Protein AF-0000000068169733 (afdb_homodimer)

pLDDT: mean 93.53, std 7.82, range [53.56, 98.5]

Structure (mmCIF, N/CA/C/O backbone):
data_AF-0000000068169733-model_v1
#
loop_
_entity.id
_entity.type
_entity.pdbx_description
1 polymer 'Uncharacterized protein'
#
loop_
_atom_site.group_PDB
_atom_site.id
_atom_site.type_symbol
_atom_site.label_atom_id
_atom_site.label_alt_id
_atom_site.label_comp_id
_atom_site.label_asym_id
_atom_site.label_entity_id
_atom_site.label_seq_id
_atom_site.pdbx_PDB_ins_code
_atom_site.Cartn_x
_atom_site.Cartn_y
_atom_site.Cartn_z
_atom_site.occupancy
_atom_site.B_iso_or_equiv
_atom_site.auth_seq_id
_atom_site.auth_comp_id
_atom_site.auth_asym_id
_atom_site.auth_atom_id
_atom_site.pdbx_PDB_model_num
ATOM 1 N N . MET A 1 1 ? 10.508 -21.5 -18.125 1 57.31 1 MET A N 1
ATOM 2 C CA . MET A 1 1 ? 9.531 -20.719 -17.375 1 57.31 1 MET A CA 1
ATOM 3 C C . MET A 1 1 ? 9.398 -19.312 -17.969 1 57.31 1 MET A C 1
ATOM 5 O O . MET A 1 1 ? 8.289 -18.859 -18.234 1 57.31 1 MET A O 1
ATOM 9 N N . LEU A 1 2 ? 10.523 -18.812 -18.297 1 69.56 2 LEU A N 1
ATOM 10 C CA . LEU A 1 2 ? 10.555 -17.422 -18.766 1 69.56 2 LEU A CA 1
ATOM 11 C C . LEU A 1 2 ? 10.602 -17.375 -20.297 1 69.56 2 LEU A C 1
ATOM 13 O O . LEU A 1 2 ? 10.539 -16.297 -20.891 1 69.56 2 LEU A O 1
ATOM 17 N N . GLU A 1 3 ? 10.484 -18.594 -20.812 1 68.69 3 GLU A N 1
ATOM 18 C CA . GLU A 1 3 ? 10.516 -18.688 -22.266 1 68.69 3 GLU A CA 1
ATOM 19 C C . GLU A 1 3 ? 9.25 -18.094 -22.891 1 68.69 3 GLU A C 1
ATOM 21 O O . GLU A 1 3 ? 9.281 -17.594 -24 1 68.69 3 GLU A O 1
ATOM 26 N N . GLU A 1 4 ? 8.258 -18.172 -22.125 1 74.81 4 GLU A N 1
ATOM 27 C CA . GLU A 1 4 ? 6.969 -17.703 -22.641 1 74.81 4 GLU A CA 1
ATOM 28 C C . GLU A 1 4 ? 6.965 -16.188 -22.812 1 74.81 4 GLU A C 1
ATOM 30 O O . GLU A 1 4 ? 6.113 -15.648 -23.516 1 74.81 4 GLU A O 1
ATOM 35 N N . LEU A 1 5 ? 7.922 -15.648 -22.234 1 83.5 5 LEU A N 1
ATOM 36 C CA . LEU A 1 5 ? 7.992 -14.195 -22.359 1 83.5 5 LEU A CA 1
ATOM 37 C C . LEU A 1 5 ? 8.672 -13.797 -23.656 1 83.5 5 LEU A C 1
ATOM 39 O O . LEU A 1 5 ? 8.672 -12.617 -24.031 1 83.5 5 LEU A O 1
ATOM 43 N N . GLY A 1 6 ? 9.281 -14.844 -24.328 1 82.81 6 GLY A N 1
ATOM 44 C CA . GLY A 1 6 ? 9.914 -14.602 -25.609 1 82.81 6 GLY A CA 1
ATOM 45 C C . GLY A 1 6 ? 11.359 -14.164 -25.5 1 82.81 6 GLY A C 1
ATOM 46 O O . GLY A 1 6 ? 11.938 -13.641 -26.453 1 82.81 6 GLY A O 1
ATOM 47 N N . PHE A 1 7 ? 11.891 -14.297 -24.312 1 89.06 7 PHE A N 1
ATOM 48 C CA . PHE A 1 7 ? 13.281 -13.898 -24.109 1 89.06 7 PHE A CA 1
ATOM 49 C C . PHE A 1 7 ? 14.211 -15.109 -24.172 1 89.06 7 PHE A C 1
ATOM 51 O O . PHE A 1 7 ? 13.867 -16.188 -23.672 1 89.06 7 PHE A O 1
ATOM 58 N N . ARG A 1 8 ? 15.297 -14.891 -24.828 1 89.62 8 ARG A N 1
ATOM 59 C CA . ARG A 1 8 ? 16.328 -15.93 -24.891 1 89.62 8 ARG A CA 1
ATOM 60 C C . ARG A 1 8 ? 17.484 -15.602 -23.969 1 89.62 8 ARG A C 1
ATOM 62 O O . ARG A 1 8 ? 17.828 -14.43 -23.781 1 89.62 8 ARG A O 1
ATOM 69 N N . GLN A 1 9 ? 18.031 -16.594 -23.469 1 91.12 9 GLN A N 1
ATOM 70 C CA . GLN A 1 9 ? 19.172 -16.422 -22.578 1 91.12 9 GLN A CA 1
ATOM 71 C C . GLN A 1 9 ? 20.312 -15.68 -23.281 1 91.12 9 GLN A C 1
ATOM 73 O O . GLN A 1 9 ? 20.641 -15.984 -24.422 1 91.12 9 GLN A O 1
ATOM 78 N N . GLY A 1 10 ? 20.875 -14.727 -22.641 1 91.69 10 GLY A N 1
ATOM 79 C CA . GLY A 1 10 ? 22.031 -14 -23.125 1 91.69 10 GLY A CA 1
ATOM 80 C C . GLY A 1 10 ? 21.703 -12.992 -24.219 1 91.69 10 GLY A C 1
ATOM 81 O O . GLY A 1 10 ? 22.594 -12.375 -24.797 1 91.69 10 GLY A O 1
ATOM 82 N N . GLN A 1 11 ? 20.469 -12.789 -24.406 1 92.38 11 GLN A N 1
ATOM 83 C CA . GLN A 1 11 ? 20.062 -11.922 -25.5 1 92.38 11 GLN A CA 1
ATOM 84 C C . GLN A 1 11 ? 20.172 -10.445 -25.109 1 92.38 11 GLN A C 1
ATOM 86 O O . GLN A 1 11 ? 20.109 -10.109 -23.922 1 92.38 11 GLN A O 1
ATOM 91 N N . SER A 1 12 ? 20.406 -9.617 -26.172 1 94.75 12 SER A N 1
ATOM 92 C CA . SER A 1 12 ? 20.266 -8.172 -26.016 1 94.75 12 SER A CA 1
ATOM 93 C C . SER A 1 12 ? 18.859 -7.715 -26.344 1 94.75 12 SER A C 1
ATOM 95 O O . SER A 1 12 ? 18.312 -8.039 -27.406 1 94.75 12 SER A O 1
ATOM 97 N N . LEU A 1 13 ? 18.328 -7.008 -25.422 1 95.06 13 LEU A N 1
ATOM 98 C CA . LEU A 1 13 ? 16.922 -6.625 -25.547 1 95.06 13 LEU A CA 1
ATOM 99 C C . LEU A 1 13 ? 16.781 -5.105 -25.578 1 95.06 13 LEU A C 1
ATOM 101 O O . LEU A 1 13 ? 17.188 -4.43 -24.625 1 95.06 13 LEU A O 1
ATOM 105 N N . PHE A 1 14 ? 16.281 -4.656 -26.703 1 97.19 14 PHE A N 1
ATOM 106 C CA . PHE A 1 14 ? 15.805 -3.275 -26.688 1 97.19 14 PHE A CA 1
ATOM 107 C C . PHE A 1 14 ? 14.406 -3.186 -26.078 1 97.19 14 PHE A C 1
ATOM 109 O O . PHE A 1 14 ? 13.477 -3.855 -26.547 1 97.19 14 PHE A O 1
ATOM 116 N N . LEU A 1 15 ? 14.273 -2.406 -25.078 1 96.44 15 LEU A N 1
ATOM 117 C CA . LEU A 1 15 ? 13.016 -2.367 -24.328 1 96.44 15 LEU A CA 1
ATOM 118 C C . LEU A 1 15 ? 11.875 -1.891 -25.234 1 96.44 15 LEU A C 1
ATOM 120 O O . LEU A 1 15 ? 11.922 -0.782 -25.766 1 96.44 15 LEU A O 1
ATOM 124 N N . ASP A 1 16 ? 10.969 -2.736 -25.328 1 94.12 16 ASP A N 1
ATOM 125 C CA . ASP A 1 16 ? 9.766 -2.404 -26.094 1 94.12 16 ASP A CA 1
ATOM 126 C C . ASP A 1 16 ? 8.562 -2.221 -25.172 1 94.12 16 ASP A C 1
ATOM 128 O O . ASP A 1 16 ? 8.711 -2.191 -23.938 1 94.12 16 ASP A O 1
ATOM 132 N N . THR A 1 17 ? 7.434 -2.1 -25.734 1 93 17 THR A N 1
ATOM 133 C CA . THR A 1 17 ? 6.227 -1.821 -24.969 1 93 17 THR A CA 1
ATOM 134 C C . THR A 1 17 ? 5.945 -2.943 -23.969 1 93 17 THR A C 1
ATOM 136 O O . THR A 1 17 ? 5.547 -2.688 -22.828 1 93 17 THR A O 1
ATOM 139 N N . LYS A 1 18 ? 6.145 -4.082 -24.344 1 91.88 18 LYS A N 1
ATOM 140 C CA . LYS A 1 18 ? 5.898 -5.238 -23.484 1 91.88 18 LYS A CA 1
ATOM 141 C C . LYS A 1 18 ? 6.879 -5.277 -22.328 1 91.88 18 LYS A C 1
ATOM 143 O O . LYS A 1 18 ? 6.473 -5.406 -21.172 1 91.88 18 LYS A O 1
ATOM 148 N N . SER A 1 19 ? 8.156 -5.152 -22.656 1 94.62 19 SER A N 1
ATOM 149 C CA . SER A 1 19 ? 9.18 -5.227 -21.609 1 94.62 19 SER A CA 1
ATOM 150 C C . SER A 1 19 ? 9.055 -4.066 -20.625 1 94.62 19 SER A C 1
ATOM 152 O O . SER A 1 19 ? 9.336 -4.223 -19.438 1 94.62 19 SER A O 1
ATOM 154 N N . LEU A 1 20 ? 8.578 -2.941 -21.062 1 96.38 20 LEU A N 1
ATOM 155 C CA . LEU A 1 20 ? 8.422 -1.765 -20.219 1 96.38 20 LEU A CA 1
ATOM 156 C C . LEU A 1 20 ? 7.328 -1.986 -19.188 1 96.38 20 LEU A C 1
ATOM 158 O O . LEU A 1 20 ? 7.258 -1.264 -18.188 1 96.38 20 LEU A O 1
ATOM 162 N N . ALA A 1 21 ? 6.496 -3 -19.422 1 95.44 21 ALA A N 1
ATOM 163 C CA . ALA A 1 21 ? 5.355 -3.252 -18.547 1 95.44 21 ALA A CA 1
ATOM 164 C C . ALA A 1 21 ? 5.664 -4.352 -17.531 1 95.44 21 ALA A C 1
ATOM 166 O O . ALA A 1 21 ? 4.812 -4.719 -16.719 1 95.44 21 ALA A O 1
ATOM 167 N N . LEU A 1 22 ? 6.875 -4.859 -17.531 1 96.5 22 LEU A N 1
ATOM 168 C CA . LEU A 1 22 ? 7.258 -5.945 -16.625 1 96.5 22 LEU A CA 1
ATOM 169 C C . LEU A 1 22 ? 7.809 -5.395 -15.32 1 96.5 22 LEU A C 1
ATOM 171 O O . LEU A 1 22 ? 8.914 -4.844 -15.289 1 96.5 22 LEU A O 1
ATOM 175 N N . GLU A 1 23 ? 7.102 -5.625 -14.242 1 97.06 23 GLU A N 1
ATOM 176 C CA . GLU A 1 23 ? 7.578 -5.199 -12.93 1 97.06 23 GLU A CA 1
ATOM 177 C C . GLU A 1 23 ? 8.883 -5.902 -12.562 1 97.06 23 GLU A C 1
ATOM 179 O O . GLU A 1 23 ? 9.781 -5.289 -11.984 1 97.06 23 GLU A O 1
ATOM 184 N N . GLN A 1 24 ? 9.008 -7.172 -12.961 1 97.31 24 GLN A N 1
ATOM 185 C CA . GLN A 1 24 ? 10.148 -7.984 -12.555 1 97.31 24 GLN A CA 1
ATOM 186 C C . GLN A 1 24 ? 11.188 -8.07 -13.672 1 97.31 24 GLN A C 1
ATOM 188 O O . GLN A 1 24 ? 11.969 -9.031 -13.719 1 97.31 24 GLN A O 1
ATOM 193 N N . LEU A 1 25 ? 11.219 -7.145 -14.555 1 97.19 25 LEU A N 1
ATOM 194 C CA . LEU A 1 25 ? 12.172 -7.152 -15.664 1 97.19 25 LEU A CA 1
ATOM 195 C C . LEU A 1 25 ? 13.602 -7.25 -15.148 1 97.19 25 LEU A C 1
ATOM 197 O O . LEU A 1 25 ? 14.406 -8.023 -15.672 1 97.19 25 LEU A O 1
ATOM 201 N N . PRO A 1 26 ? 14.008 -6.48 -14.094 1 97.56 26 PRO A N 1
ATOM 202 C CA . PRO A 1 26 ? 15.375 -6.613 -13.602 1 97.56 26 PRO A CA 1
ATOM 203 C C . PRO A 1 26 ? 15.711 -8.039 -13.156 1 97.56 26 PRO A C 1
ATOM 205 O O . PRO A 1 26 ? 16.781 -8.562 -13.492 1 97.56 26 PRO A O 1
ATOM 208 N N . LEU A 1 27 ? 14.82 -8.625 -12.445 1 96.75 27 LEU A N 1
ATOM 209 C CA . LEU A 1 27 ? 15.023 -10 -12.008 1 96.75 27 LEU A CA 1
ATOM 210 C C . LEU A 1 27 ? 15.156 -10.938 -13.203 1 96.75 27 LEU A C 1
ATOM 212 O O . LEU A 1 27 ? 16.094 -11.734 -13.273 1 96.75 27 LEU A O 1
ATOM 216 N N . ILE A 1 28 ? 14.25 -10.836 -14.133 1 96.44 28 ILE A N 1
ATOM 217 C CA . ILE A 1 28 ? 14.234 -11.672 -15.328 1 96.44 28 ILE A CA 1
ATOM 218 C C . ILE A 1 28 ? 15.531 -11.484 -16.109 1 96.44 28 ILE A C 1
ATOM 220 O O . ILE A 1 28 ? 16.125 -12.453 -16.594 1 96.44 28 ILE A O 1
ATOM 224 N N . SER A 1 29 ? 15.961 -10.258 -16.188 1 96.38 29 SER A N 1
ATOM 225 C CA . SER A 1 29 ? 17.188 -9.938 -16.906 1 96.38 29 SER A CA 1
ATOM 226 C C . SER A 1 29 ? 18.391 -10.625 -16.281 1 96.38 29 SER A C 1
ATOM 228 O O . SER A 1 29 ? 19.266 -11.141 -17 1 96.38 29 SER A O 1
ATOM 230 N N . ARG A 1 30 ? 18.469 -10.586 -15.008 1 95.31 30 ARG A N 1
ATOM 231 C CA . ARG A 1 30 ? 19.578 -11.227 -14.32 1 95.31 30 ARG A CA 1
ATOM 232 C C . ARG A 1 30 ? 19.547 -12.742 -14.516 1 95.31 30 ARG A C 1
ATOM 234 O O . ARG A 1 30 ? 20.578 -13.359 -14.781 1 95.31 30 ARG A O 1
ATOM 241 N N . VAL A 1 31 ? 18.406 -13.32 -14.383 1 93.75 31 VAL A N 1
ATOM 242 C CA . VAL A 1 31 ? 18.25 -14.766 -14.461 1 93.75 31 VAL A CA 1
ATOM 243 C C . VAL A 1 31 ? 18.609 -15.25 -15.867 1 93.75 31 VAL A C 1
ATOM 245 O O . VAL A 1 31 ? 19.281 -16.266 -16.031 1 93.75 31 VAL A O 1
ATOM 248 N N . LEU A 1 32 ? 18.188 -14.508 -16.828 1 93.75 32 LEU A N 1
ATOM 249 C CA . LEU A 1 32 ? 18.391 -14.906 -18.203 1 93.75 32 LEU A CA 1
ATOM 250 C C . LEU A 1 32 ? 19.656 -14.273 -18.766 1 93.75 32 LEU A C 1
ATOM 252 O O . LEU A 1 32 ? 19.984 -14.453 -19.953 1 93.75 32 LEU A O 1
ATOM 256 N N . ASN A 1 33 ? 20.328 -13.484 -17.953 1 93.62 33 ASN A N 1
ATOM 257 C CA . ASN A 1 33 ? 21.531 -12.781 -18.375 1 93.62 33 ASN A CA 1
ATOM 258 C C . ASN A 1 33 ? 21.281 -11.922 -19.609 1 93.62 33 ASN A C 1
ATOM 260 O O . ASN A 1 33 ? 22 -12.031 -20.609 1 93.62 33 ASN A O 1
ATOM 264 N N . LEU A 1 34 ? 20.297 -11.117 -19.516 1 95.19 34 LEU A N 1
ATOM 265 C CA . LEU A 1 34 ? 19.953 -10.234 -20.609 1 95.19 34 LEU A CA 1
ATOM 266 C C . LEU A 1 34 ? 20.734 -8.922 -20.531 1 95.19 34 LEU A C 1
ATOM 268 O O . LEU A 1 34 ? 21 -8.43 -19.438 1 95.19 34 LEU A O 1
ATOM 272 N N . SER A 1 35 ? 21.078 -8.438 -21.672 1 97.06 35 SER A N 1
ATOM 273 C CA . SER A 1 35 ? 21.547 -7.062 -21.797 1 97.06 35 SER A CA 1
ATOM 274 C C . SER A 1 35 ? 20.438 -6.133 -22.25 1 97.06 35 SER A C 1
ATOM 276 O O . SER A 1 35 ? 19.812 -6.375 -23.281 1 97.06 35 SER A O 1
ATOM 278 N N . LEU A 1 36 ? 20.219 -5.07 -21.516 1 98.06 36 LEU A N 1
ATOM 279 C CA . LEU A 1 36 ? 19.094 -4.203 -21.797 1 98.06 36 LEU A CA 1
ATOM 280 C C . LEU A 1 36 ? 19.547 -2.887 -22.406 1 98.06 36 LEU A C 1
ATOM 282 O O . LEU A 1 36 ? 20.516 -2.289 -21.953 1 98.06 36 LEU A O 1
ATOM 286 N N . GLU A 1 37 ? 18.812 -2.477 -23.438 1 98.44 37 GLU A N 1
ATOM 287 C CA . GLU A 1 37 ? 19.062 -1.202 -24.109 1 98.44 37 GLU A CA 1
ATOM 288 C C . GLU A 1 37 ? 17.766 -0.416 -24.281 1 98.44 37 GLU A C 1
ATOM 290 O O . GLU A 1 37 ? 16.688 -1.003 -24.438 1 98.44 37 GLU A O 1
ATOM 295 N N . TRP A 1 38 ? 17.828 0.946 -24.219 1 97.75 38 TRP A N 1
ATOM 296 C CA . TRP A 1 38 ? 16.672 1.815 -24.422 1 97.75 38 TRP A CA 1
ATOM 297 C C . TRP A 1 38 ? 17.109 3.215 -24.844 1 97.75 38 TRP A C 1
ATOM 299 O O . TRP A 1 38 ? 18.312 3.471 -25.016 1 97.75 38 TRP A O 1
ATOM 309 N N . ASP A 1 39 ? 16.141 4.113 -25 1 95.62 39 ASP A N 1
ATOM 310 C CA . ASP A 1 39 ? 16.406 5.48 -25.438 1 95.62 39 ASP A CA 1
ATOM 311 C C . ASP A 1 39 ? 17.234 6.238 -24.391 1 95.62 39 ASP A C 1
ATOM 313 O O . ASP A 1 39 ? 18.031 7.117 -24.75 1 95.62 39 ASP A O 1
ATOM 317 N N . LYS A 1 40 ? 17.094 5.883 -23.172 1 96 40 LYS A N 1
ATOM 318 C CA . LYS A 1 40 ? 17.781 6.551 -22.062 1 96 40 LYS A CA 1
ATOM 319 C C . LYS A 1 40 ? 18.578 5.551 -21.234 1 96 40 LYS A C 1
ATOM 321 O O . LYS A 1 40 ? 18.203 4.383 -21.125 1 96 40 LYS A O 1
ATOM 326 N N . ALA A 1 41 ? 19.641 6.051 -20.625 1 97.81 41 ALA A N 1
ATOM 327 C CA . ALA A 1 41 ? 20.391 5.23 -19.688 1 97.81 41 ALA A CA 1
ATOM 328 C C . ALA A 1 41 ? 19.703 5.18 -18.328 1 97.81 41 ALA A C 1
ATOM 330 O O . ALA A 1 41 ? 19.359 6.219 -17.766 1 97.81 41 ALA A O 1
ATOM 331 N N . LEU A 1 42 ? 19.516 3.973 -17.828 1 98.06 42 LEU A N 1
ATOM 332 C CA . LEU A 1 42 ? 18.781 3.82 -16.578 1 98.06 42 LEU A CA 1
ATOM 333 C C . LEU A 1 42 ? 19.484 2.844 -15.648 1 98.06 42 LEU A C 1
ATOM 335 O O . LEU A 1 42 ? 20.109 1.884 -16.109 1 98.06 42 LEU A O 1
ATOM 339 N N . SER A 1 43 ? 19.422 3.131 -14.398 1 98.31 43 SER A N 1
ATOM 340 C CA . SER A 1 43 ? 19.516 2.123 -13.344 1 98.31 43 SER A CA 1
ATOM 341 C C . SER A 1 43 ? 18.141 1.606 -12.945 1 98.31 43 SER A C 1
ATOM 343 O O . SER A 1 43 ? 17.391 2.293 -12.25 1 98.31 43 SER A O 1
ATOM 345 N N . LEU A 1 44 ? 17.812 0.46 -13.398 1 98.19 44 LEU A N 1
ATOM 346 C CA . LEU A 1 44 ? 16.453 -0.074 -13.297 1 98.19 44 LEU A CA 1
ATOM 347 C C . LEU A 1 44 ? 16.297 -0.922 -12.039 1 98.19 44 LEU A C 1
ATOM 349 O O . LEU A 1 44 ? 17.047 -1.886 -11.844 1 98.19 44 LEU A O 1
ATOM 353 N N . HIS A 1 45 ? 15.367 -0.551 -11.25 1 98 45 HIS A N 1
ATOM 354 C CA . HIS A 1 45 ? 15.125 -1.196 -9.961 1 98 45 HIS A CA 1
ATOM 355 C C . HIS A 1 45 ? 13.82 -1.983 -9.977 1 98 45 HIS A C 1
ATOM 357 O O . HIS A 1 45 ? 12.766 -1.444 -10.336 1 98 45 HIS A O 1
ATOM 363 N N . GLY A 1 46 ? 13.906 -3.219 -9.547 1 97.19 46 GLY A N 1
ATOM 364 C CA . GLY A 1 46 ? 12.727 -4.055 -9.453 1 97.19 46 GLY A CA 1
ATOM 365 C C . GLY A 1 46 ? 12.148 -4.129 -8.055 1 97.19 46 GLY A C 1
ATOM 366 O O . GLY A 1 46 ? 12.805 -3.721 -7.09 1 97.19 46 GLY A O 1
ATOM 367 N N . PRO A 1 47 ? 10.961 -4.605 -7.961 1 95.69 47 PRO A N 1
ATOM 368 C CA . PRO A 1 47 ? 10.305 -4.68 -6.652 1 95.69 47 PRO A CA 1
ATOM 369 C C . PRO A 1 47 ? 11.008 -5.641 -5.695 1 95.69 47 PRO A C 1
ATOM 371 O O . PRO A 1 47 ? 10.859 -5.531 -4.477 1 95.69 47 PRO A O 1
ATOM 374 N N . ASP A 1 48 ? 11.75 -6.594 -6.195 1 95.69 48 ASP A N 1
ATOM 375 C CA . ASP A 1 48 ? 12.438 -7.547 -5.328 1 95.69 48 ASP A CA 1
ATOM 376 C C . ASP A 1 48 ? 13.781 -7 -4.863 1 95.69 48 ASP A C 1
ATOM 378 O O . ASP A 1 48 ? 14.508 -7.668 -4.125 1 95.69 48 ASP A O 1
ATOM 382 N N . GLY A 1 49 ? 14.141 -5.863 -5.367 1 94.12 49 GLY A N 1
ATOM 383 C CA . GLY A 1 49 ? 15.398 -5.238 -4.988 1 94.12 49 GLY A CA 1
ATOM 384 C C . GLY A 1 49 ? 16.5 -5.422 -6.023 1 94.12 49 GLY A C 1
ATOM 385 O O . GLY A 1 49 ? 17.578 -4.855 -5.895 1 94.12 49 GLY A O 1
ATOM 386 N N . THR A 1 50 ? 16.203 -6.141 -7.059 1 96.94 50 THR A N 1
ATOM 387 C CA . THR A 1 50 ? 17.188 -6.336 -8.117 1 96.94 50 THR A CA 1
ATOM 388 C C . THR A 1 50 ? 17.406 -5.043 -8.891 1 96.94 50 THR A C 1
ATOM 390 O O . THR A 1 50 ? 16.453 -4.328 -9.211 1 96.94 50 THR A O 1
ATOM 393 N N . VAL A 1 51 ? 18.672 -4.82 -9.164 1 97.5 51 VAL A N 1
ATOM 394 C CA . VAL A 1 51 ? 19.031 -3.625 -9.922 1 97.5 51 VAL A CA 1
ATOM 395 C C . VAL A 1 51 ? 19.844 -4.02 -11.156 1 97.5 51 VAL A C 1
ATOM 397 O O . VAL A 1 51 ? 20.766 -4.84 -11.062 1 97.5 51 VAL A O 1
ATOM 400 N N . VAL A 1 52 ? 19.453 -3.465 -12.281 1 98 52 VAL A N 1
ATOM 401 C CA . VAL A 1 52 ? 20.203 -3.709 -13.5 1 98 52 VAL A CA 1
ATOM 402 C C . VAL A 1 52 ? 20.406 -2.398 -14.258 1 98 52 VAL A C 1
ATOM 404 O O . VAL A 1 52 ? 19.656 -1.441 -14.062 1 98 52 VAL A O 1
ATOM 407 N N . ASN A 1 53 ? 21.391 -2.414 -15.117 1 98.12 53 ASN A N 1
ATOM 408 C CA . ASN A 1 53 ? 21.656 -1.232 -15.922 1 98.12 53 ASN A CA 1
ATOM 409 C C . ASN A 1 53 ? 21.062 -1.36 -17.328 1 98.12 53 ASN A C 1
ATOM 411 O O . ASN A 1 53 ? 21.094 -2.436 -17.922 1 98.12 53 ASN A O 1
ATOM 415 N N . VAL A 1 54 ? 20.469 -0.341 -17.766 1 98.5 54 VAL A N 1
ATOM 416 C CA . VAL A 1 54 ? 19.984 -0.219 -19.125 1 98.5 54 VAL A CA 1
ATOM 417 C C . VAL A 1 54 ? 20.859 0.769 -19.906 1 98.5 54 VAL A C 1
ATOM 419 O O . VAL A 1 54 ? 21.016 1.923 -19.484 1 98.5 54 VAL A O 1
ATOM 422 N N . VAL A 1 55 ? 21.438 0.33 -20.953 1 98.25 55 VAL A N 1
ATOM 423 C CA . VAL A 1 55 ? 22.312 1.181 -21.766 1 98.25 55 VAL A CA 1
ATOM 424 C C . VAL A 1 55 ? 21.453 2.109 -22.625 1 98.25 55 VAL A C 1
ATOM 426 O O . VAL A 1 55 ? 20.5 1.67 -23.266 1 98.25 55 VAL A O 1
ATOM 429 N N . GLY A 1 56 ? 21.781 3.322 -22.609 1 97.5 56 GLY A N 1
ATOM 430 C CA . GLY A 1 56 ? 21.094 4.32 -23.406 1 97.5 56 GLY A CA 1
ATOM 431 C C . GLY A 1 56 ? 21.812 5.656 -23.453 1 97.5 56 GLY A C 1
ATOM 432 O O . GLY A 1 56 ? 23.016 5.73 -23.172 1 97.5 56 GLY A O 1
ATOM 433 N N . LYS A 1 57 ? 21.141 6.66 -23.938 1 96.38 57 LYS A N 1
ATOM 434 C CA . LYS A 1 57 ? 21.734 7.984 -24.094 1 96.38 57 LYS A CA 1
ATOM 435 C C . LYS A 1 57 ? 21.625 8.789 -22.797 1 96.38 57 LYS A C 1
ATOM 437 O O . LYS A 1 57 ? 20.688 8.602 -22.031 1 96.38 57 LYS A O 1
ATOM 442 N N . GLY A 1 58 ? 22.594 9.711 -22.594 1 93.69 58 GLY A N 1
ATOM 443 C CA . GLY A 1 58 ? 22.531 10.68 -21.5 1 93.69 58 GLY A CA 1
ATOM 444 C C . GLY A 1 58 ? 23.047 10.125 -20.188 1 93.69 58 GLY A C 1
ATOM 445 O O . GLY A 1 58 ? 23.734 9.094 -20.172 1 93.69 58 GLY A O 1
ATOM 446 N N . GLU A 1 59 ? 22.734 10.867 -19.109 1 94.44 59 GLU A N 1
ATOM 447 C CA . GLU A 1 59 ? 23.125 10.461 -17.766 1 94.44 59 GLU A CA 1
ATOM 448 C C . GLU A 1 59 ? 22.203 9.375 -17.219 1 94.44 59 GLU A C 1
ATOM 450 O O . GLU A 1 59 ? 21 9.383 -17.484 1 94.44 59 GLU A O 1
ATOM 455 N N . THR A 1 60 ? 22.812 8.516 -16.516 1 96.81 60 THR A N 1
ATOM 456 C CA . THR A 1 60 ? 22.031 7.414 -15.961 1 96.81 60 THR A CA 1
ATOM 457 C C . THR A 1 60 ? 21.047 7.934 -14.922 1 96.81 60 THR A C 1
ATOM 459 O O . THR A 1 60 ? 21.422 8.641 -13.992 1 96.81 60 THR A O 1
ATOM 462 N N . GLN A 1 61 ? 19.812 7.566 -15.141 1 97.38 61 GLN A N 1
ATOM 463 C CA . GLN A 1 61 ? 18.766 7.91 -14.18 1 97.38 61 GLN A CA 1
ATOM 464 C C . GLN A 1 61 ? 18.266 6.672 -13.453 1 97.38 61 GLN A C 1
ATOM 466 O O . GLN A 1 61 ? 18.25 5.574 -14.016 1 97.38 61 GLN A O 1
ATOM 471 N N . GLU A 1 62 ? 17.844 6.875 -12.227 1 97.94 62 GLU A N 1
ATOM 472 C CA . GLU A 1 62 ? 17.188 5.812 -11.469 1 97.94 62 GLU A CA 1
ATOM 473 C C . GLU A 1 62 ? 15.742 5.625 -11.922 1 97.94 62 GLU A C 1
ATOM 475 O O . GLU A 1 62 ? 15 6.598 -12.07 1 97.94 62 GLU A O 1
ATOM 480 N N . ALA A 1 63 ? 15.375 4.379 -12.211 1 98.12 63 ALA A N 1
ATOM 481 C CA . ALA A 1 63 ? 14.008 4.07 -12.617 1 98.12 63 ALA A CA 1
ATOM 482 C C . ALA A 1 63 ? 13.469 2.861 -11.859 1 98.12 63 ALA A C 1
ATOM 484 O O . ALA A 1 63 ? 14.211 1.923 -11.57 1 98.12 63 ALA A O 1
ATOM 485 N N . ILE A 1 64 ? 12.234 2.934 -11.562 1 97.88 64 ILE A N 1
ATOM 486 C CA . ILE A 1 64 ? 11.547 1.83 -10.898 1 97.88 64 ILE A CA 1
ATOM 487 C C . ILE A 1 64 ? 10.594 1.152 -11.883 1 97.88 64 ILE A C 1
ATOM 489 O O . ILE A 1 64 ? 9.844 1.825 -12.594 1 97.88 64 ILE A O 1
ATOM 493 N N . THR A 1 65 ? 10.703 -0.096 -11.969 1 97.38 65 THR A N 1
ATOM 494 C CA . THR A 1 65 ? 9.773 -0.817 -12.836 1 97.38 65 THR A CA 1
ATOM 495 C C . THR A 1 65 ? 8.398 -0.909 -12.188 1 97.38 65 THR A C 1
ATOM 497 O O . THR A 1 65 ? 8.281 -0.934 -10.961 1 97.38 65 THR A O 1
ATOM 500 N N . PRO A 1 66 ? 7.355 -0.969 -12.961 1 96.62 66 PRO A N 1
ATOM 501 C CA . PRO A 1 66 ? 7.375 -0.926 -14.43 1 96.62 66 PRO A CA 1
ATOM 502 C C . PRO A 1 66 ? 7.465 0.497 -14.977 1 96.62 66 PRO A C 1
ATOM 504 O O . PRO A 1 66 ? 7.156 1.456 -14.266 1 96.62 66 PRO A O 1
ATOM 507 N N . LEU A 1 67 ? 7.891 0.603 -16.172 1 96.38 67 LEU A N 1
ATOM 508 C CA . LEU A 1 67 ? 7.996 1.924 -16.781 1 96.38 67 LEU A CA 1
ATOM 509 C C . LEU A 1 67 ? 6.699 2.305 -17.484 1 96.38 67 LEU A C 1
ATOM 511 O O . LEU A 1 67 ? 6.484 3.475 -17.812 1 96.38 67 LEU A O 1
ATOM 515 N N . ARG A 1 68 ? 5.918 1.292 -17.719 1 93.81 68 ARG A N 1
ATOM 516 C CA . ARG A 1 68 ? 4.578 1.453 -18.281 1 93.81 68 ARG A CA 1
ATOM 517 C C . ARG A 1 68 ? 3.582 0.528 -17.594 1 93.81 68 ARG A C 1
ATOM 519 O O . ARG A 1 68 ? 3.904 -0.623 -17.281 1 93.81 68 ARG A O 1
ATOM 526 N N . GLU A 1 69 ? 2.443 1.088 -17.344 1 90.62 69 GLU A N 1
ATOM 527 C CA . GLU A 1 69 ? 1.4 0.252 -16.766 1 90.62 69 GLU A CA 1
ATOM 528 C C . GLU A 1 69 ? 0.67 -0.554 -17.828 1 90.62 69 GLU A C 1
ATOM 530 O O . GLU A 1 69 ? 0.099 0.017 -18.766 1 90.62 69 GLU A O 1
ATOM 535 N N . ASP A 1 70 ? 0.767 -1.794 -17.688 1 91.94 70 ASP A N 1
ATOM 536 C CA . ASP A 1 70 ? 0.057 -2.684 -18.594 1 91.94 70 ASP A CA 1
ATOM 537 C C . ASP A 1 70 ? 0.027 -4.113 -18.062 1 91.94 70 ASP A C 1
ATOM 539 O O . ASP A 1 70 ? 0.783 -4.453 -17.156 1 91.94 70 ASP A O 1
ATOM 543 N N . SER A 1 71 ? -0.906 -4.805 -18.562 1 92.94 71 SER A N 1
ATOM 544 C CA . SER A 1 71 ? -0.996 -6.215 -18.203 1 92.94 71 SER A CA 1
ATOM 545 C C . SER A 1 71 ? -0.335 -7.094 -19.266 1 92.94 71 SER A C 1
ATOM 547 O O . SER A 1 71 ? -0.607 -6.953 -20.453 1 92.94 71 SER A O 1
ATOM 549 N N . ILE A 1 72 ? 0.51 -7.926 -18.812 1 93.62 72 ILE A N 1
ATOM 550 C CA . ILE A 1 72 ? 1.103 -8.953 -19.672 1 93.62 72 ILE A CA 1
ATOM 551 C C . ILE A 1 72 ? 0.55 -10.32 -19.281 1 93.62 72 ILE A C 1
ATOM 553 O O . ILE A 1 72 ? 0.934 -10.891 -18.266 1 93.62 72 ILE A O 1
ATOM 557 N N . PRO A 1 73 ? -0.316 -10.82 -20.094 1 92.94 73 PRO A N 1
ATOM 558 C CA . PRO A 1 73 ? -0.88 -12.125 -19.734 1 92.94 73 PRO A CA 1
ATOM 559 C C . PRO A 1 73 ? 0.193 -13.18 -19.484 1 92.94 73 PRO A C 1
ATOM 561 O O . PRO A 1 73 ? 1.024 -13.438 -20.359 1 92.94 73 PRO A O 1
ATOM 564 N N . TRP A 1 74 ? 0.191 -13.688 -18.344 1 93.25 74 TRP A N 1
ATOM 565 C CA . TRP A 1 74 ? 1.155 -14.688 -17.906 1 93.25 74 TRP A CA 1
ATOM 566 C C . TRP A 1 74 ? 0.535 -15.625 -16.875 1 93.25 74 TRP A C 1
ATOM 568 O O . TRP A 1 74 ? -0.289 -15.203 -16.047 1 93.25 74 TRP A O 1
ATOM 578 N N . ASN A 1 75 ? 0.912 -16.875 -17 1 94.5 75 ASN A N 1
ATOM 579 C CA . ASN A 1 75 ? 0.413 -17.875 -16.047 1 94.5 75 ASN A CA 1
ATOM 580 C C . ASN A 1 75 ? 1.526 -18.797 -15.57 1 94.5 75 ASN A C 1
ATOM 582 O O . ASN A 1 75 ? 2.607 -18.828 -16.156 1 94.5 75 ASN A O 1
ATOM 586 N N . PHE A 1 76 ? 1.229 -19.438 -14.469 1 95.19 76 PHE A N 1
ATOM 587 C CA . PHE A 1 76 ? 2.123 -20.5 -14 1 95.19 76 PHE A CA 1
ATOM 588 C C . PHE A 1 76 ? 2.174 -21.641 -15.008 1 95.19 76 PHE A C 1
ATOM 590 O O . PHE A 1 76 ? 1.218 -21.875 -15.75 1 95.19 76 PHE A O 1
ATOM 597 N N . LYS A 1 77 ? 3.266 -22.328 -14.984 1 92.75 77 LYS A N 1
ATOM 598 C CA . LYS A 1 77 ? 3.373 -23.547 -15.797 1 92.75 77 LYS A CA 1
ATOM 599 C C . LYS A 1 77 ? 2.943 -24.766 -15.008 1 92.75 77 LYS A C 1
ATOM 601 O O . LYS A 1 77 ? 3.037 -24.797 -13.773 1 92.75 77 LYS A O 1
ATOM 606 N N . ARG A 1 78 ? 2.486 -25.672 -15.797 1 94.88 78 ARG A N 1
ATOM 607 C CA . ARG A 1 78 ? 2.166 -26.953 -15.172 1 94.88 78 ARG A CA 1
ATOM 608 C C . ARG A 1 78 ? 3.422 -27.641 -14.633 1 94.88 78 ARG A C 1
ATOM 610 O O . ARG A 1 78 ? 4.434 -27.734 -15.328 1 94.88 78 ARG A O 1
ATOM 617 N N . ILE A 1 79 ? 3.311 -28.047 -13.445 1 96.38 79 ILE A N 1
ATOM 618 C CA . ILE A 1 79 ? 4.418 -28.781 -12.836 1 96.38 79 ILE A CA 1
ATOM 619 C C . ILE A 1 79 ? 4.59 -30.125 -13.523 1 96.38 79 ILE A C 1
ATOM 621 O O . ILE A 1 79 ? 3.605 -30.75 -13.945 1 96.38 79 ILE A O 1
ATOM 625 N N . ASP A 1 80 ? 5.824 -30.609 -13.633 1 96.62 80 ASP A N 1
ATOM 626 C CA . ASP A 1 80 ? 6.121 -31.891 -14.273 1 96.62 80 ASP A CA 1
ATOM 627 C C . ASP A 1 80 ? 5.43 -33.031 -13.555 1 96.62 80 ASP A C 1
ATOM 629 O O . ASP A 1 80 ? 5.875 -33.469 -12.484 1 96.62 80 ASP A O 1
ATOM 633 N N . GLN A 1 81 ? 4.504 -33.656 -14.18 1 96.81 81 GLN A N 1
ATOM 634 C CA . GLN A 1 81 ? 3.691 -34.688 -13.547 1 96.81 81 GLN A CA 1
ATOM 635 C C . GLN A 1 81 ? 4.488 -35.969 -13.383 1 96.81 81 GLN A C 1
ATOM 637 O O . GLN A 1 81 ? 4.262 -36.719 -12.43 1 96.81 81 GLN A O 1
ATOM 642 N N . ASP A 1 82 ? 5.316 -36.188 -14.336 1 96.75 82 ASP A N 1
ATOM 643 C CA . ASP A 1 82 ? 6.133 -37.375 -14.242 1 96.75 82 ASP A CA 1
ATOM 644 C C . ASP A 1 82 ? 7.039 -37.344 -13.016 1 96.75 82 ASP A C 1
ATOM 646 O O . ASP A 1 82 ? 7.227 -38.375 -12.344 1 96.75 82 ASP A O 1
ATOM 650 N N . SER A 1 83 ? 7.555 -36.219 -12.781 1 97.88 83 SER A N 1
ATOM 651 C CA . SER A 1 83 ? 8.352 -36.031 -11.57 1 97.88 83 SER A CA 1
ATOM 652 C C . SER A 1 83 ? 7.523 -36.312 -10.32 1 97.88 83 SER A C 1
ATOM 654 O O . SER A 1 83 ? 7.973 -37 -9.398 1 97.88 83 SER A O 1
ATOM 656 N N . LEU A 1 84 ? 6.395 -35.812 -10.297 1 97.88 84 LEU A N 1
ATOM 657 C CA . LEU A 1 84 ? 5.52 -36 -9.141 1 97.88 84 LEU A CA 1
ATOM 658 C C . LEU A 1 84 ? 5.148 -37.469 -8.961 1 97.88 84 LEU A C 1
ATOM 660 O O . LEU A 1 84 ? 5.188 -38 -7.844 1 97.88 84 LEU A O 1
ATOM 664 N N . ARG A 1 85 ? 4.816 -38.125 -10.023 1 96.88 85 ARG A N 1
ATOM 665 C CA . ARG A 1 85 ? 4.492 -39.562 -9.969 1 96.88 85 ARG A CA 1
ATOM 666 C C . ARG A 1 85 ? 5.688 -40.375 -9.484 1 96.88 85 ARG A C 1
ATOM 668 O O . ARG A 1 85 ? 5.535 -41.281 -8.68 1 96.88 85 ARG A O 1
ATOM 675 N N . SER A 1 86 ? 6.824 -39.969 -10.008 1 96.44 86 SER A N 1
ATOM 676 C CA . SER A 1 86 ? 8.047 -40.656 -9.594 1 96.44 86 SER A CA 1
ATOM 677 C C . SER A 1 86 ? 8.305 -40.469 -8.102 1 96.44 86 SER A C 1
ATOM 679 O O . SER A 1 86 ? 8.727 -41.406 -7.414 1 96.44 86 SER A O 1
ATOM 681 N N . MET A 1 87 ? 8.094 -39.375 -7.609 1 97.06 87 MET A N 1
ATOM 682 C CA . MET A 1 87 ? 8.25 -39.094 -6.188 1 97.06 87 MET A CA 1
ATOM 683 C C . MET A 1 87 ? 7.32 -39.969 -5.355 1 97.06 87 MET A C 1
ATOM 685 O O . MET A 1 87 ? 7.738 -40.531 -4.344 1 97.06 87 MET A O 1
ATOM 689 N N . VAL A 1 88 ? 6.117 -40.031 -5.766 1 96.25 88 VAL A N 1
ATOM 690 C CA . VAL A 1 88 ? 5.145 -40.844 -5.055 1 96.25 88 VAL A CA 1
ATOM 691 C C . VAL A 1 88 ? 5.617 -42.281 -5.023 1 96.25 88 VAL A C 1
ATOM 693 O O . VAL A 1 88 ? 5.641 -42.938 -3.963 1 96.25 88 VAL A O 1
ATOM 696 N N . ARG A 1 89 ? 6.027 -42.812 -6.133 1 93.88 89 ARG A N 1
ATOM 697 C CA . ARG A 1 89 ? 6.445 -44.188 -6.258 1 93.88 89 ARG A CA 1
ATOM 698 C C . ARG A 1 89 ? 7.668 -44.469 -5.387 1 93.88 89 ARG A C 1
ATOM 700 O O . ARG A 1 89 ? 7.762 -45.531 -4.773 1 93.88 89 ARG A O 1
ATOM 707 N N . ASP A 1 90 ? 8.508 -43.562 -5.344 1 94.75 90 ASP A N 1
ATOM 708 C CA . ASP A 1 90 ? 9.781 -43.781 -4.668 1 94.75 90 ASP A CA 1
ATOM 709 C C . ASP A 1 90 ? 9.656 -43.562 -3.166 1 94.75 90 ASP A C 1
ATOM 711 O O . ASP A 1 90 ? 10.32 -44.219 -2.369 1 94.75 90 ASP A O 1
ATOM 715 N N . LEU A 1 91 ? 8.867 -42.625 -2.732 1 94.69 91 LEU A N 1
ATOM 716 C CA . LEU A 1 91 ? 8.922 -42.156 -1.353 1 94.69 91 LEU A CA 1
ATOM 717 C C . LEU A 1 91 ? 7.77 -42.719 -0.539 1 94.69 91 LEU A C 1
ATOM 719 O O . LEU A 1 91 ? 7.82 -42.75 0.693 1 94.69 91 LEU A O 1
ATOM 723 N N . LEU A 1 92 ? 6.754 -43.125 -1.221 1 93.69 92 LEU A N 1
ATOM 724 C CA . LEU A 1 92 ? 5.57 -43.562 -0.492 1 93.69 92 LEU A CA 1
ATOM 725 C C . LEU A 1 92 ? 5.277 -45.031 -0.771 1 93.69 92 LEU A C 1
ATOM 727 O O . LEU A 1 92 ? 5.516 -45.531 -1.88 1 93.69 92 LEU A O 1
ATOM 731 N N . PRO A 1 93 ? 4.785 -45.656 0.258 1 92 93 PRO A N 1
ATOM 732 C CA . PRO A 1 93 ? 4.312 -47.031 -0.005 1 92 93 PRO A CA 1
ATOM 733 C C . PRO A 1 93 ? 3.018 -47.062 -0.812 1 92 93 PRO A C 1
ATOM 735 O O . PRO A 1 93 ? 2.021 -46.469 -0.408 1 92 93 PRO A O 1
ATOM 738 N N . CYS A 1 94 ? 3.062 -47.719 -1.928 1 91.75 94 CYS A N 1
ATOM 739 C CA . CYS A 1 94 ? 1.901 -47.781 -2.807 1 91.75 94 CYS A CA 1
ATOM 740 C C . CYS A 1 94 ? 1.615 -49.219 -3.201 1 91.75 94 CYS A C 1
ATOM 742 O O . CYS A 1 94 ? 2.541 -50 -3.426 1 91.75 94 CYS A O 1
ATOM 744 N N . GLU A 1 95 ? 0.327 -49.562 -3.209 1 92.81 95 GLU A N 1
ATOM 745 C CA . GLU A 1 95 ? -0.132 -50.875 -3.639 1 92.81 95 GLU A CA 1
ATOM 746 C C . GLU A 1 95 ? -0.838 -50.812 -4.988 1 92.81 95 GLU A C 1
ATOM 748 O O . GLU A 1 95 ? -1.007 -49.719 -5.547 1 92.81 95 GLU A O 1
ATOM 753 N N . GLU A 1 96 ? -1.206 -52.031 -5.5 1 94.19 96 GLU A N 1
ATOM 754 C CA . GLU A 1 96 ? -1.937 -52.062 -6.766 1 94.19 96 GLU A CA 1
ATOM 755 C C . GLU A 1 96 ? -3.303 -51.375 -6.633 1 94.19 96 GLU A C 1
ATOM 757 O O . GLU A 1 96 ? -4 -51.594 -5.633 1 94.19 96 GLU A O 1
ATOM 762 N N . GLY A 1 97 ? -3.584 -50.531 -7.633 1 94.25 97 GLY A N 1
ATOM 763 C CA . GLY A 1 97 ? -4.844 -49.781 -7.617 1 94.25 97 GLY A CA 1
ATOM 764 C C . GLY A 1 97 ? -4.723 -48.375 -8.172 1 94.25 97 GLY A C 1
ATOM 765 O O . GLY A 1 97 ? -3.844 -48.094 -8.992 1 94.25 97 GLY A O 1
ATOM 766 N N . GLU A 1 98 ? -5.863 -47.625 -7.773 1 94.88 98 GLU A N 1
ATOM 767 C CA . GLU A 1 98 ? -5.906 -46.25 -8.258 1 94.88 98 GLU A CA 1
ATOM 768 C C . GLU A 1 98 ? -5.863 -45.25 -7.098 1 94.88 98 GLU A C 1
ATOM 770 O O . GLU A 1 98 ? -6.363 -45.531 -6.008 1 94.88 98 GLU A O 1
ATOM 775 N N . GLY A 1 99 ? -5.168 -44.188 -7.375 1 96.06 99 GLY A N 1
ATOM 776 C CA . GLY A 1 99 ? -5.105 -43.094 -6.402 1 96.06 99 GLY A CA 1
ATOM 777 C C . GLY A 1 99 ? -5.062 -41.719 -7.039 1 96.06 99 GLY A C 1
ATOM 778 O O . GLY A 1 99 ? -5.246 -41.594 -8.25 1 96.06 99 GLY A O 1
ATOM 779 N N . TYR A 1 100 ? -5.02 -40.75 -6.188 1 95.88 100 TYR A N 1
ATOM 780 C CA . TYR A 1 100 ? -4.902 -39.375 -6.676 1 95.88 100 TYR A CA 1
ATOM 781 C C . TYR A 1 100 ? -3.826 -38.625 -5.914 1 95.88 100 TYR A C 1
ATOM 783 O O . TYR A 1 100 ? -3.424 -39.031 -4.824 1 95.88 100 TYR A O 1
ATOM 791 N N . LEU A 1 101 ? -3.328 -37.594 -6.516 1 96.69 101 LEU A N 1
ATOM 792 C CA . LEU A 1 101 ? -2.406 -36.656 -5.906 1 96.69 101 LEU A CA 1
ATOM 793 C C . LEU A 1 101 ? -2.906 -35.219 -6.074 1 96.69 101 LEU A C 1
ATOM 795 O O . LEU A 1 101 ? -3.176 -34.781 -7.195 1 96.69 101 LEU A O 1
ATOM 799 N N . ASN A 1 102 ? -3.117 -34.531 -4.984 1 96.5 102 ASN A N 1
ATOM 800 C CA . ASN A 1 102 ? -3.209 -33.062 -5.02 1 96.5 102 ASN A CA 1
ATOM 801 C C . ASN A 1 102 ? -1.834 -32.406 -5.152 1 96.5 102 ASN A C 1
ATOM 803 O O . ASN A 1 102 ? -1.076 -32.344 -4.184 1 96.5 102 ASN A O 1
ATOM 807 N N . PRO A 1 103 ? -1.516 -31.953 -6.301 1 96.88 103 PRO A N 1
ATOM 808 C CA . PRO A 1 103 ? -0.172 -31.391 -6.465 1 96.88 103 PRO A CA 1
ATOM 809 C C . PRO A 1 103 ? 0.015 -30.078 -5.715 1 96.88 103 PRO A C 1
ATOM 811 O O . PRO A 1 103 ? 1.145 -29.609 -5.559 1 96.88 103 PRO A O 1
ATOM 814 N N . SER A 1 104 ? -1.056 -29.453 -5.289 1 96.5 104 SER A N 1
ATOM 815 C CA . SER A 1 104 ? -0.979 -28.172 -4.594 1 96.5 104 SER A CA 1
ATOM 816 C C . SER A 1 104 ? -0.299 -28.312 -3.238 1 96.5 104 SER A C 1
ATOM 818 O O . SER A 1 104 ? -0.687 -29.156 -2.43 1 96.5 104 SER A O 1
ATOM 820 N N . PRO A 1 105 ? 0.699 -27.516 -3.062 1 97.25 105 PRO A N 1
ATOM 821 C CA . PRO A 1 105 ? 1.317 -27.562 -1.735 1 97.25 105 PRO A CA 1
ATOM 822 C C . PRO A 1 105 ? 0.453 -26.922 -0.656 1 97.25 105 PRO A C 1
ATOM 824 O O . PRO A 1 105 ? 0.898 -26.75 0.484 1 97.25 105 PRO A O 1
ATOM 827 N N . TRP A 1 106 ? -0.744 -26.516 -0.962 1 95.69 106 TRP A N 1
ATOM 828 C CA . TRP A 1 106 ? -1.713 -25.906 -0.053 1 95.69 106 TRP A CA 1
ATOM 829 C C . TRP A 1 106 ? -3.014 -26.703 -0.038 1 95.69 106 TRP A C 1
ATOM 831 O O . TRP A 1 106 ? -3.172 -27.656 -0.799 1 95.69 106 TRP A O 1
ATOM 841 N N . GLU A 1 107 ? -3.883 -26.234 0.881 1 92.75 107 GLU A N 1
ATOM 842 C CA . GLU A 1 107 ? -5.211 -26.844 0.879 1 92.75 107 GLU A CA 1
ATOM 843 C C . GLU A 1 107 ? -5.992 -26.453 -0.371 1 92.75 107 GLU A C 1
ATOM 845 O O . GLU A 1 107 ? -5.844 -25.328 -0.88 1 92.75 107 GLU A O 1
ATOM 850 N N . ARG A 1 108 ? -6.707 -27.359 -0.858 1 89.69 108 ARG A N 1
ATOM 851 C CA . ARG A 1 108 ? -7.473 -27.141 -2.084 1 89.69 108 ARG A CA 1
ATOM 852 C C . ARG A 1 108 ? -8.945 -27.484 -1.878 1 89.69 108 ARG A C 1
ATOM 854 O O . ARG A 1 108 ? -9.273 -28.547 -1.342 1 89.69 108 ARG A O 1
ATOM 861 N N . THR A 1 109 ? -9.75 -26.516 -2.238 1 82.19 109 THR A N 1
ATOM 862 C CA . THR A 1 109 ? -11.18 -26.781 -2.18 1 82.19 109 THR A CA 1
ATOM 863 C C . THR A 1 109 ? -11.727 -27.125 -3.562 1 82.19 109 THR A C 1
ATOM 865 O O . THR A 1 109 ? -11.531 -26.375 -4.52 1 82.19 109 THR A O 1
ATOM 868 N N . LEU A 1 110 ? -12.281 -28.266 -3.758 1 75.81 110 LEU A N 1
ATOM 869 C CA . LEU A 1 110 ? -12.844 -28.703 -5.031 1 75.81 110 LEU A CA 1
ATOM 870 C C . LEU A 1 110 ? -14.297 -28.266 -5.168 1 75.81 110 LEU A C 1
ATOM 872 O O . LEU A 1 110 ? -15.031 -28.234 -4.184 1 75.81 110 LEU A O 1
ATOM 876 N N . SER A 1 111 ? -14.57 -27.547 -6.312 1 60.12 111 SER A N 1
ATOM 877 C CA . SER A 1 111 ? -15.891 -27.047 -6.652 1 60.12 111 SER A CA 1
ATOM 878 C C . SER A 1 111 ? -16.938 -28.156 -6.602 1 60.12 111 SER A C 1
ATOM 880 O O . SER A 1 111 ? -16.641 -29.312 -6.906 1 60.12 111 SER A O 1
ATOM 882 N N . GLY A 1 112 ? -18.078 -27.938 -5.941 1 54.44 112 GLY A N 1
ATOM 883 C CA . GLY A 1 112 ? -19.281 -28.75 -5.824 1 54.44 112 GLY A CA 1
ATOM 884 C C . GLY A 1 112 ? -19.281 -29.641 -4.602 1 54.44 112 GLY A C 1
ATOM 885 O O . GLY A 1 112 ? -20.328 -30.125 -4.184 1 54.44 112 GLY A O 1
ATOM 886 N N . ARG A 1 113 ? -18.047 -30.156 -4.453 1 53.62 113 ARG A N 1
ATOM 887 C CA . ARG A 1 113 ? -18.078 -31.016 -3.273 1 53.62 113 ARG A CA 1
ATOM 888 C C . ARG A 1 113 ? -17.297 -30.375 -2.125 1 53.62 113 ARG A C 1
ATOM 890 O O . ARG A 1 113 ? -16.422 -29.531 -2.35 1 53.62 113 ARG A O 1
ATOM 897 N N . SER A 1 114 ? -17.844 -30.062 -0.961 1 57.22 114 SER A N 1
ATOM 898 C CA . SER A 1 114 ? -17.281 -29.672 0.323 1 57.22 114 SER A CA 1
ATOM 899 C C . SER A 1 114 ? -15.984 -30.438 0.607 1 57.22 114 SER A C 1
ATOM 901 O O . SER A 1 114 ? -15.633 -30.656 1.767 1 57.22 114 SER A O 1
ATOM 903 N N . VAL A 1 115 ? -15.344 -30.875 -0.522 1 60.88 115 VAL A N 1
ATOM 904 C CA . VAL A 1 115 ? -14.172 -31.688 -0.191 1 60.88 115 VAL A CA 1
ATOM 905 C C . VAL A 1 115 ? -12.922 -30.812 -0.184 1 60.88 115 VAL A C 1
ATOM 907 O O . VAL A 1 115 ? -12.664 -30.078 -1.146 1 60.88 115 VAL A O 1
ATOM 910 N N . LYS A 1 116 ? -12.273 -30.797 0.923 1 85.06 116 LYS A N 1
ATOM 911 C CA . LYS A 1 116 ? -10.992 -30.141 1.119 1 85.06 116 LYS A CA 1
ATOM 912 C C . LYS A 1 116 ? -9.844 -31.141 1.091 1 85.06 116 LYS A C 1
ATOM 914 O O . LYS A 1 116 ? -9.859 -32.125 1.818 1 85.06 116 LYS A O 1
ATOM 919 N N . LEU A 1 117 ? -9.078 -31 0.011 1 91.94 117 LEU A N 1
ATOM 920 C CA . LEU A 1 117 ? -7.848 -31.797 -0.025 1 91.94 117 LEU A CA 1
ATOM 921 C C . LEU A 1 117 ? -6.734 -31.094 0.757 1 91.94 117 LEU A C 1
ATOM 923 O O . LEU A 1 117 ? -6.574 -29.875 0.673 1 91.94 117 LEU A O 1
ATOM 927 N N . ALA A 1 118 ? -6.023 -31.906 1.505 1 93.69 118 ALA A N 1
ATOM 928 C CA . ALA A 1 118 ? -4.887 -31.375 2.254 1 93.69 118 ALA A CA 1
ATOM 929 C C . ALA A 1 118 ? -3.717 -31.062 1.325 1 93.69 118 ALA A C 1
ATOM 931 O O . ALA A 1 118 ? -3.693 -31.5 0.174 1 93.69 118 ALA A O 1
ATOM 932 N N . PRO A 1 119 ? -2.791 -30.328 1.819 1 96.31 119 PRO A N 1
ATOM 933 C CA . PRO A 1 119 ? -1.613 -30.016 1.009 1 96.31 119 PRO A CA 1
ATOM 934 C C . PRO A 1 119 ? -0.852 -31.266 0.56 1 96.31 119 PRO A C 1
ATOM 936 O O . PRO A 1 119 ? -0.468 -32.094 1.391 1 96.31 119 PRO A O 1
ATOM 939 N N . GLY A 1 120 ? -0.65 -31.344 -0.767 1 96.38 120 GLY A N 1
ATOM 940 C CA . GLY A 1 120 ? 0.116 -32.438 -1.297 1 96.38 120 GLY A CA 1
ATOM 941 C C . GLY A 1 120 ? -0.508 -33.812 -0.995 1 96.38 120 GLY A C 1
ATOM 942 O O . GLY A 1 120 ? 0.19 -34.812 -0.945 1 96.38 120 GLY A O 1
ATOM 943 N N . GLU A 1 121 ? -1.701 -33.875 -0.851 1 95.5 121 GLU A N 1
ATOM 944 C CA . GLU A 1 121 ? -2.369 -35.094 -0.399 1 95.5 121 GLU A CA 1
ATOM 945 C C . GLU A 1 121 ? -2.301 -36.188 -1.46 1 95.5 121 GLU A C 1
ATOM 947 O O . GLU A 1 121 ? -2.604 -35.938 -2.631 1 95.5 121 GLU A O 1
ATOM 952 N N . VAL A 1 122 ? -1.886 -37.312 -1.044 1 95.81 122 VAL A N 1
ATOM 953 C CA . VAL A 1 122 ? -1.969 -38.531 -1.836 1 95.81 122 VAL A CA 1
ATOM 954 C C . VAL A 1 122 ? -2.986 -39.5 -1.213 1 95.81 122 VAL A C 1
ATOM 956 O O . VAL A 1 122 ? -2.861 -39.875 -0.043 1 95.81 122 VAL A O 1
ATOM 959 N N . GLY A 1 123 ? -3.965 -39.812 -1.991 1 94.06 123 GLY A N 1
ATOM 960 C CA . GLY A 1 123 ? -5.031 -40.625 -1.447 1 94.06 123 GLY A CA 1
ATOM 961 C C . GLY A 1 123 ? -5.566 -41.656 -2.441 1 94.06 123 GLY A C 1
ATOM 962 O O . GLY A 1 123 ? -5.195 -41.625 -3.617 1 94.06 123 GLY A O 1
ATOM 963 N N . PRO A 1 124 ? -6.379 -42.531 -1.885 1 93.94 124 PRO A N 1
ATOM 964 C CA . PRO A 1 124 ? -6.961 -43.531 -2.758 1 93.94 124 PRO A CA 1
ATOM 965 C C . PRO A 1 124 ? -8.156 -43.031 -3.559 1 93.94 124 PRO A C 1
ATOM 967 O O . PRO A 1 124 ? -8.797 -42.062 -3.152 1 93.94 124 PRO A O 1
ATOM 970 N N . GLY A 1 125 ? -8.367 -43.656 -4.695 1 90.69 125 GLY A N 1
ATOM 971 C CA . GLY A 1 125 ? -9.547 -43.344 -5.488 1 90.69 125 GLY A CA 1
ATOM 972 C C . GLY A 1 125 ? -9.297 -42.281 -6.531 1 90.69 125 GLY A C 1
ATOM 973 O O . GLY A 1 125 ? -8.164 -42.094 -6.996 1 90.69 125 GLY A O 1
ATOM 974 N N . LYS A 1 126 ? -10.43 -41.719 -6.988 1 88.5 126 LYS A N 1
ATOM 975 C CA . LYS A 1 126 ? -10.391 -40.688 -8.016 1 88.5 126 LYS A CA 1
ATOM 976 C C . LYS A 1 126 ? -11.117 -39.438 -7.547 1 88.5 126 LYS A C 1
ATOM 978 O O . LYS A 1 126 ? -12.078 -39.5 -6.773 1 88.5 126 LYS A O 1
ATOM 983 N N . VAL A 1 127 ? -10.539 -38.375 -7.957 1 85.94 127 VAL A N 1
ATOM 984 C CA . VAL A 1 127 ? -11.148 -37.094 -7.625 1 85.94 127 VAL A CA 1
ATOM 985 C C . VAL A 1 127 ? -11.484 -36.312 -8.906 1 85.94 127 VAL A C 1
ATOM 987 O O . VAL A 1 127 ? -10.656 -36.219 -9.82 1 85.94 127 VAL A O 1
ATOM 990 N N . GLN A 1 128 ? -12.703 -35.875 -9.023 1 80.25 128 GLN A N 1
ATOM 991 C CA . GLN A 1 128 ? -13.117 -35.094 -10.172 1 80.25 128 GLN A CA 1
ATOM 992 C C . GLN A 1 128 ? -13.289 -33.625 -9.797 1 80.25 128 GLN A C 1
ATOM 994 O O . GLN A 1 128 ? -13.867 -33.281 -8.75 1 80.25 128 GLN A O 1
ATOM 999 N N . GLU A 1 129 ? -12.703 -32.812 -10.664 1 76.81 129 GLU A N 1
ATOM 1000 C CA . GLU A 1 129 ? -12.82 -31.359 -10.461 1 76.81 129 GLU A CA 1
ATOM 1001 C C . GLU A 1 129 ? -13.844 -30.75 -11.414 1 76.81 129 GLU A C 1
ATOM 1003 O O . GLU A 1 129 ? -13.82 -31.031 -1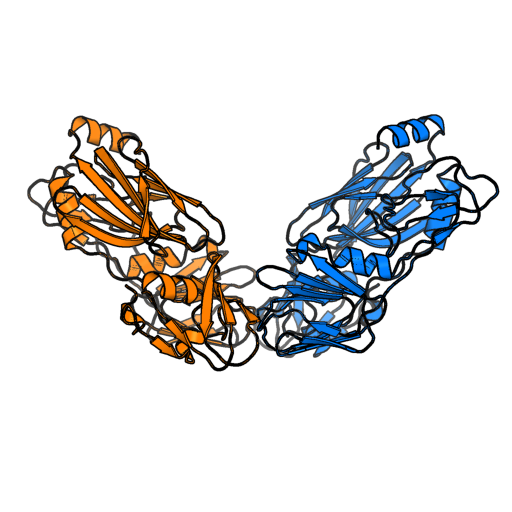2.617 1 76.81 129 GLU A O 1
ATOM 1008 N N . GLU A 1 130 ? -14.867 -30.219 -10.828 1 73.5 130 GLU A N 1
ATOM 1009 C CA . GLU A 1 130 ? -15.82 -29.5 -11.656 1 73.5 130 GLU A CA 1
ATOM 1010 C C . GLU A 1 130 ? -15.609 -28 -11.57 1 73.5 130 GLU A C 1
ATOM 1012 O O . GLU A 1 130 ? -15.492 -27.438 -10.469 1 73.5 130 GLU A O 1
ATOM 1017 N N . LEU A 1 131 ? -15.438 -27.484 -12.758 1 75.88 131 LEU A N 1
ATOM 1018 C CA . LEU A 1 131 ? -15.203 -26.047 -12.789 1 75.88 131 LEU A CA 1
ATOM 1019 C C . LEU A 1 131 ? -16.391 -25.328 -13.406 1 75.88 131 LEU A C 1
ATOM 1021 O O . LEU A 1 131 ? -16.875 -25.703 -14.469 1 75.88 131 LEU A O 1
ATOM 1025 N N . GLU A 1 132 ? -17 -24.469 -12.633 1 82.12 132 GLU A N 1
ATOM 1026 C CA . GLU A 1 132 ? -18.062 -23.625 -13.156 1 82.12 132 GLU A CA 1
ATOM 1027 C C . GLU A 1 132 ? -17.516 -22.25 -13.562 1 82.12 132 GLU A C 1
ATOM 1029 O O . GLU A 1 132 ? -17.047 -21.484 -12.719 1 82.12 132 GLU A O 1
ATOM 1034 N N . MET A 1 133 ? -17.703 -22 -14.859 1 90.38 133 MET A N 1
ATOM 1035 C CA . MET A 1 133 ? -17.188 -20.75 -15.383 1 90.38 133 MET A CA 1
ATOM 1036 C C . MET A 1 133 ? -18.266 -19.672 -15.406 1 90.38 133 MET A C 1
ATOM 1038 O O . MET A 1 133 ? -19.453 -19.984 -15.562 1 90.38 133 MET A O 1
ATOM 1042 N N . THR A 1 134 ? -17.875 -18.5 -15.172 1 93.94 134 THR A N 1
ATOM 1043 C CA . THR A 1 134 ? -18.781 -17.359 -15.266 1 93.94 134 THR A CA 1
ATOM 1044 C C . THR A 1 134 ? -18.344 -16.422 -16.375 1 93.94 134 THR A C 1
ATOM 1046 O O . THR A 1 134 ? -17.156 -16.297 -16.672 1 93.94 134 THR A O 1
ATOM 1049 N N . GLU A 1 135 ? -19.375 -15.734 -16.922 1 95.69 135 GLU A N 1
ATOM 1050 C CA . GLU A 1 135 ? -19.078 -14.82 -18.016 1 95.69 135 GLU A CA 1
ATOM 1051 C C . GLU A 1 135 ? -19.422 -13.383 -17.641 1 95.69 135 GLU A C 1
ATOM 1053 O O . GLU A 1 135 ? -19.094 -12.445 -18.375 1 95.69 135 GLU A O 1
ATOM 1058 N N . MET A 1 136 ? -20.047 -13.273 -16.531 1 96.12 136 MET A N 1
ATOM 1059 C CA . MET A 1 136 ? -20.406 -11.938 -16.078 1 96.12 136 MET A CA 1
ATOM 1060 C C . MET A 1 136 ? -20.516 -11.891 -14.555 1 96.12 136 MET A C 1
ATOM 1062 O O . MET A 1 136 ? -21.016 -12.836 -13.93 1 96.12 136 MET A O 1
ATOM 1066 N N . VAL A 1 137 ? -20.047 -10.867 -13.992 1 97 137 VAL A N 1
ATOM 1067 C CA . VAL A 1 137 ? -20.188 -10.633 -12.562 1 97 137 VAL A CA 1
ATOM 1068 C C . VAL A 1 137 ? -20.75 -9.234 -12.312 1 97 137 VAL A C 1
ATOM 1070 O O . VAL A 1 137 ? -20.219 -8.242 -12.836 1 97 137 VAL A O 1
ATOM 1073 N N . GLN A 1 138 ? -21.797 -9.172 -11.633 1 96.44 138 GLN A N 1
ATOM 1074 C CA . GLN A 1 138 ? -22.312 -7.898 -11.141 1 96.44 138 GLN A CA 1
ATOM 1075 C C . GLN A 1 138 ? -21.703 -7.559 -9.781 1 96.44 138 GLN A C 1
ATOM 1077 O O . GLN A 1 138 ? -22.172 -8.062 -8.75 1 96.44 138 GLN A O 1
ATOM 1082 N N . THR A 1 139 ? -20.781 -6.695 -9.703 1 96.75 139 THR A N 1
ATOM 1083 C CA . THR A 1 139 ? -20.047 -6.426 -8.461 1 96.75 139 THR A CA 1
ATOM 1084 C C . THR A 1 139 ? -20.781 -5.387 -7.621 1 96.75 139 THR A C 1
ATOM 1086 O O . THR A 1 139 ? -20.641 -5.359 -6.398 1 96.75 139 THR A O 1
ATOM 1089 N N . GLY A 1 140 ? -21.469 -4.434 -8.367 1 96.62 140 GLY A N 1
ATOM 1090 C CA . GLY A 1 140 ? -22.094 -3.318 -7.676 1 96.62 140 GLY A CA 1
ATOM 1091 C C . GLY A 1 140 ? -21.125 -2.203 -7.336 1 96.62 140 GLY A C 1
ATOM 1092 O O . GLY A 1 140 ? -21.484 -1.257 -6.629 1 96.62 140 GLY A O 1
ATOM 1093 N N . PHE A 1 141 ? -19.922 -2.242 -7.863 1 98.06 141 PHE A N 1
ATOM 1094 C CA . PHE A 1 141 ? -18.906 -1.227 -7.598 1 98.06 141 PHE A CA 1
ATOM 1095 C C . PHE A 1 141 ? -18.922 -0.15 -8.68 1 98.06 141 PHE A C 1
ATOM 1097 O O . PHE A 1 141 ? -18.969 -0.459 -9.867 1 98.06 141 PHE A O 1
ATOM 1104 N N . TYR A 1 142 ? -18.922 1.056 -8.289 1 97.5 142 TYR A N 1
ATOM 1105 C CA . TYR A 1 142 ? -18.688 2.115 -9.266 1 97.5 142 TYR A CA 1
ATOM 1106 C C . TYR A 1 142 ? -17.234 2.139 -9.719 1 97.5 142 TYR A C 1
ATOM 1108 O O . TYR A 1 142 ? -16.953 2.223 -10.922 1 97.5 142 TYR A O 1
ATOM 1116 N N . ASN A 1 143 ? -16.359 2.139 -8.734 1 97.44 143 ASN A N 1
ATOM 1117 C CA . ASN A 1 143 ? -14.93 1.989 -8.938 1 97.44 143 ASN A CA 1
ATOM 1118 C C . ASN A 1 143 ? -14.336 0.936 -8 1 97.44 143 ASN A C 1
ATOM 1120 O O . ASN A 1 143 ? -14.977 0.54 -7.023 1 97.44 143 ASN A O 1
ATOM 1124 N N . ALA A 1 144 ? -13.164 0.407 -8.414 1 97.62 144 ALA A N 1
ATOM 1125 C CA . ALA A 1 144 ? -12.539 -0.657 -7.633 1 97.62 144 ALA A CA 1
ATOM 1126 C C . ALA A 1 144 ? -11.023 -0.683 -7.852 1 97.62 144 ALA A C 1
ATOM 1128 O O . ALA A 1 144 ? -10.516 -0.046 -8.781 1 97.62 144 ALA A O 1
ATOM 1129 N N . PHE A 1 145 ? -10.367 -1.296 -6.93 1 96.94 145 PHE A N 1
ATOM 1130 C CA . PHE A 1 145 ? -8.969 -1.649 -7.133 1 96.94 145 PHE A CA 1
ATOM 1131 C C . PHE A 1 145 ? -8.844 -2.943 -7.93 1 96.94 145 PHE A C 1
ATOM 1133 O O . PHE A 1 145 ? -9.672 -3.848 -7.785 1 96.94 145 PHE A O 1
ATOM 1140 N N . PHE A 1 146 ? -7.809 -3.014 -8.742 1 97.62 146 PHE A N 1
ATOM 1141 C CA . PHE A 1 146 ? -7.586 -4.215 -9.531 1 97.62 146 PHE A CA 1
ATOM 1142 C C . PHE A 1 146 ? -6.199 -4.789 -9.266 1 97.62 146 PHE A C 1
ATOM 1144 O O . PHE A 1 146 ? -5.207 -4.059 -9.273 1 97.62 146 PHE A O 1
ATOM 1151 N N . HIS A 1 147 ? -6.141 -6.031 -8.977 1 97.62 147 HIS A N 1
ATOM 1152 C CA . HIS A 1 147 ? -4.902 -6.785 -8.828 1 97.62 147 HIS A CA 1
ATOM 1153 C C . HIS A 1 147 ? -4.836 -7.941 -9.82 1 97.62 147 HIS A C 1
ATOM 1155 O O . HIS A 1 147 ? -5.766 -8.742 -9.906 1 97.62 147 HIS A O 1
ATOM 1161 N N . HIS A 1 148 ? -3.836 -7.988 -10.602 1 97.56 148 HIS A N 1
ATOM 1162 C CA . HIS A 1 148 ? -3.762 -9.031 -11.617 1 97.56 148 HIS A CA 1
ATOM 1163 C C . HIS A 1 148 ? -2.367 -9.648 -11.672 1 97.56 148 HIS A C 1
ATOM 1165 O O . HIS A 1 148 ? -1.401 -9.055 -11.188 1 97.56 148 HIS A O 1
ATOM 1171 N N . LEU A 1 149 ? -2.346 -10.742 -12.227 1 96.69 149 LEU A N 1
ATOM 1172 C CA . LEU A 1 149 ? -1.09 -11.477 -12.328 1 96.69 149 LEU A CA 1
ATOM 1173 C C . LEU A 1 149 ? -0.289 -11.016 -13.547 1 96.69 149 LEU A C 1
ATOM 1175 O O . LEU A 1 149 ? -0.793 -11.039 -14.672 1 96.69 149 LEU A O 1
ATOM 1179 N N . ASN A 1 150 ? 0.862 -10.531 -13.328 1 95.69 150 ASN A N 1
ATOM 1180 C CA . ASN A 1 150 ? 1.928 -10.312 -14.305 1 95.69 150 ASN A CA 1
ATOM 1181 C C . ASN A 1 150 ? 3.074 -11.305 -14.109 1 95.69 150 ASN A C 1
ATOM 1183 O O . ASN A 1 150 ? 3.096 -12.055 -13.133 1 95.69 150 ASN A O 1
ATOM 1187 N N . PRO A 1 151 ? 3.936 -11.375 -15.078 1 95.81 151 PRO A N 1
ATOM 1188 C CA . PRO A 1 151 ? 5.012 -12.359 -14.922 1 95.81 151 PRO A CA 1
ATOM 1189 C C . PRO A 1 151 ? 5.762 -12.211 -13.602 1 95.81 151 PRO A C 1
ATOM 1191 O O . PRO A 1 151 ? 6.426 -11.195 -13.375 1 95.81 151 PRO A O 1
ATOM 1194 N N . LEU A 1 152 ? 5.617 -13.156 -12.703 1 96.19 152 LEU A N 1
ATOM 1195 C CA . LEU A 1 152 ? 6.332 -13.305 -11.445 1 96.19 152 LEU A CA 1
ATOM 1196 C C . LEU A 1 152 ? 5.918 -12.219 -10.453 1 96.19 152 LEU A C 1
ATOM 1198 O O . LEU A 1 152 ? 6.668 -11.891 -9.531 1 96.19 152 LEU A O 1
ATOM 1202 N N . TYR A 1 153 ? 4.746 -11.617 -10.711 1 97.38 153 TYR A N 1
ATOM 1203 C CA . TYR A 1 153 ? 4.344 -10.477 -9.891 1 97.38 153 TYR A CA 1
ATOM 1204 C C . TYR A 1 153 ? 2.828 -10.32 -9.883 1 97.38 153 TYR A C 1
ATOM 1206 O O . TYR A 1 153 ? 2.16 -10.641 -10.867 1 97.38 153 TYR A O 1
ATOM 1214 N N . ILE A 1 154 ? 2.32 -9.891 -8.766 1 97.31 154 ILE A N 1
ATOM 1215 C CA . ILE A 1 154 ? 0.93 -9.453 -8.719 1 97.31 154 ILE A CA 1
ATOM 1216 C C . ILE A 1 154 ? 0.869 -7.93 -8.789 1 97.31 154 ILE A C 1
ATOM 1218 O O . ILE A 1 154 ? 1.196 -7.242 -7.82 1 97.31 154 ILE A O 1
ATOM 1222 N N . SER A 1 155 ? 0.391 -7.465 -9.891 1 96.44 155 SER A N 1
ATOM 1223 C CA . SER A 1 155 ? 0.327 -6.027 -10.141 1 96.44 155 SER A CA 1
ATOM 1224 C C . SER A 1 155 ? -0.944 -5.418 -9.562 1 96.44 155 SER A C 1
ATOM 1226 O O . SER A 1 155 ? -1.99 -6.07 -9.523 1 96.44 155 SER A O 1
ATOM 1228 N N . SER A 1 156 ? -0.855 -4.258 -9.086 1 93.94 156 SER A N 1
ATOM 1229 C CA . SER A 1 156 ? -2.002 -3.508 -8.586 1 93.94 156 SER A CA 1
ATOM 1230 C C . SER A 1 156 ? -2.254 -2.258 -9.422 1 93.94 156 SER A C 1
ATOM 1232 O O . SER A 1 156 ? -1.35 -1.442 -9.617 1 93.94 156 SER A O 1
ATOM 1234 N N . ILE A 1 157 ? -3.449 -2.277 -9.828 1 91.25 157 ILE A N 1
ATOM 1235 C CA . ILE A 1 157 ? -3.877 -1.073 -10.531 1 91.25 157 ILE A CA 1
ATOM 1236 C C . ILE A 1 157 ? -4.727 -0.208 -9.602 1 91.25 157 ILE A C 1
ATOM 1238 O O . ILE A 1 157 ? -5.574 -0.722 -8.867 1 91.25 157 ILE A O 1
ATOM 1242 N N . GLY A 1 158 ? -4.426 0.894 -9.328 1 88.56 158 GLY A N 1
ATOM 1243 C CA . GLY A 1 158 ? -5.168 1.812 -8.484 1 88.56 158 GLY A CA 1
ATOM 1244 C C . GLY A 1 158 ? -6.656 1.818 -8.766 1 88.56 158 GLY A C 1
ATOM 1245 O O . GLY A 1 158 ? -7.172 0.921 -9.438 1 88.56 158 GLY A O 1
ATOM 1246 N N . LEU A 1 159 ? -7.32 2.654 -8.18 1 94.31 159 LEU A N 1
ATOM 1247 C CA . LEU A 1 159 ? -8.773 2.791 -8.289 1 94.31 159 LEU A CA 1
ATOM 1248 C C . LEU A 1 159 ? -9.18 3.17 -9.711 1 94.31 159 LEU A C 1
ATOM 1250 O O . LEU A 1 159 ? -8.656 4.133 -10.273 1 94.31 159 LEU A O 1
ATOM 1254 N N . ARG A 1 160 ? -10.07 2.334 -10.297 1 95.69 160 ARG A N 1
ATOM 1255 C CA . ARG A 1 160 ? -10.57 2.592 -11.641 1 95.69 160 ARG A CA 1
ATOM 1256 C C . ARG A 1 160 ? -12.07 2.35 -11.727 1 95.69 160 ARG A C 1
ATOM 1258 O O . ARG A 1 160 ? -12.594 1.416 -11.109 1 95.69 160 ARG A O 1
ATOM 1265 N N . SER A 1 161 ? -12.719 3.203 -12.523 1 96.56 161 SER A N 1
ATOM 1266 C CA . SER A 1 161 ? -14.148 2.994 -12.773 1 96.56 161 SER A CA 1
ATOM 1267 C C . SER A 1 161 ? -14.375 2.189 -14.047 1 96.56 161 SER A C 1
ATOM 1269 O O . SER A 1 161 ? -15.469 1.679 -14.273 1 96.56 161 SER A O 1
ATOM 1271 N N . SER A 1 162 ? -13.398 2.178 -14.875 1 97 162 SER A N 1
ATOM 1272 C CA . SER A 1 162 ? -13.445 1.39 -16.094 1 97 162 SER A CA 1
ATOM 1273 C C . SER A 1 162 ? -12.062 0.874 -16.484 1 97 162 SER A C 1
ATOM 1275 O O . SER A 1 162 ? -11.07 1.579 -16.312 1 97 162 SER A O 1
ATOM 1277 N N . ILE A 1 163 ? -12.031 -0.404 -16.891 1 96.75 163 ILE A N 1
ATOM 1278 C CA . ILE A 1 163 ? -10.758 -0.976 -17.312 1 96.75 163 ILE A CA 1
ATOM 1279 C C . ILE A 1 163 ? -11 -2.219 -18.156 1 96.75 163 ILE A C 1
ATOM 1281 O O . ILE A 1 163 ? -12.062 -2.846 -18.062 1 96.75 163 ILE A O 1
ATOM 1285 N N . SER A 1 164 ? -10.086 -2.457 -19.094 1 97.38 164 SER A N 1
ATOM 1286 C CA . SER A 1 164 ? -10.016 -3.705 -19.844 1 97.38 164 SER A CA 1
ATOM 1287 C C . SER A 1 164 ? -8.672 -4.391 -19.656 1 97.38 164 SER A C 1
ATOM 1289 O O . SER A 1 164 ? -7.621 -3.803 -19.938 1 97.38 164 SER A O 1
ATOM 1291 N N . ILE A 1 165 ? -8.672 -5.594 -19.141 1 96.75 165 ILE A N 1
ATOM 1292 C CA . ILE A 1 165 ? -7.434 -6.289 -18.812 1 96.75 165 ILE A CA 1
ATOM 1293 C C . ILE A 1 165 ? -7.492 -7.723 -19.344 1 96.75 165 ILE A C 1
ATOM 1295 O O . ILE A 1 165 ? -8.484 -8.43 -19.141 1 96.75 165 ILE A O 1
ATOM 1299 N N . ARG A 1 166 ? -6.535 -8.086 -20.109 1 97.31 166 ARG A N 1
ATOM 1300 C CA . ARG A 1 166 ? -6.355 -9.492 -20.453 1 97.31 166 ARG A CA 1
ATOM 1301 C C . ARG A 1 166 ? -5.422 -10.188 -19.469 1 97.31 166 ARG A C 1
ATOM 1303 O O . ARG A 1 166 ? -4.305 -9.727 -19.234 1 97.31 166 ARG A O 1
ATOM 1310 N N . THR A 1 167 ? -5.844 -11.25 -18.875 1 97.12 167 THR A N 1
ATOM 1311 C CA . THR A 1 167 ? -5.09 -11.859 -17.797 1 97.12 167 THR A CA 1
ATOM 1312 C C . THR A 1 167 ? -5.559 -13.289 -17.547 1 97.12 167 THR A C 1
ATOM 1314 O O . THR A 1 167 ? -6.449 -13.781 -18.25 1 97.12 167 THR A O 1
ATOM 1317 N N . PHE A 1 168 ? -4.918 -14.016 -16.672 1 97.5 168 PHE A N 1
ATOM 1318 C CA . PHE A 1 168 ? -5.336 -15.328 -16.203 1 97.5 168 PHE A CA 1
ATOM 1319 C C . PHE A 1 168 ? -5.965 -15.219 -14.812 1 97.5 168 PHE A C 1
ATOM 1321 O O . PHE A 1 168 ? -6.621 -16.156 -14.352 1 97.5 168 PHE A O 1
ATOM 1328 N N . MET A 1 169 ? -5.723 -14.055 -14.203 1 98 169 MET A N 1
ATOM 1329 C CA . MET A 1 169 ? -6.199 -13.828 -12.844 1 98 169 MET A CA 1
ATOM 1330 C C . MET A 1 169 ? -6.352 -12.336 -12.562 1 98 169 MET A C 1
ATOM 1332 O O . MET A 1 169 ? -5.438 -11.555 -12.836 1 98 169 MET A O 1
ATOM 1336 N N . VAL A 1 170 ? -7.469 -11.922 -11.992 1 98.25 170 VAL A N 1
ATOM 1337 C CA . VAL A 1 170 ? -7.688 -10.539 -11.594 1 98.25 170 VAL A CA 1
ATOM 1338 C C . VAL A 1 170 ? -8.633 -10.492 -10.398 1 98.25 170 VAL A C 1
ATOM 1340 O O . VAL A 1 170 ? -9.602 -11.25 -10.336 1 98.25 170 VAL A O 1
ATOM 1343 N N . SER A 1 171 ? -8.281 -9.742 -9.461 1 98.5 171 SER A N 1
ATOM 1344 C CA . SER A 1 171 ? -9.172 -9.453 -8.328 1 98.5 171 SER A CA 1
ATOM 1345 C C . SER A 1 171 ? -9.727 -8.039 -8.414 1 98.5 171 SER A C 1
ATOM 1347 O O . SER A 1 171 ? -8.977 -7.078 -8.594 1 98.5 171 SER A O 1
ATOM 1349 N N . ILE A 1 172 ? -10.992 -7.93 -8.344 1 98.44 172 ILE A N 1
ATOM 1350 C CA . ILE A 1 172 ? -11.703 -6.656 -8.289 1 98.44 172 ILE A CA 1
ATOM 1351 C C . ILE A 1 172 ? -12.086 -6.344 -6.848 1 98.44 172 ILE A C 1
ATOM 1353 O O . ILE A 1 172 ? -13 -6.973 -6.293 1 98.44 172 ILE A O 1
ATOM 1357 N N . GLN A 1 173 ? -11.453 -5.379 -6.254 1 98.19 173 GLN A N 1
ATOM 1358 C CA . GLN A 1 173 ? -11.578 -5.129 -4.82 1 98.19 173 GLN A CA 1
ATOM 1359 C C . GLN A 1 173 ? -12.383 -3.865 -4.551 1 98.19 173 GLN A C 1
ATOM 1361 O O . GLN A 1 173 ? -11.977 -2.768 -4.941 1 98.19 173 GLN A O 1
ATOM 1366 N N . GLY A 1 174 ? -13.484 -4.012 -3.959 1 96.69 174 GLY A N 1
ATOM 1367 C CA . GLY A 1 174 ? -14.234 -2.891 -3.41 1 96.69 174 GLY A CA 1
ATOM 1368 C C . GLY A 1 174 ? -13.906 -2.613 -1.955 1 96.69 174 GLY A C 1
ATOM 1369 O O . GLY A 1 174 ? -12.852 -3.008 -1.463 1 96.69 174 GLY A O 1
ATOM 1370 N N . SER A 1 175 ? -14.773 -1.881 -1.357 1 94.06 175 SER A N 1
ATOM 1371 C CA . SER A 1 175 ? -14.586 -1.557 0.053 1 94.06 175 SER A CA 1
ATOM 1372 C C . SER A 1 175 ? -14.984 -2.723 0.948 1 94.06 175 SER A C 1
ATOM 1374 O O . SER A 1 175 ? -14.367 -2.961 1.986 1 94.06 175 SER A O 1
ATOM 1376 N N . SER A 1 176 ? -15.969 -3.416 0.487 1 90.94 176 SER A N 1
ATOM 1377 C CA . SER A 1 176 ? -16.578 -4.395 1.388 1 90.94 176 SER A CA 1
ATOM 1378 C C . SER A 1 176 ? -16.297 -5.82 0.926 1 90.94 176 SER A C 1
ATOM 1380 O O . SER A 1 176 ? -16.359 -6.758 1.721 1 90.94 176 SER A O 1
ATOM 1382 N N . SER A 1 177 ? -16.062 -5.93 -0.348 1 96.5 177 SER A N 1
ATOM 1383 C CA . SER A 1 177 ? -15.891 -7.273 -0.898 1 96.5 177 SER A CA 1
ATOM 1384 C C . SER A 1 177 ? -14.93 -7.262 -2.08 1 96.5 177 SER A C 1
ATOM 1386 O O . SER A 1 177 ? -14.531 -6.195 -2.555 1 96.5 177 SER A O 1
ATOM 1388 N N . SER A 1 178 ? -14.547 -8.461 -2.438 1 97.88 178 SER A N 1
ATOM 1389 C CA . SER A 1 178 ? -13.648 -8.664 -3.566 1 97.88 178 SER A CA 1
ATOM 1390 C C . SER A 1 178 ? -14.094 -9.852 -4.418 1 97.88 178 SER A C 1
ATOM 1392 O O . SER A 1 178 ? -14.586 -10.852 -3.893 1 97.88 178 SER A O 1
ATOM 1394 N N . TYR A 1 179 ? -13.984 -9.75 -5.688 1 98.25 179 TYR A N 1
ATOM 1395 C CA . TYR A 1 179 ? -14.234 -10.82 -6.648 1 98.25 179 TYR A CA 1
ATOM 1396 C C . TYR A 1 179 ? -12.961 -11.219 -7.375 1 98.25 179 TYR A C 1
ATOM 1398 O O . TYR A 1 179 ? -12.375 -10.414 -8.102 1 98.25 179 TYR A O 1
ATOM 1406 N N . THR A 1 180 ? -12.562 -12.406 -7.152 1 97.94 180 THR A N 1
ATOM 1407 C CA . THR A 1 180 ? -11.383 -12.914 -7.84 1 97.94 180 THR A CA 1
ATOM 1408 C C . THR A 1 180 ? -11.781 -13.812 -9.008 1 97.94 180 THR A C 1
ATOM 1410 O O . THR A 1 180 ? -12.5 -14.789 -8.828 1 97.94 180 THR A O 1
ATOM 1413 N N . LEU A 1 181 ? -11.352 -13.445 -10.188 1 97.88 181 LEU A N 1
ATOM 1414 C CA . LEU A 1 181 ? -11.555 -14.203 -11.414 1 97.88 181 LEU A CA 1
ATOM 1415 C C . LEU A 1 181 ? -10.258 -14.891 -11.852 1 97.88 181 LEU A C 1
ATOM 1417 O O . LEU A 1 181 ? -9.188 -14.281 -11.836 1 97.88 181 LEU A O 1
ATOM 1421 N N . PHE A 1 182 ? -10.328 -16.109 -12.203 1 97 182 PHE A N 1
ATOM 1422 C CA . PHE A 1 182 ? -9.133 -16.844 -12.586 1 97 182 PHE A CA 1
ATOM 1423 C C . PHE A 1 182 ? -9.477 -17.984 -13.531 1 97 182 PHE A C 1
ATOM 1425 O O . PHE A 1 182 ? -10.625 -18.438 -13.57 1 97 182 PHE A O 1
ATOM 1432 N N . SER A 1 183 ? -8.5 -18.359 -14.336 1 95.94 183 SER A N 1
ATOM 1433 C CA . SER A 1 183 ? -8.664 -19.453 -15.297 1 95.94 183 SER A CA 1
ATOM 1434 C C . SER A 1 183 ? -7.312 -19.984 -15.75 1 95.94 183 SER A C 1
ATOM 1436 O O . SER A 1 183 ? -6.281 -19.328 -15.578 1 95.94 183 SER A O 1
ATOM 1438 N N . ASN A 1 184 ? -7.34 -21.188 -16.25 1 94.19 184 ASN A N 1
ATOM 1439 C CA . ASN A 1 184 ? -6.137 -21.766 -16.844 1 94.19 184 ASN A CA 1
ATOM 1440 C C . ASN A 1 184 ? -5.922 -21.25 -18.266 1 94.19 184 ASN A C 1
ATOM 1442 O O . ASN A 1 184 ? -4.859 -21.469 -18.859 1 94.19 184 ASN A O 1
ATOM 1446 N N . ARG A 1 185 ? -6.918 -20.531 -18.781 1 94.75 185 ARG A N 1
ATOM 1447 C CA . ARG A 1 185 ? -6.812 -19.844 -20.062 1 94.75 185 ARG A CA 1
ATOM 1448 C C . ARG A 1 185 ? -6.941 -18.344 -19.891 1 94.75 185 ARG A C 1
ATOM 1450 O O . ARG A 1 185 ? -7.574 -17.875 -18.953 1 94.75 185 ARG A O 1
ATOM 1457 N N . SER A 1 186 ? -6.344 -17.672 -20.812 1 95.62 186 SER A N 1
ATOM 1458 C CA . SER A 1 186 ? -6.434 -16.219 -20.734 1 95.62 186 SER A CA 1
ATOM 1459 C C . SER A 1 186 ? -7.855 -15.742 -21.016 1 95.62 186 SER A C 1
ATOM 1461 O O . SER A 1 186 ? -8.578 -16.344 -21.812 1 95.62 186 SER A O 1
ATOM 1463 N N . PHE A 1 187 ? -8.25 -14.742 -20.391 1 97.62 187 PHE A N 1
ATOM 1464 C CA . PHE A 1 187 ? -9.539 -14.102 -20.609 1 97.62 187 PHE A CA 1
ATOM 1465 C C . PHE A 1 187 ? -9.414 -12.586 -20.531 1 97.62 187 PHE A C 1
ATOM 1467 O O . PHE A 1 187 ? -8.414 -12.062 -20.047 1 97.62 187 PHE A O 1
ATOM 1474 N N . THR A 1 188 ? -10.352 -11.93 -21.078 1 98.19 188 THR A N 1
ATOM 1475 C CA . THR A 1 188 ? -10.406 -10.469 -21.016 1 98.19 188 THR A CA 1
ATOM 1476 C C . THR A 1 188 ? -11.555 -10.016 -20.125 1 98.19 188 THR A C 1
ATOM 1478 O O . THR A 1 188 ? -12.688 -10.484 -20.266 1 98.19 188 THR A O 1
ATOM 1481 N N . VAL A 1 189 ? -11.266 -9.195 -19.203 1 98.06 189 VAL A N 1
ATOM 1482 C CA . VAL A 1 189 ? -12.281 -8.617 -18.328 1 98.06 189 VAL A CA 1
ATOM 1483 C C . VAL A 1 189 ? -12.5 -7.152 -18.688 1 98.06 189 VAL A C 1
ATOM 1485 O O . VAL A 1 189 ? -11.547 -6.367 -18.734 1 98.06 189 VAL A O 1
ATOM 1488 N N . GLU A 1 190 ? -13.656 -6.852 -18.969 1 98.31 190 GLU A N 1
ATOM 1489 C CA . GLU A 1 190 ? -14.07 -5.465 -19.156 1 98.31 190 GLU A CA 1
ATOM 1490 C C . GLU A 1 190 ? -14.961 -5 -18.016 1 98.31 190 GLU A C 1
ATOM 1492 O O . GLU A 1 190 ? -16.062 -5.531 -17.812 1 98.31 190 GLU A O 1
ATOM 1497 N N . PHE A 1 191 ? -14.469 -4.07 -17.25 1 98.06 191 PHE A N 1
ATOM 1498 C CA . PHE A 1 191 ? -15.18 -3.553 -16.094 1 98.06 191 PHE A CA 1
ATOM 1499 C C . PHE A 1 191 ? -15.711 -2.15 -16.359 1 98.06 191 PHE A C 1
ATOM 1501 O O . PHE A 1 191 ? -14.953 -1.253 -16.734 1 98.06 191 PHE A O 1
ATOM 1508 N N . GLU A 1 192 ? -16.984 -2.021 -16.234 1 95.38 192 GLU A N 1
ATOM 1509 C CA . GLU A 1 192 ? -17.641 -0.729 -16.391 1 95.38 192 GLU A CA 1
ATOM 1510 C C . GLU A 1 192 ? -18.969 -0.696 -15.648 1 95.38 192 GLU A C 1
ATOM 1512 O O . GLU A 1 192 ? -19.75 -1.653 -15.703 1 95.38 192 GLU A O 1
ATOM 1517 N N . ASN A 1 193 ? -19.203 0.32 -14.898 1 89.38 193 ASN A N 1
ATOM 1518 C CA . ASN A 1 193 ? -20.484 0.572 -14.25 1 89.38 193 ASN A CA 1
ATOM 1519 C C . ASN A 1 193 ? -20.906 -0.588 -13.352 1 89.38 193 ASN A C 1
ATOM 1521 O O . ASN A 1 193 ? -22.047 -1.044 -13.398 1 89.38 193 ASN A O 1
ATOM 1525 N N . GLY A 1 194 ? -19.922 -1.157 -12.719 1 92.69 194 GLY A N 1
ATOM 1526 C CA . GLY A 1 194 ? -20.203 -2.186 -11.727 1 92.69 194 GLY A CA 1
ATOM 1527 C C . GLY A 1 194 ? -20.359 -3.57 -12.328 1 92.69 194 GLY A C 1
ATOM 1528 O O . GLY A 1 194 ? -20.719 -4.52 -11.633 1 92.69 194 GLY A O 1
ATOM 1529 N N . ARG A 1 195 ? -20.141 -3.615 -13.578 1 95.75 195 ARG A N 1
ATOM 1530 C CA . ARG A 1 195 ? -20.266 -4.883 -14.289 1 95.75 195 ARG A CA 1
ATOM 1531 C C . ARG A 1 195 ? -18.938 -5.32 -14.875 1 95.75 195 ARG A C 1
ATOM 1533 O O . ARG A 1 195 ? -18.25 -4.527 -15.523 1 95.75 195 ARG A O 1
ATOM 1540 N N . ALA A 1 196 ? -18.625 -6.57 -14.602 1 97.94 196 ALA A N 1
ATOM 1541 C CA . ALA A 1 196 ? -17.438 -7.176 -15.203 1 97.94 196 ALA A CA 1
ATOM 1542 C C . ALA A 1 196 ? -17.812 -8.234 -16.234 1 97.94 196 ALA A C 1
ATOM 1544 O O . ALA A 1 196 ? -18.359 -9.289 -15.883 1 97.94 196 ALA A O 1
ATOM 1545 N N . ARG A 1 197 ? -17.562 -7.918 -17.453 1 98.31 197 ARG A N 1
ATOM 1546 C CA . ARG A 1 197 ? -17.766 -8.891 -18.531 1 98.31 197 ARG A CA 1
ATOM 1547 C C . ARG A 1 197 ? -16.484 -9.68 -18.797 1 98.31 197 ARG A C 1
ATOM 1549 O O . ARG A 1 197 ? -15.414 -9.094 -18.953 1 98.31 197 ARG A O 1
ATOM 1556 N N . ILE A 1 198 ? -16.656 -10.945 -18.812 1 98.25 198 ILE A N 1
ATOM 1557 C CA . ILE A 1 198 ? -15.5 -11.82 -18.938 1 98.25 198 ILE A CA 1
ATOM 1558 C C . ILE A 1 198 ? -15.555 -12.555 -20.281 1 98.25 198 ILE A C 1
ATOM 1560 O O . ILE A 1 198 ? -16.312 -13.508 -20.438 1 98.25 198 ILE A O 1
ATOM 1564 N N . ASP A 1 199 ? -14.711 -12.133 -21.188 1 97.25 199 ASP A N 1
ATOM 1565 C CA . ASP A 1 199 ? -14.594 -12.828 -22.469 1 97.25 199 ASP A CA 1
ATOM 1566 C C . ASP A 1 199 ? -13.688 -14.055 -22.344 1 97.25 199 ASP A C 1
ATOM 1568 O O . ASP A 1 199 ? -12.5 -13.93 -22.04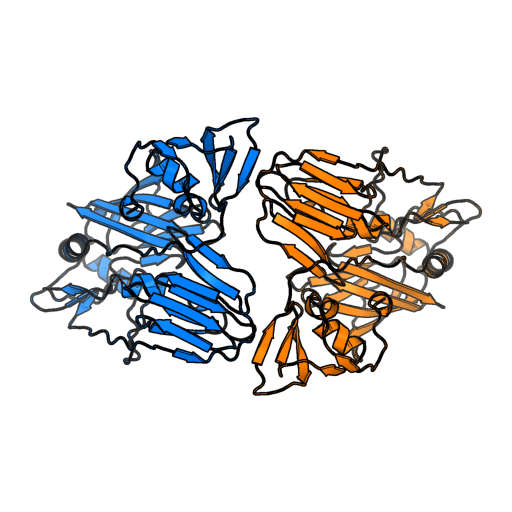7 1 97.25 199 ASP A O 1
ATOM 1572 N N . GLY A 1 200 ? -14.195 -15.211 -22.547 1 94.38 200 GLY A N 1
ATOM 1573 C CA . GLY A 1 200 ? -13.469 -16.469 -22.391 1 94.38 200 GLY A CA 1
ATOM 1574 C C . GLY A 1 200 ? -13.867 -17.234 -21.141 1 94.38 200 GLY A C 1
ATOM 1575 O O . GLY A 1 200 ? -13.469 -18.391 -20.969 1 94.38 200 GLY A O 1
ATOM 1576 N N . GLY A 1 201 ? -14.586 -16.625 -20.328 1 95.31 201 GLY A N 1
ATOM 1577 C CA . GLY A 1 201 ? -15.047 -17.266 -19.109 1 95.31 201 GLY A CA 1
ATOM 1578 C C . GLY A 1 201 ? -13.961 -17.422 -18.062 1 95.31 201 GLY A C 1
ATOM 1579 O O . GLY A 1 201 ? -12.781 -17.516 -18.391 1 95.31 201 GLY A O 1
ATOM 1580 N N . ALA A 1 202 ? -14.359 -17.375 -16.812 1 96.69 202 ALA A N 1
ATOM 1581 C CA . ALA A 1 202 ? -13.422 -17.547 -15.703 1 96.69 202 ALA A CA 1
ATOM 1582 C C . ALA A 1 202 ? -14.125 -18.125 -14.469 1 96.69 202 ALA A C 1
ATOM 1584 O O . ALA A 1 202 ? -15.352 -18.047 -14.352 1 96.69 202 ALA A O 1
ATOM 1585 N N . LEU A 1 203 ? -13.422 -18.781 -13.695 1 94.81 203 LEU A N 1
ATOM 1586 C CA . LEU A 1 203 ? -13.906 -19.125 -12.367 1 94.81 203 LEU A CA 1
ATOM 1587 C C . LEU A 1 203 ? -13.945 -17.891 -11.469 1 94.81 203 LEU A C 1
ATOM 1589 O O . LEU A 1 203 ? -13.219 -16.922 -11.695 1 94.81 203 LEU A O 1
ATOM 1593 N N . MET A 1 204 ? -14.828 -17.969 -10.438 1 95.19 204 MET A N 1
ATOM 1594 C CA . MET A 1 204 ? -14.977 -16.781 -9.578 1 95.19 204 MET A CA 1
ATOM 1595 C C . MET A 1 204 ? -15.031 -17.188 -8.109 1 95.19 204 MET A C 1
ATOM 1597 O O . MET A 1 204 ? -15.68 -18.172 -7.758 1 95.19 204 MET A O 1
ATOM 1601 N N . LYS A 1 205 ? -14.359 -16.453 -7.289 1 93.88 205 LYS A N 1
ATOM 1602 C CA . LYS A 1 205 ? -14.445 -16.562 -5.836 1 93.88 205 LYS A CA 1
ATOM 1603 C C . LYS A 1 205 ? -14.719 -15.211 -5.199 1 93.88 205 LYS A C 1
ATOM 1605 O O . LYS A 1 205 ? -14.031 -14.227 -5.496 1 93.88 205 LYS A O 1
ATOM 1610 N N . ARG A 1 206 ? -15.688 -15.148 -4.363 1 95.5 206 ARG A N 1
ATOM 1611 C CA . ARG A 1 206 ? -15.992 -13.938 -3.609 1 95.5 206 ARG A CA 1
ATOM 1612 C C . ARG A 1 206 ? -15.375 -13.992 -2.217 1 95.5 206 ARG A C 1
ATOM 1614 O O . ARG A 1 206 ? -15.391 -15.031 -1.561 1 95.5 206 ARG A O 1
ATOM 1621 N N . SER A 1 207 ? -14.758 -12.93 -1.773 1 96.69 207 SER A N 1
ATOM 1622 C CA . SER A 1 207 ? -14.156 -12.789 -0.451 1 96.69 207 SER A CA 1
ATOM 1623 C C . SER A 1 207 ? -14.273 -11.359 0.063 1 96.69 207 SER A C 1
ATOM 1625 O O . SER A 1 207 ? -14.836 -10.5 -0.617 1 96.69 207 SER A O 1
ATOM 1627 N N . THR A 1 208 ? -13.812 -11.133 1.3 1 96.69 208 THR A N 1
ATOM 1628 C CA . THR A 1 208 ? -13.82 -9.781 1.85 1 96.69 208 THR A CA 1
ATOM 1629 C C . THR A 1 208 ? -12.68 -8.953 1.262 1 96.69 208 THR A C 1
ATOM 1631 O O . THR A 1 208 ? -12.875 -7.797 0.883 1 96.69 208 THR A O 1
ATOM 1634 N N . THR A 1 209 ? -11.469 -9.531 1.222 1 96.94 209 THR A N 1
ATOM 1635 C CA . THR A 1 209 ? -10.305 -8.891 0.608 1 96.94 209 THR A CA 1
ATOM 1636 C C . THR A 1 209 ? -9.656 -9.812 -0.418 1 96.94 209 THR A C 1
ATOM 1638 O O . THR A 1 209 ? -9.781 -11.039 -0.326 1 96.94 209 THR A O 1
ATOM 1641 N N . TRP A 1 210 ? -9 -9.266 -1.312 1 96.69 210 TRP A N 1
ATOM 1642 C CA . TRP A 1 210 ? -8.352 -10.078 -2.342 1 96.69 210 TRP A CA 1
ATOM 1643 C C . TRP A 1 210 ? -7.242 -10.93 -1.744 1 96.69 210 TRP A C 1
ATOM 1645 O O . TRP A 1 210 ? -7 -12.055 -2.203 1 96.69 210 TRP A O 1
ATOM 1655 N N . ARG A 1 211 ? -6.598 -10.406 -0.724 1 94.31 211 ARG A N 1
ATOM 1656 C CA . ARG A 1 211 ? -5.512 -11.148 -0.092 1 94.31 211 ARG A CA 1
ATOM 1657 C C . ARG A 1 211 ? -6.031 -12.414 0.572 1 94.31 211 ARG A C 1
ATOM 1659 O O . ARG A 1 211 ? -5.355 -13.445 0.561 1 94.31 211 ARG A O 1
ATOM 1666 N N . GLU A 1 212 ? -7.156 -12.305 1.092 1 93.88 212 GLU A N 1
ATOM 1667 C CA . GLU A 1 212 ? -7.773 -13.461 1.739 1 93.88 212 GLU A CA 1
ATOM 1668 C C . GLU A 1 212 ? -8.062 -14.57 0.731 1 93.88 212 GLU A C 1
ATOM 1670 O O . GLU A 1 212 ? -7.992 -15.75 1.065 1 93.88 212 GLU A O 1
ATOM 1675 N N . ALA A 1 213 ? -8.383 -14.172 -0.421 1 93.69 213 ALA A N 1
ATOM 1676 C CA . ALA A 1 213 ? -8.727 -15.141 -1.462 1 93.69 213 ALA A CA 1
ATOM 1677 C C . ALA A 1 213 ? -7.496 -15.906 -1.926 1 93.69 213 ALA A C 1
ATOM 1679 O O . ALA A 1 213 ? -7.613 -16.984 -2.51 1 93.69 213 ALA A O 1
ATOM 1680 N N . LYS A 1 214 ? -6.32 -15.32 -1.717 1 94 214 LYS A N 1
ATOM 1681 C CA . LYS A 1 214 ? -5.07 -15.914 -2.18 1 94 214 LYS A CA 1
ATOM 1682 C C . LYS A 1 214 ? -5.145 -16.266 -3.662 1 94 214 LYS A C 1
ATOM 1684 O O . LYS A 1 214 ? -4.969 -17.438 -4.039 1 94 214 LYS A O 1
ATOM 1689 N N . PRO A 1 215 ? -5.27 -15.266 -4.477 1 96.69 215 PRO A N 1
ATOM 1690 C CA . PRO A 1 215 ? -5.566 -15.492 -5.891 1 96.69 215 PRO A CA 1
ATOM 1691 C C . PRO A 1 215 ? -4.488 -16.297 -6.605 1 96.69 215 PRO A C 1
ATOM 1693 O O . PRO A 1 215 ? -4.793 -17.078 -7.508 1 96.69 215 PRO A O 1
ATOM 1696 N N . HIS A 1 216 ? -3.285 -16.109 -6.246 1 96.5 216 HIS A N 1
ATOM 1697 C CA . HIS A 1 216 ? -2.201 -16.844 -6.898 1 96.5 216 HIS A CA 1
ATOM 1698 C C . HIS A 1 216 ? -2.355 -18.344 -6.719 1 96.5 216 HIS A C 1
ATOM 1700 O O . HIS A 1 216 ? -2.047 -19.125 -7.625 1 96.5 216 HIS A O 1
ATOM 1706 N N . ARG A 1 217 ? -2.906 -18.75 -5.594 1 96.12 217 ARG A N 1
ATOM 1707 C CA . ARG A 1 217 ? -3.145 -20.172 -5.359 1 96.12 217 ARG A CA 1
ATOM 1708 C C . ARG A 1 217 ? -4.227 -20.703 -6.289 1 96.12 217 ARG A C 1
ATOM 1710 O O . ARG A 1 217 ? -4.113 -21.828 -6.809 1 96.12 217 ARG A O 1
ATOM 1717 N N . MET A 1 218 ? -5.168 -19.922 -6.445 1 94.44 218 MET A N 1
ATOM 1718 C CA . MET A 1 218 ? -6.312 -20.328 -7.246 1 94.44 218 MET A CA 1
ATOM 1719 C C . MET A 1 218 ? -5.91 -20.562 -8.695 1 94.44 218 MET A C 1
ATOM 1721 O O . MET A 1 218 ? -6.254 -21.594 -9.289 1 94.44 218 MET A O 1
ATOM 1725 N N . VAL A 1 219 ? -5.223 -19.656 -9.219 1 95.94 219 VAL A N 1
ATOM 1726 C CA . VAL A 1 219 ? -4.812 -19.797 -10.609 1 95.94 219 VAL A CA 1
ATOM 1727 C C . VAL A 1 219 ? -3.795 -20.922 -10.742 1 95.94 219 VAL A C 1
ATOM 1729 O O . VAL A 1 219 ? -3.82 -21.688 -11.711 1 95.94 219 VAL A O 1
ATOM 1732 N N . TRP A 1 220 ? -2.9 -21.047 -9.797 1 96.75 220 TRP A N 1
ATOM 1733 C CA . TRP A 1 220 ? -1.953 -22.156 -9.797 1 96.75 220 TRP A CA 1
ATOM 1734 C C . TRP A 1 220 ? -2.682 -23.5 -9.789 1 96.75 220 TRP A C 1
ATOM 1736 O O . TRP A 1 220 ? -2.344 -24.406 -10.562 1 96.75 220 TRP A O 1
ATOM 1746 N N . ASP A 1 221 ? -3.695 -23.594 -8.984 1 94.75 221 ASP A N 1
ATOM 1747 C CA . ASP A 1 221 ? -4.492 -24.812 -8.867 1 94.75 221 ASP A CA 1
ATOM 1748 C C . ASP A 1 221 ? -5.238 -25.109 -10.172 1 94.75 221 ASP A C 1
ATOM 1750 O O . ASP A 1 221 ? -5.418 -26.266 -10.539 1 94.75 221 ASP A O 1
ATOM 1754 N N . ALA A 1 222 ? -5.66 -24.078 -10.773 1 93.38 222 ALA A N 1
ATOM 1755 C CA . ALA A 1 222 ? -6.379 -24.266 -12.031 1 93.38 222 ALA A CA 1
ATOM 1756 C C . ALA A 1 222 ? -5.469 -24.844 -13.102 1 93.38 222 ALA A C 1
ATOM 1758 O O . ALA A 1 222 ? -5.926 -25.609 -13.961 1 93.38 222 ALA A O 1
ATOM 1759 N N . VAL A 1 223 ? -4.254 -24.5 -13.047 1 94.44 223 VAL A N 1
ATOM 1760 C CA . VAL A 1 223 ? -3.277 -24.984 -14.016 1 94.44 223 VAL A CA 1
ATOM 1761 C C . VAL A 1 223 ? -2.818 -26.391 -13.625 1 94.44 223 VAL A C 1
ATOM 1763 O O . VAL A 1 223 ? -2.656 -27.266 -14.484 1 94.44 223 VAL A O 1
ATOM 1766 N N . ASN A 1 224 ? -2.619 -26.562 -12.352 1 95.75 224 ASN A N 1
ATOM 1767 C CA . ASN A 1 224 ? -2.125 -27.828 -11.805 1 95.75 224 ASN A CA 1
ATOM 1768 C C . ASN A 1 224 ? -3.242 -28.625 -11.141 1 95.75 224 ASN A C 1
ATOM 1770 O O . ASN A 1 224 ? -3.326 -28.688 -9.914 1 95.75 224 ASN A O 1
ATOM 1774 N N . GLN A 1 225 ? -3.943 -29.281 -11.93 1 92.81 225 GLN A N 1
ATOM 1775 C CA . GLN A 1 225 ? -5.098 -30.047 -11.453 1 92.81 225 GLN A CA 1
ATOM 1776 C C . GLN A 1 225 ? -4.66 -31.328 -10.766 1 92.81 225 GLN A C 1
ATOM 1778 O O . GLN A 1 225 ? -3.486 -31.703 -10.805 1 92.81 225 GLN A O 1
ATOM 1783 N N . VAL A 1 226 ? -5.633 -31.922 -10.141 1 94.94 226 VAL A N 1
ATOM 1784 C CA . VAL A 1 226 ? -5.387 -33.188 -9.453 1 94.94 226 VAL A CA 1
ATOM 1785 C C . VAL A 1 226 ? -4.879 -34.219 -10.445 1 94.94 226 VAL A C 1
ATOM 1787 O O . VAL A 1 226 ? -5.383 -34.312 -11.57 1 94.94 226 VAL A O 1
ATOM 1790 N N . ILE A 1 227 ? -3.967 -35.031 -9.969 1 95.62 227 ILE A N 1
ATOM 1791 C CA . ILE A 1 227 ? -3.309 -36 -10.828 1 95.62 227 ILE A CA 1
ATOM 1792 C C . ILE A 1 227 ? -3.795 -37.406 -10.477 1 95.62 227 ILE A C 1
ATOM 1794 O O . ILE A 1 227 ? -3.812 -37.812 -9.305 1 95.62 227 ILE A O 1
ATOM 1798 N N . ASP A 1 228 ? -4.09 -38.125 -11.5 1 95.38 228 ASP A N 1
ATOM 1799 C CA . ASP A 1 228 ? -4.406 -39.562 -11.297 1 95.38 228 ASP A CA 1
ATOM 1800 C C . ASP A 1 228 ? -3.137 -40.375 -11.156 1 95.38 228 ASP A C 1
ATOM 1802 O O . ASP A 1 228 ? -2.16 -40.156 -11.875 1 95.38 228 ASP A O 1
ATOM 1806 N N . LEU A 1 229 ? -3.236 -41.25 -10.25 1 96.5 229 LEU A N 1
ATOM 1807 C CA . LEU A 1 229 ? -2.115 -42.156 -10.016 1 96.5 229 LEU A CA 1
ATOM 1808 C C . LEU A 1 229 ? -2.484 -43.594 -10.383 1 96.5 229 LEU A C 1
ATOM 1810 O O . LEU A 1 229 ? -3.65 -44 -10.289 1 96.5 229 LEU A O 1
ATOM 1814 N N . ASP A 1 230 ? -1.477 -44.344 -10.711 1 94.12 230 ASP A N 1
ATOM 1815 C CA . ASP A 1 230 ? -1.685 -45.75 -11.07 1 94.12 230 ASP A CA 1
ATOM 1816 C C . ASP A 1 230 ? -1.413 -46.688 -9.875 1 94.12 230 ASP A C 1
ATOM 1818 O O . ASP A 1 230 ? -1.174 -47.875 -10.047 1 94.12 230 ASP A O 1
ATOM 1822 N N . CYS A 1 231 ? -1.337 -46.156 -8.766 1 94.25 231 CYS A N 1
ATOM 1823 C CA . CYS A 1 231 ? -1.178 -46.938 -7.539 1 94.25 231 CYS A CA 1
ATOM 1824 C C . CYS A 1 231 ? -2.043 -46.375 -6.418 1 94.25 231 CYS A C 1
ATOM 1826 O O . CYS A 1 231 ? -2.432 -45.188 -6.457 1 94.25 231 CYS A O 1
ATOM 1828 N N . ARG A 1 232 ? -2.307 -47.219 -5.52 1 94.44 232 ARG A N 1
ATOM 1829 C CA . ARG A 1 232 ? -3.078 -46.875 -4.336 1 94.44 232 ARG A CA 1
ATOM 1830 C C . ARG A 1 232 ? -2.178 -46.719 -3.113 1 94.44 232 ARG A C 1
ATOM 1832 O O . ARG A 1 232 ? -1.584 -47.719 -2.662 1 94.44 232 ARG A O 1
ATOM 1839 N N . PRO A 1 233 ? -2.162 -45.469 -2.568 1 92.25 233 PRO A N 1
ATOM 1840 C CA . PRO A 1 233 ? -1.341 -45.312 -1.364 1 92.25 233 PRO A CA 1
ATOM 1841 C C . PRO A 1 233 ? -1.924 -46.062 -0.163 1 92.25 233 PRO A C 1
ATOM 1843 O O . PRO A 1 233 ? -3.146 -46.125 -0.004 1 92.25 233 PRO A O 1
ATOM 1846 N N . LYS A 1 234 ? -1.129 -46.562 0.665 1 88.5 234 LYS A N 1
ATOM 1847 C CA . LYS A 1 234 ? -1.572 -47.312 1.854 1 88.5 234 LYS A CA 1
ATOM 1848 C C . LYS A 1 234 ? -2.26 -46.375 2.842 1 88.5 234 LYS A C 1
ATOM 1850 O O . LYS A 1 234 ? -3.211 -46.75 3.52 1 88.5 234 LYS A O 1
ATOM 1855 N N . TYR A 1 235 ? -1.747 -45.188 2.973 1 87.06 235 TYR A N 1
ATOM 1856 C CA . TYR A 1 235 ? -2.316 -44.156 3.822 1 87.06 235 TYR A CA 1
ATOM 1857 C C . TYR A 1 235 ? -2.291 -42.812 3.119 1 87.06 235 TYR A C 1
ATOM 1859 O O . TYR A 1 235 ? -1.53 -42.594 2.17 1 87.06 235 TYR A O 1
ATOM 1867 N N . LYS A 1 236 ? -3.17 -41.906 3.621 1 88.75 236 LYS A N 1
ATOM 1868 C CA . LYS A 1 236 ? -3.146 -40.562 3.113 1 88.75 236 LYS A CA 1
ATOM 1869 C C . LYS A 1 236 ? -1.928 -39.781 3.629 1 88.75 236 LYS A C 1
ATOM 1871 O O . LYS A 1 236 ? -1.679 -39.75 4.836 1 88.75 236 LYS A O 1
ATOM 1876 N N . VAL A 1 237 ? -1.12 -39.344 2.701 1 91.06 237 VAL A N 1
ATOM 1877 C CA . VAL A 1 237 ? 0.117 -38.688 3.086 1 91.06 237 VAL A CA 1
ATOM 1878 C C . VAL A 1 237 ? 0.311 -37.438 2.236 1 91.06 237 VAL A C 1
ATOM 1880 O O . VAL A 1 237 ? -0.219 -37.344 1.128 1 91.06 237 VAL A O 1
ATOM 1883 N N . SER A 1 238 ? 0.972 -36.5 2.814 1 94.75 238 SER A N 1
ATOM 1884 C CA . SER A 1 238 ? 1.333 -35.281 2.084 1 94.75 238 SER A CA 1
ATOM 1885 C C . SER A 1 238 ? 2.656 -35.438 1.346 1 94.75 238 SER A C 1
ATOM 1887 O O . SER A 1 238 ? 3.682 -35.75 1.962 1 94.75 238 SER A O 1
ATOM 1889 N N . LEU A 1 239 ? 2.656 -35.281 0.115 1 96.44 239 LEU A N 1
ATOM 1890 C CA . LEU A 1 239 ? 3.867 -35.406 -0.688 1 96.44 239 LEU A CA 1
ATOM 1891 C C . LEU A 1 239 ? 4.738 -34.156 -0.574 1 96.44 239 LEU A C 1
ATOM 1893 O O . LEU A 1 239 ? 5.969 -34.281 -0.535 1 96.44 239 LEU A O 1
ATOM 1897 N N . LEU A 1 240 ? 4.09 -33.031 -0.63 1 96.69 240 LEU A N 1
ATOM 1898 C CA . LEU A 1 240 ? 4.781 -31.734 -0.594 1 96.69 240 LEU A CA 1
ATOM 1899 C C . LEU A 1 240 ? 3.904 -30.656 0.04 1 96.69 240 LEU A C 1
ATOM 1901 O O . LEU A 1 240 ? 2.76 -30.469 -0.376 1 96.69 240 LEU A O 1
ATOM 1905 N N . ARG A 1 241 ? 4.41 -30.031 1.003 1 97.38 241 ARG A N 1
ATOM 1906 C CA . ARG A 1 241 ? 3.77 -28.891 1.65 1 97.38 241 ARG A CA 1
ATOM 1907 C C . ARG A 1 241 ? 4.727 -27.703 1.741 1 97.38 241 ARG A C 1
ATOM 1909 O O . ARG A 1 241 ? 5.898 -27.875 2.08 1 97.38 241 ARG A O 1
ATOM 1916 N N . ILE A 1 242 ? 4.246 -26.547 1.371 1 98 242 ILE A N 1
ATOM 1917 C CA . ILE A 1 242 ? 5.062 -25.328 1.407 1 98 242 ILE A CA 1
ATOM 1918 C C . ILE A 1 242 ? 4.355 -24.25 2.229 1 98 242 ILE A C 1
ATOM 1920 O O . ILE A 1 242 ? 3.168 -23.984 2.023 1 98 242 ILE A O 1
ATOM 1924 N N . GLU A 1 243 ? 5.066 -23.703 3.125 1 97.62 243 GLU A N 1
ATOM 1925 C CA . GLU A 1 243 ? 4.605 -22.578 3.922 1 97.62 243 GLU A CA 1
ATOM 1926 C C . GLU A 1 243 ? 5.598 -21.422 3.857 1 97.62 243 GLU A C 1
ATOM 1928 O O . GLU A 1 243 ? 6.812 -21.625 3.854 1 97.62 243 GLU A O 1
ATOM 1933 N N . PRO A 1 244 ? 5.039 -20.141 3.854 1 97.38 244 PRO A N 1
ATOM 1934 C CA . PRO A 1 244 ? 3.648 -19.688 3.812 1 97.38 244 PRO A CA 1
ATOM 1935 C C . PRO A 1 244 ? 3.023 -19.828 2.426 1 97.38 244 PRO A C 1
ATOM 1937 O O . PRO A 1 244 ? 3.701 -20.234 1.477 1 97.38 244 PRO A O 1
ATOM 1940 N N . SER A 1 245 ? 1.793 -19.5 2.365 1 95.12 245 SER A N 1
ATOM 1941 C CA . SER A 1 245 ? 1.052 -19.734 1.131 1 95.12 245 SER A CA 1
ATOM 1942 C C . SER A 1 245 ? 1.465 -18.75 0.042 1 95.12 245 SER A C 1
ATOM 1944 O O . SER A 1 245 ? 1.117 -18.922 -1.127 1 95.12 245 SER A O 1
ATOM 1946 N N . SER A 1 246 ? 2.168 -17.75 0.389 1 97.06 246 SER A N 1
ATOM 1947 C CA . SER A 1 246 ? 2.621 -16.781 -0.604 1 97.06 246 SER A CA 1
ATOM 1948 C C . SER A 1 246 ? 3.721 -17.359 -1.483 1 97.06 246 SER A C 1
ATOM 1950 O O . SER A 1 246 ? 4.047 -16.812 -2.531 1 97.06 246 SER A O 1
ATOM 1952 N N . VAL A 1 247 ? 4.312 -18.438 -1.029 1 98.12 247 VAL A N 1
ATOM 1953 C CA . VAL A 1 247 ? 5.402 -19.062 -1.773 1 98.12 247 VAL A CA 1
ATOM 1954 C C . VAL A 1 247 ? 4.844 -20.094 -2.752 1 98.12 247 VAL A C 1
ATOM 1956 O O . VAL A 1 247 ? 4.113 -21 -2.352 1 98.12 247 VAL A O 1
ATOM 1959 N N . VAL A 1 248 ? 5.266 -19.938 -3.982 1 98 248 VAL A N 1
ATOM 1960 C CA . VAL A 1 248 ? 4.68 -20.719 -5.062 1 98 248 VAL A CA 1
ATOM 1961 C C . VAL A 1 248 ? 5.773 -21.5 -5.777 1 98 248 VAL A C 1
ATOM 1963 O O . VAL A 1 248 ? 6.801 -20.938 -6.164 1 98 248 VAL A O 1
ATOM 1966 N N . PRO A 1 249 ? 5.598 -22.797 -5.973 1 97.88 249 PRO A N 1
ATOM 1967 C CA . PRO A 1 249 ? 6.535 -23.531 -6.824 1 97.88 249 PRO A CA 1
ATOM 1968 C C . PRO A 1 249 ? 6.328 -23.25 -8.312 1 97.88 249 PRO A C 1
ATOM 1970 O O . PRO A 1 249 ? 5.203 -23.359 -8.812 1 97.88 249 PRO A O 1
ATOM 1973 N N . LEU A 1 250 ? 7.344 -22.984 -8.953 1 96.56 250 LEU A N 1
ATOM 1974 C CA . LEU A 1 250 ? 7.27 -22.688 -10.375 1 96.56 250 LEU A CA 1
ATOM 1975 C C . LEU A 1 250 ? 7.656 -23.891 -11.211 1 96.56 250 LEU A C 1
ATOM 1977 O O . LEU A 1 250 ? 7.191 -24.047 -12.344 1 96.56 250 LEU A O 1
ATOM 1981 N N . ARG A 1 251 ? 8.539 -24.641 -10.664 1 95.5 251 ARG A N 1
ATOM 1982 C CA . ARG A 1 251 ? 9.07 -25.844 -11.297 1 95.5 251 ARG A CA 1
ATOM 1983 C C . ARG A 1 251 ? 9.477 -26.875 -10.258 1 95.5 251 ARG A C 1
ATOM 1985 O O . ARG A 1 251 ? 9.922 -26.516 -9.164 1 95.5 251 ARG A O 1
ATOM 1992 N N . LEU A 1 252 ? 9.289 -28.047 -10.664 1 97.5 252 LEU A N 1
ATOM 1993 C CA . LEU A 1 252 ? 9.734 -29.156 -9.82 1 97.5 252 LEU A CA 1
ATOM 1994 C C . LEU A 1 252 ? 10.203 -30.328 -10.672 1 97.5 252 LEU A C 1
ATOM 1996 O O . LEU A 1 252 ? 9.492 -30.766 -11.578 1 97.5 252 LEU A O 1
ATOM 2000 N N . LYS A 1 253 ? 11.398 -30.734 -10.375 1 97.75 253 LYS A N 1
ATOM 2001 C CA . LYS A 1 253 ? 11.969 -31.922 -11.016 1 97.75 253 LYS A CA 1
ATOM 2002 C C . LYS A 1 253 ? 12.469 -32.906 -9.977 1 97.75 253 LYS A C 1
ATOM 2004 O O . LYS A 1 253 ? 13.086 -32.531 -8.977 1 97.75 253 LYS A O 1
ATOM 2009 N N . TYR A 1 254 ? 12.133 -34.156 -10.195 1 98.12 254 TYR A N 1
ATOM 2010 C CA . TYR A 1 254 ? 12.578 -35.219 -9.312 1 98.12 254 TYR A CA 1
ATOM 2011 C C . TYR A 1 254 ? 13.234 -36.344 -10.109 1 98.12 254 TYR A C 1
ATOM 2013 O O . TYR A 1 254 ? 12.648 -36.844 -11.062 1 98.12 254 TYR A O 1
ATOM 2021 N N . GLU A 1 255 ? 14.453 -36.594 -9.711 1 96.19 255 GLU A N 1
ATOM 2022 C CA . GLU A 1 255 ? 15.188 -37.719 -10.328 1 96.19 255 GLU A CA 1
ATOM 2023 C C . GLU A 1 255 ? 16.125 -38.375 -9.328 1 96.19 255 GLU A C 1
ATOM 2025 O O . GLU A 1 255 ? 16.984 -37.719 -8.742 1 96.19 255 GLU A O 1
ATOM 2030 N N . ASN A 1 256 ? 15.992 -39.656 -9.109 1 93.31 256 ASN A N 1
ATOM 2031 C CA . ASN A 1 256 ? 16.906 -40.5 -8.344 1 93.31 256 ASN A CA 1
ATOM 2032 C C . ASN A 1 256 ? 17.188 -39.906 -6.965 1 93.31 256 ASN A C 1
ATOM 2034 O O . ASN A 1 256 ? 18.344 -39.719 -6.582 1 93.31 256 ASN A O 1
ATOM 2038 N N . GLY A 1 257 ? 16.188 -39.469 -6.301 1 95.88 257 GLY A N 1
ATOM 2039 C CA . GLY A 1 257 ? 16.328 -39.031 -4.93 1 95.88 257 GLY A CA 1
ATOM 2040 C C . GLY A 1 257 ? 16.703 -37.562 -4.836 1 95.88 257 GLY A C 1
ATOM 2041 O O . GLY A 1 257 ? 17 -37.062 -3.748 1 95.88 257 GLY A O 1
ATOM 2042 N N . LYS A 1 258 ? 16.703 -36.938 -5.914 1 98.12 258 LYS A N 1
ATOM 2043 C CA . LYS A 1 258 ? 17.031 -35.5 -5.938 1 98.12 258 LYS A CA 1
ATOM 2044 C C . LYS A 1 258 ? 15.812 -34.688 -6.348 1 98.12 258 LYS A C 1
ATOM 2046 O O . LYS A 1 258 ? 15.188 -34.938 -7.375 1 98.12 258 LYS A O 1
ATOM 2051 N N . VAL A 1 259 ? 15.5 -33.75 -5.512 1 98.25 259 VAL A N 1
ATOM 2052 C CA . VAL A 1 259 ? 14.398 -32.812 -5.797 1 98.25 259 VAL A CA 1
ATOM 2053 C C . VAL A 1 259 ? 14.953 -31.453 -6.152 1 98.25 259 VAL A C 1
ATOM 2055 O O . VAL A 1 259 ? 15.68 -30.844 -5.363 1 98.25 259 VAL A O 1
ATOM 2058 N N . GLU A 1 260 ? 14.656 -30.953 -7.324 1 97.94 260 GLU A N 1
ATOM 2059 C CA . GLU A 1 260 ? 14.938 -29.578 -7.723 1 97.94 260 GLU A CA 1
ATOM 2060 C C . GLU A 1 260 ? 13.648 -28.766 -7.836 1 97.94 260 GLU A C 1
ATOM 2062 O O . GLU A 1 260 ? 12.75 -29.125 -8.602 1 97.94 260 GLU A O 1
ATOM 2067 N N . ILE A 1 261 ? 13.562 -27.703 -7.098 1 97.81 261 ILE A N 1
ATOM 2068 C CA . ILE A 1 261 ? 12.328 -26.938 -7.078 1 97.81 261 ILE A CA 1
ATOM 2069 C C . ILE A 1 261 ? 12.656 -25.438 -7.148 1 97.81 261 ILE A C 1
ATOM 2071 O O . ILE A 1 261 ? 13.578 -24.969 -6.484 1 97.81 261 ILE A O 1
ATOM 2075 N N . ASP A 1 262 ? 12.008 -24.688 -8.031 1 97.06 262 ASP A N 1
ATOM 2076 C CA . ASP A 1 262 ? 12.078 -23.234 -8.086 1 97.06 262 ASP A CA 1
ATOM 2077 C C . ASP A 1 262 ? 10.914 -22.594 -7.336 1 97.06 262 ASP A C 1
ATOM 2079 O O . ASP A 1 262 ? 9.75 -22.906 -7.598 1 97.06 262 ASP A O 1
ATOM 2083 N N . LEU A 1 263 ? 11.211 -21.734 -6.402 1 98.06 263 LEU A N 1
ATOM 2084 C CA . LEU A 1 263 ? 10.211 -21.109 -5.547 1 98.06 263 LEU A CA 1
ATOM 2085 C C . LEU A 1 263 ? 10.148 -19.609 -5.797 1 98.06 263 LEU A C 1
ATOM 2087 O O . LEU A 1 263 ? 11.18 -18.953 -5.988 1 98.06 263 LEU A O 1
ATOM 2091 N N . LEU A 1 264 ? 8.945 -19.031 -5.82 1 97.94 264 LEU A N 1
ATOM 2092 C CA . LEU A 1 264 ? 8.695 -17.609 -5.953 1 97.94 264 LEU A CA 1
ATOM 2093 C C . LEU A 1 264 ? 7.879 -17.094 -4.773 1 97.94 264 LEU A C 1
ATOM 2095 O O . LEU A 1 264 ? 6.82 -17.641 -4.457 1 97.94 264 LEU A O 1
ATOM 2099 N N . ASN A 1 265 ? 8.359 -16.062 -4.109 1 98.25 265 ASN A N 1
ATOM 2100 C CA . ASN A 1 265 ? 7.594 -15.391 -3.062 1 98.25 265 ASN A CA 1
ATOM 2101 C C . ASN A 1 265 ? 6.715 -14.289 -3.637 1 98.25 265 ASN A C 1
ATOM 2103 O O . ASN A 1 265 ? 7.223 -13.281 -4.141 1 98.25 265 ASN A O 1
ATOM 2107 N N . LEU A 1 266 ? 5.426 -14.422 -3.525 1 97.88 266 LEU A N 1
ATOM 2108 C CA . LEU A 1 266 ? 4.492 -13.43 -4.047 1 97.88 266 LEU A CA 1
ATOM 2109 C C . LEU A 1 266 ? 3.943 -12.562 -2.924 1 97.88 266 LEU A C 1
ATOM 2111 O O . LEU A 1 266 ? 2.734 -12.336 -2.84 1 97.88 266 LEU A O 1
ATOM 2115 N N . ASP A 1 267 ? 4.871 -12.172 -2.055 1 95.56 267 ASP A N 1
ATOM 2116 C CA . ASP A 1 267 ? 4.555 -11.273 -0.945 1 95.56 267 ASP A CA 1
ATOM 2117 C C . ASP A 1 267 ? 5.469 -10.055 -0.948 1 95.56 267 ASP A C 1
ATOM 2119 O O . ASP A 1 267 ? 6.598 -10.117 -1.432 1 95.56 267 ASP A O 1
ATOM 2123 N N . ASP A 1 268 ? 4.926 -8.984 -0.492 1 94.81 268 ASP A N 1
ATOM 2124 C CA . ASP A 1 268 ? 5.703 -7.75 -0.423 1 94.81 268 ASP A CA 1
ATOM 2125 C C . ASP A 1 268 ? 6.598 -7.734 0.813 1 94.81 268 ASP A C 1
ATOM 2127 O O . ASP A 1 268 ? 7.262 -6.734 1.094 1 94.81 268 ASP A O 1
ATOM 2131 N N . LYS A 1 269 ? 6.691 -8.828 1.531 1 96.12 269 LYS A N 1
ATOM 2132 C CA . LYS A 1 269 ? 7.578 -9.016 2.676 1 96.12 269 LYS A CA 1
ATOM 2133 C C . LYS A 1 269 ? 8.477 -10.234 2.479 1 96.12 269 LYS A C 1
ATOM 2135 O O . LYS A 1 269 ? 8.086 -11.195 1.801 1 96.12 269 LYS A O 1
ATOM 2140 N N . PRO A 1 270 ? 9.641 -10.094 3.062 1 97.44 270 PRO A N 1
ATOM 2141 C CA . PRO A 1 270 ? 10.445 -11.312 3.096 1 97.44 270 PRO A CA 1
ATOM 2142 C C . PRO A 1 270 ? 9.82 -12.406 3.965 1 97.44 270 PRO A C 1
ATOM 2144 O O . PRO A 1 270 ? 9.102 -12.102 4.922 1 97.44 270 PRO A O 1
ATOM 2147 N N . VAL A 1 271 ? 10.086 -13.648 3.625 1 98.19 271 VAL A N 1
ATOM 2148 C CA . VAL A 1 271 ? 9.516 -14.75 4.391 1 98.19 271 VAL A CA 1
ATOM 2149 C C . VAL A 1 271 ? 10.555 -15.844 4.582 1 98.19 271 VAL A C 1
ATOM 2151 O O . VAL A 1 271 ? 11.57 -15.875 3.887 1 98.19 271 VAL A O 1
ATOM 2154 N N . VAL A 1 272 ? 10.297 -16.641 5.551 1 98.31 272 VAL A N 1
ATOM 2155 C CA . VAL A 1 272 ? 10.992 -17.922 5.672 1 98.31 272 VAL A CA 1
ATOM 2156 C C . VAL A 1 272 ? 10.062 -19.062 5.223 1 98.31 272 VAL A C 1
ATOM 2158 O O . VAL A 1 272 ? 9.086 -19.375 5.902 1 98.31 272 VAL A O 1
ATOM 2161 N N . SER A 1 273 ? 10.422 -19.609 4.141 1 98.25 273 SER A N 1
ATOM 2162 C CA . SER A 1 273 ? 9.594 -20.688 3.609 1 98.25 273 SER A CA 1
ATOM 2163 C C . SER A 1 273 ? 10.023 -22.047 4.148 1 98.25 273 SER A C 1
ATOM 2165 O O . SER A 1 273 ? 11.219 -22.344 4.195 1 98.25 273 SER A O 1
ATOM 2167 N N . THR A 1 274 ? 9.07 -22.828 4.512 1 98.5 274 THR A N 1
ATOM 2168 C CA . THR A 1 274 ? 9.336 -24.188 4.965 1 98.5 274 THR A CA 1
ATOM 2169 C C . THR A 1 274 ? 8.781 -25.203 3.977 1 98.5 274 THR A C 1
ATOM 2171 O O . THR A 1 274 ? 7.598 -25.141 3.621 1 98.5 274 THR A O 1
ATOM 2174 N N . LEU A 1 275 ? 9.633 -26.109 3.602 1 98 275 LEU A N 1
ATOM 2175 C CA . LEU A 1 275 ? 9.242 -27.234 2.746 1 98 275 LEU A CA 1
ATOM 2176 C C . LEU A 1 275 ? 9.18 -28.531 3.543 1 98 275 LEU A C 1
ATOM 2178 O O . LEU A 1 275 ? 10.141 -28.891 4.227 1 98 275 LEU A O 1
ATOM 2182 N N . TYR A 1 276 ? 8.07 -29.156 3.439 1 96.69 276 TYR A N 1
ATOM 2183 C CA . TYR A 1 276 ? 7.875 -30.453 4.098 1 96.69 276 TYR A CA 1
ATOM 2184 C C . TYR A 1 276 ? 7.77 -31.578 3.074 1 96.69 276 TYR A C 1
ATOM 2186 O O . TYR A 1 276 ? 7.008 -31.469 2.109 1 96.69 276 TYR A O 1
ATOM 2194 N N . LEU A 1 277 ? 8.484 -32.625 3.297 1 96.06 277 LEU A N 1
ATOM 2195 C CA . LEU A 1 277 ? 8.43 -33.812 2.461 1 96.06 277 LEU A CA 1
ATOM 2196 C C . LEU A 1 277 ? 8.273 -35.062 3.314 1 96.06 277 LEU A C 1
ATOM 2198 O O . LEU A 1 277 ? 8.672 -35.094 4.48 1 96.06 277 LEU A O 1
ATOM 2202 N N . PRO A 1 278 ? 7.672 -36.031 2.744 1 94.5 278 PRO A N 1
ATOM 2203 C CA . PRO A 1 278 ? 7.609 -37.312 3.455 1 94.5 278 PRO A CA 1
ATOM 2204 C C . PRO A 1 278 ? 8.875 -38.156 3.27 1 94.5 278 PRO A C 1
ATOM 2206 O O . PRO A 1 278 ? 8.789 -39.344 2.941 1 94.5 278 PRO A O 1
ATOM 2209 N N . ALA A 1 279 ? 9.984 -37.594 3.477 1 95.56 279 ALA A N 1
ATOM 2210 C CA . ALA A 1 279 ? 11.305 -38.188 3.287 1 95.56 279 ALA A CA 1
ATOM 2211 C C . ALA A 1 279 ? 12.328 -37.594 4.242 1 95.56 279 ALA A C 1
ATOM 2213 O O . ALA A 1 279 ? 12.07 -36.531 4.844 1 95.56 279 ALA A O 1
ATOM 2214 N N . ARG A 1 280 ? 13.406 -38.281 4.387 1 95.75 280 ARG A N 1
ATOM 2215 C CA . ARG A 1 280 ? 14.555 -37.688 5.062 1 95.75 280 ARG A CA 1
ATOM 2216 C C . ARG A 1 280 ? 15.367 -36.844 4.105 1 95.75 280 ARG A C 1
ATOM 2218 O O . ARG A 1 280 ? 15.828 -37.312 3.066 1 95.75 280 ARG A O 1
ATOM 2225 N N . ILE A 1 281 ? 15.484 -35.594 4.48 1 96.75 281 ILE A N 1
ATOM 2226 C CA . ILE A 1 281 ? 16.312 -34.719 3.678 1 96.75 281 ILE A CA 1
ATOM 2227 C C . ILE A 1 281 ? 17.75 -34.75 4.172 1 96.75 281 ILE A C 1
ATOM 2229 O O . ILE A 1 281 ? 18.047 -34.344 5.301 1 96.75 281 ILE A O 1
ATOM 2233 N N . THR A 1 282 ? 18.641 -35.156 3.342 1 97.5 282 THR A N 1
ATOM 2234 C CA . THR A 1 282 ? 20.016 -35.375 3.768 1 97.5 282 THR A CA 1
ATOM 2235 C C . THR A 1 282 ? 20.875 -34.156 3.418 1 97.5 282 THR A C 1
ATOM 2237 O O . THR A 1 282 ? 21.891 -33.875 4.074 1 97.5 282 THR A O 1
ATOM 2240 N N . SER A 1 283 ? 20.484 -33.5 2.371 1 97.5 283 SER A N 1
ATOM 2241 C CA . SER A 1 283 ? 21.188 -32.312 1.956 1 97.5 283 SER A CA 1
ATOM 2242 C C . SER A 1 283 ? 20.25 -31.297 1.293 1 97.5 283 SER A C 1
ATOM 2244 O O . SER A 1 283 ? 19.25 -31.688 0.684 1 97.5 283 SER A O 1
ATOM 2246 N N . ALA A 1 284 ? 20.516 -30.078 1.52 1 97.94 284 ALA A N 1
ATOM 2247 C CA . ALA A 1 284 ? 19.734 -29 0.927 1 97.94 284 ALA A CA 1
ATOM 2248 C C . ALA A 1 284 ? 20.641 -27.859 0.464 1 97.94 284 ALA A C 1
ATOM 2250 O O . ALA A 1 284 ? 21.547 -27.422 1.199 1 97.94 284 ALA A O 1
ATOM 2251 N N . PHE A 1 285 ? 20.453 -27.469 -0.733 1 97.69 285 PHE A N 1
ATOM 2252 C CA . PHE A 1 285 ? 21.219 -26.391 -1.339 1 97.69 285 PHE A CA 1
ATOM 2253 C C . PHE A 1 285 ? 20.312 -25.359 -1.98 1 97.69 285 PHE A C 1
ATOM 2255 O O . PHE A 1 285 ? 19.344 -25.719 -2.658 1 97.69 285 PHE A O 1
ATOM 2262 N N . VAL A 1 286 ? 20.531 -24.078 -1.656 1 97.75 286 VAL A N 1
ATOM 2263 C CA . VAL A 1 286 ? 19.734 -22.984 -2.219 1 97.75 286 VAL A CA 1
ATOM 2264 C C . VAL A 1 286 ? 20.594 -22.172 -3.18 1 97.75 286 VAL A C 1
ATOM 2266 O O . VAL A 1 286 ? 21.75 -21.844 -2.873 1 97.75 286 VAL A O 1
ATOM 2269 N N . THR A 1 287 ? 20.047 -21.844 -4.309 1 96.62 287 THR A N 1
ATOM 2270 C CA . THR A 1 287 ? 20.734 -21.047 -5.316 1 96.62 287 THR A CA 1
ATOM 2271 C C . THR A 1 287 ? 19.906 -19.828 -5.688 1 96.62 287 THR A C 1
ATOM 2273 O O . THR A 1 287 ? 18.719 -19.938 -6.008 1 96.62 287 THR A O 1
ATOM 2276 N N . ASP A 1 288 ? 20.469 -18.688 -5.574 1 94.12 288 ASP A N 1
ATOM 2277 C CA . ASP A 1 288 ? 19.875 -17.469 -6.129 1 94.12 288 ASP A CA 1
ATOM 2278 C C . ASP A 1 288 ? 20.156 -17.359 -7.625 1 94.12 288 ASP A C 1
ATOM 2280 O O . ASP A 1 288 ? 21.297 -17.172 -8.039 1 94.12 288 ASP A O 1
ATOM 2284 N N . PRO A 1 289 ? 19.141 -17.438 -8.352 1 88.25 289 PRO A N 1
ATOM 2285 C CA . PRO A 1 289 ? 19.375 -17.5 -9.789 1 88.25 289 PRO A CA 1
ATOM 2286 C C . PRO A 1 289 ? 19.859 -16.172 -10.367 1 88.25 289 PRO A C 1
ATOM 2288 O O . PRO A 1 289 ? 20.281 -16.109 -11.523 1 88.25 289 PRO A O 1
ATOM 2291 N N . ARG A 1 290 ? 19.844 -15.094 -9.664 1 88.38 290 ARG A N 1
ATOM 2292 C CA . ARG A 1 290 ? 20.281 -13.789 -10.141 1 88.38 290 ARG A CA 1
ATOM 2293 C C . ARG A 1 290 ? 21.797 -13.766 -10.367 1 88.38 290 ARG A C 1
ATOM 2295 O O . ARG A 1 290 ? 22.281 -13.125 -11.297 1 88.38 290 ARG A O 1
ATOM 2302 N N . ASP A 1 291 ? 22.484 -14.492 -9.492 1 86.81 291 ASP A N 1
ATOM 2303 C CA . ASP A 1 291 ? 23.938 -14.492 -9.578 1 86.81 291 ASP A CA 1
ATOM 2304 C C . ASP A 1 291 ? 24.5 -15.898 -9.414 1 86.81 291 ASP A C 1
ATOM 2306 O O . ASP A 1 291 ? 25.719 -16.078 -9.266 1 86.81 291 ASP A O 1
ATOM 2310 N N . MET A 1 292 ? 23.75 -16.828 -9.336 1 85.62 292 MET A N 1
ATOM 2311 C CA . MET A 1 292 ? 24.109 -18.234 -9.203 1 85.62 292 MET A CA 1
ATOM 2312 C C . MET A 1 292 ? 24.875 -18.484 -7.914 1 85.62 292 MET A C 1
ATOM 2314 O O . MET A 1 292 ? 25.672 -19.422 -7.832 1 85.62 292 MET A O 1
ATOM 2318 N N . SER A 1 293 ? 24.594 -17.531 -7.023 1 89.31 293 SER A N 1
ATOM 2319 C CA . SER A 1 293 ? 25.156 -17.781 -5.703 1 89.31 293 SER A CA 1
ATOM 2320 C C . SER A 1 293 ? 24.359 -18.844 -4.945 1 89.31 293 SER A C 1
ATOM 2322 O O . SER A 1 293 ? 23.141 -18.922 -5.09 1 89.31 293 SER A O 1
ATOM 2324 N N . GLY A 1 294 ? 25.172 -19.656 -4.258 1 90.81 294 GLY A N 1
ATOM 2325 C CA . GLY A 1 294 ? 24.516 -20.75 -3.549 1 90.81 294 GLY A CA 1
ATOM 2326 C C . GLY A 1 294 ? 25.016 -20.922 -2.129 1 90.81 294 GLY A C 1
ATOM 2327 O O . GLY A 1 294 ? 26.109 -20.469 -1.793 1 90.81 294 GLY A O 1
ATOM 2328 N N . GLU A 1 295 ? 24.109 -21.422 -1.342 1 94 295 GLU A N 1
ATOM 2329 C CA . GLU A 1 295 ? 24.484 -21.75 0.036 1 94 295 GLU A CA 1
ATOM 2330 C C . GLU A 1 295 ? 23.797 -23.031 0.509 1 94 295 GLU A C 1
ATOM 2332 O O . GLU A 1 295 ? 22.703 -23.344 0.065 1 94 295 GLU A O 1
ATOM 2337 N N . SER A 1 296 ? 24.531 -23.688 1.407 1 96.25 296 SER A N 1
ATOM 2338 C CA . SER A 1 296 ? 23.953 -24.875 2.029 1 96.25 296 SER A CA 1
ATOM 2339 C C . SER A 1 296 ? 23.078 -24.5 3.227 1 96.25 296 SER A C 1
ATOM 2341 O O . SER A 1 296 ? 23.406 -23.578 3.984 1 96.25 296 SER A O 1
ATOM 2343 N N . ILE A 1 297 ? 21.984 -25.234 3.301 1 96.38 297 ILE A N 1
ATOM 2344 C CA . ILE A 1 297 ? 21.109 -25.031 4.453 1 96.38 297 ILE A CA 1
ATOM 2345 C C . ILE A 1 297 ? 20.953 -26.344 5.223 1 96.38 297 ILE A C 1
ATOM 2347 O O . ILE A 1 297 ? 20.906 -27.422 4.621 1 96.38 297 ILE A O 1
ATOM 2351 N N . ASP A 1 298 ? 20.797 -26.203 6.488 1 95.75 298 ASP A N 1
ATOM 2352 C CA . ASP A 1 298 ? 20.641 -27.391 7.328 1 95.75 298 ASP A CA 1
ATOM 2353 C C . ASP A 1 298 ? 19.203 -27.891 7.316 1 95.75 298 ASP A C 1
ATOM 2355 O O . ASP A 1 298 ? 18.281 -27.172 7.707 1 95.75 298 ASP A O 1
ATOM 2359 N N . PRO A 1 299 ? 19.047 -29.078 6.898 1 96.25 299 PRO A N 1
ATOM 2360 C CA . PRO A 1 299 ? 17.703 -29.641 6.965 1 96.25 299 PRO A CA 1
ATOM 2361 C C . PRO A 1 299 ? 17.281 -30.016 8.383 1 96.25 299 PRO A C 1
ATOM 2363 O O . PRO A 1 299 ? 18.141 -30.266 9.234 1 96.25 299 PRO A O 1
ATOM 2366 N N . GLU A 1 300 ? 16.031 -30.031 8.703 1 94.81 300 GLU A N 1
ATOM 2367 C CA . GLU A 1 300 ? 15.453 -30.531 9.945 1 94.81 300 GLU A CA 1
ATOM 2368 C C . GLU A 1 300 ? 14.711 -31.844 9.727 1 94.81 300 GLU A C 1
ATOM 2370 O O . GLU A 1 300 ? 13.492 -31.906 9.867 1 94.81 300 GLU A O 1
ATOM 2375 N N . PHE A 1 301 ? 15.43 -32.875 9.414 1 93.56 301 PHE A N 1
ATOM 2376 C CA . PHE A 1 301 ? 14.953 -34.25 9.195 1 93.56 301 PHE A CA 1
ATOM 2377 C C . PHE A 1 301 ? 14.078 -34.312 7.949 1 93.56 301 PHE A C 1
ATOM 2379 O O . PHE A 1 301 ? 14.586 -34.531 6.848 1 93.56 301 PHE A O 1
ATOM 2386 N N . ASP A 1 302 ? 12.789 -33.781 8.047 1 94.19 302 ASP A N 1
ATOM 2387 C CA . ASP A 1 302 ? 11.867 -33.906 6.926 1 94.19 302 ASP A CA 1
ATOM 2388 C C . ASP A 1 302 ? 11.461 -32.562 6.375 1 94.19 302 ASP A C 1
ATOM 2390 O O . ASP A 1 302 ? 10.477 -32.438 5.637 1 94.19 302 ASP A O 1
ATOM 2394 N N . ARG A 1 303 ? 12.125 -31.516 6.832 1 96.62 303 ARG A N 1
ATOM 2395 C CA . ARG A 1 303 ? 11.766 -30.172 6.359 1 96.62 303 ARG A CA 1
ATOM 2396 C C . ARG A 1 303 ? 13 -29.297 6.223 1 96.62 303 ARG A C 1
ATOM 2398 O O . ARG A 1 303 ? 14.055 -29.594 6.797 1 96.62 303 ARG A O 1
ATOM 2405 N N . VAL A 1 304 ? 12.867 -28.297 5.477 1 97.75 304 VAL A N 1
ATOM 2406 C CA . VAL A 1 304 ? 13.93 -27.312 5.285 1 97.75 304 VAL A CA 1
ATOM 2407 C C . VAL A 1 304 ? 13.344 -25.906 5.293 1 97.75 304 VAL A C 1
ATOM 2409 O O . VAL A 1 304 ? 12.258 -25.688 4.758 1 97.75 304 VAL A O 1
ATOM 2412 N N . LYS A 1 305 ? 14.008 -25.047 5.965 1 98.25 305 LYS A N 1
ATOM 2413 C CA . LYS A 1 305 ? 13.617 -23.641 6.035 1 98.25 305 LYS A CA 1
ATOM 2414 C C . LYS A 1 305 ? 14.469 -22.797 5.09 1 98.25 305 LYS A C 1
ATOM 2416 O O . LYS A 1 305 ? 15.695 -22.797 5.18 1 98.25 305 LYS A O 1
ATOM 2421 N N . VAL A 1 306 ? 13.836 -22.062 4.199 1 97.94 306 VAL A N 1
ATOM 2422 C CA . VAL A 1 306 ? 14.523 -21.312 3.158 1 97.94 306 VAL A CA 1
ATOM 2423 C C . VAL A 1 306 ? 14.148 -19.828 3.27 1 97.94 306 VAL A C 1
ATOM 2425 O O . VAL A 1 306 ? 13.008 -19.453 2.982 1 97.94 306 VAL A O 1
ATOM 2428 N N . PRO A 1 307 ? 15.008 -18.969 3.65 1 97.19 307 PRO A N 1
ATOM 2429 C CA . PRO A 1 307 ? 14.719 -17.531 3.633 1 97.19 307 PRO A CA 1
ATOM 2430 C C . PRO A 1 307 ? 14.57 -16.984 2.219 1 97.19 307 PRO A C 1
ATOM 2432 O O . PRO A 1 307 ? 15.406 -17.25 1.352 1 97.19 307 PRO A O 1
ATOM 2435 N N . MET A 1 308 ? 13.539 -16.234 1.986 1 97.56 308 MET A N 1
ATOM 2436 C CA . MET A 1 308 ? 13.273 -15.656 0.672 1 97.56 308 MET A CA 1
ATOM 2437 C C . MET A 1 308 ? 13.008 -14.156 0.781 1 97.56 308 MET A C 1
ATOM 2439 O O . MET A 1 308 ? 12.289 -13.719 1.68 1 97.56 308 MET A O 1
ATOM 2443 N N . ARG A 1 309 ? 13.523 -13.367 -0.035 1 96.25 309 ARG A N 1
ATOM 2444 C CA . ARG A 1 309 ? 13.25 -11.938 -0.104 1 96.25 309 ARG A CA 1
ATOM 2445 C C . ARG A 1 309 ? 11.844 -11.672 -0.649 1 96.25 309 ARG A C 1
ATOM 2447 O O . ARG A 1 309 ? 11.188 -12.586 -1.147 1 96.25 309 ARG A O 1
ATOM 2454 N N . ARG A 1 310 ? 11.414 -10.438 -0.482 1 97.19 310 ARG A N 1
ATOM 2455 C CA . ARG A 1 310 ? 10.141 -10.047 -1.072 1 97.19 310 ARG A CA 1
ATOM 2456 C C . ARG A 1 310 ? 10.156 -10.234 -2.586 1 97.19 310 ARG A C 1
ATOM 2458 O O . ARG A 1 310 ? 11.148 -9.906 -3.244 1 97.19 310 ARG A O 1
ATOM 2465 N N . TRP A 1 311 ? 9.133 -10.805 -3.07 1 97.5 311 TRP A N 1
ATOM 2466 C CA . TRP A 1 311 ? 8.969 -11.031 -4.504 1 97.5 311 TRP A CA 1
ATOM 2467 C C . TRP A 1 311 ? 10.164 -11.789 -5.078 1 97.5 311 TRP A C 1
ATOM 2469 O O . TRP A 1 311 ? 10.438 -11.711 -6.277 1 97.5 311 TRP A O 1
ATOM 2479 N N . GLY A 1 312 ? 10.852 -12.539 -4.266 1 96.94 312 GLY A N 1
ATOM 2480 C CA . GLY A 1 312 ? 12.094 -13.18 -4.668 1 96.94 312 GLY A CA 1
ATOM 2481 C C . GLY A 1 312 ? 11.891 -14.547 -5.293 1 96.94 312 GLY A C 1
ATOM 2482 O O . GLY A 1 312 ? 10.906 -15.227 -5 1 96.94 312 GLY A O 1
ATOM 2483 N N . LEU A 1 313 ? 12.828 -14.898 -6.113 1 96.94 313 LEU A N 1
ATOM 2484 C CA . LEU A 1 313 ? 12.914 -16.203 -6.766 1 96.94 313 LEU A CA 1
ATOM 2485 C C . LEU A 1 313 ? 14.141 -16.969 -6.293 1 96.94 313 LEU A C 1
ATOM 2487 O O . LEU A 1 313 ? 15.227 -16.406 -6.16 1 96.94 313 LEU A O 1
ATOM 2491 N N . LEU A 1 314 ? 13.969 -18.266 -5.988 1 97.12 314 LEU A N 1
ATOM 2492 C CA . LEU A 1 314 ? 15.07 -19.125 -5.555 1 97.12 314 LEU A CA 1
ATOM 2493 C C . LEU A 1 314 ? 14.93 -20.531 -6.125 1 97.12 314 LEU A C 1
ATOM 2495 O O . LEU A 1 314 ? 13.812 -20.984 -6.375 1 97.12 314 LEU A O 1
ATOM 2499 N N . SER A 1 315 ? 16.062 -21.125 -6.258 1 97.06 315 SER A N 1
ATOM 2500 C CA . SER A 1 315 ? 16.109 -22.531 -6.602 1 97.06 315 SER A CA 1
ATOM 2501 C C . SER A 1 315 ? 16.609 -23.375 -5.426 1 97.06 315 SER A C 1
ATOM 2503 O O . SER A 1 315 ? 17.609 -23.031 -4.789 1 97.06 315 SER A O 1
ATOM 2505 N N . VAL A 1 316 ? 15.953 -24.422 -5.188 1 98.12 316 VAL A N 1
ATOM 2506 C CA . VAL A 1 316 ? 16.312 -25.297 -4.074 1 98.12 316 VAL A CA 1
ATOM 2507 C C . VAL A 1 316 ? 16.562 -26.719 -4.59 1 98.12 316 VAL A C 1
ATOM 2509 O O . VAL A 1 316 ? 15.789 -27.234 -5.387 1 98.12 316 VAL A O 1
ATOM 2512 N N . SER A 1 317 ? 17.656 -27.281 -4.16 1 98 317 SER A N 1
ATOM 2513 C CA . SER A 1 317 ? 18 -28.656 -4.449 1 98 317 SER A CA 1
ATOM 2514 C C . SER A 1 317 ? 18.062 -29.5 -3.176 1 98 317 SER A C 1
ATOM 2516 O O . SER A 1 317 ? 18.781 -29.156 -2.236 1 98 317 SER A O 1
ATOM 2518 N N . LEU A 1 318 ? 17.344 -30.547 -3.16 1 98.38 318 LEU A N 1
ATOM 2519 C CA . LEU A 1 318 ? 17.281 -31.438 -1.999 1 98.38 318 LEU A CA 1
ATOM 2520 C C . LEU A 1 318 ? 17.672 -32.844 -2.377 1 98.38 318 LEU A C 1
ATOM 2522 O O . LEU A 1 318 ? 17.312 -33.344 -3.447 1 98.38 318 LEU A O 1
ATOM 2526 N N . GLU A 1 319 ? 18.422 -33.438 -1.493 1 98.25 319 GLU A N 1
ATOM 2527 C CA . GLU A 1 319 ? 18.609 -34.875 -1.536 1 98.25 319 GLU A CA 1
ATOM 2528 C C . GLU A 1 319 ? 17.75 -35.562 -0.489 1 98.25 319 GLU A C 1
ATOM 2530 O O . GLU A 1 319 ? 17.797 -35.219 0.692 1 98.25 319 GLU A O 1
ATOM 2535 N N . VAL A 1 320 ? 17.016 -36.531 -1.009 1 97.69 320 VAL A N 1
ATOM 2536 C CA . VAL A 1 320 ? 16.047 -37.125 -0.092 1 97.69 320 VAL A CA 1
ATOM 2537 C C . VAL A 1 320 ? 16.188 -38.656 -0.13 1 97.69 320 VAL A C 1
ATOM 2539 O O . VAL A 1 320 ? 16.609 -39.219 -1.136 1 97.69 320 VAL A O 1
ATOM 2542 N N . LYS A 1 321 ? 15.805 -39.25 1.023 1 95.56 321 LYS A N 1
ATOM 2543 C CA . LYS A 1 321 ? 15.75 -40.719 1.164 1 95.56 321 LYS A CA 1
ATOM 2544 C C . LYS A 1 321 ? 14.406 -41.156 1.722 1 95.56 321 LYS A C 1
ATOM 2546 O O . LYS A 1 321 ? 13.82 -40.469 2.566 1 95.56 321 LYS A O 1
ATOM 2551 N N . ARG A 1 322 ? 14.047 -42.25 1.244 1 93.94 322 ARG A N 1
ATOM 2552 C CA . ARG A 1 322 ? 12.781 -42.812 1.695 1 93.94 322 ARG A CA 1
ATOM 2553 C C . ARG A 1 322 ? 12.797 -43.062 3.199 1 93.94 322 ARG A C 1
ATOM 2555 O O . ARG A 1 322 ? 13.805 -43.531 3.746 1 93.94 322 ARG A O 1
ATOM 2562 N N . LEU A 1 323 ? 11.711 -42.75 3.76 1 91.5 323 LEU A N 1
ATOM 2563 C CA . LEU A 1 323 ? 11.57 -43.031 5.188 1 91.5 323 LEU A CA 1
ATOM 2564 C C . LEU A 1 323 ? 11.094 -44.438 5.438 1 91.5 323 LEU A C 1
ATOM 2566 O O . LEU A 1 323 ? 10.383 -45.031 4.609 1 91.5 323 LEU A O 1
ATOM 2570 N N . LEU A 1 324 ? 11.477 -44.812 6.641 1 87.12 324 LEU A N 1
ATOM 2571 C CA . LEU A 1 324 ? 10.867 -46.062 7.09 1 87.12 324 LEU A CA 1
ATOM 2572 C C . LEU A 1 324 ? 9.367 -45.906 7.312 1 87.12 324 LEU A C 1
ATOM 2574 O O . LEU A 1 324 ? 8.922 -44.844 7.742 1 87.12 324 LEU A O 1
ATOM 2578 N N . GLU A 1 325 ? 8.688 -46.969 7.074 1 83.5 325 GLU A N 1
ATOM 2579 C CA . GLU A 1 325 ? 7.234 -46.906 7.145 1 83.5 325 GLU A CA 1
ATOM 2580 C C . GLU A 1 325 ? 6.766 -46.438 8.523 1 83.5 325 GLU A C 1
ATOM 2582 O O . GLU A 1 325 ? 5.809 -45.688 8.641 1 83.5 325 GLU A O 1
ATOM 2587 N N . ALA A 1 326 ? 7.445 -46.844 9.492 1 82.25 326 ALA A N 1
ATOM 2588 C CA . ALA A 1 326 ? 7.082 -46.5 10.859 1 82.25 326 ALA A CA 1
ATOM 2589 C C . ALA A 1 326 ? 7.203 -45 11.086 1 82.25 326 ALA A C 1
ATOM 2591 O O . ALA A 1 326 ? 6.387 -44.375 11.789 1 82.25 326 ALA A O 1
ATOM 2592 N N . LEU A 1 327 ? 8.141 -44.438 10.531 1 83.38 327 LEU A N 1
ATOM 2593 C CA . LEU A 1 327 ? 8.359 -43 10.672 1 83.38 327 LEU A CA 1
ATOM 2594 C C . LEU A 1 327 ? 7.355 -42.188 9.836 1 83.38 327 LEU A C 1
ATOM 2596 O O . LEU A 1 327 ? 6.918 -41.125 10.25 1 83.38 327 LEU A O 1
ATOM 2600 N N . LEU A 1 328 ? 7.031 -42.781 8.781 1 86.19 328 LEU A N 1
ATOM 2601 C CA . LEU A 1 328 ? 6.031 -42.156 7.922 1 86.19 328 LEU A CA 1
ATOM 2602 C C . LEU A 1 328 ? 4.676 -42.094 8.617 1 86.19 328 LEU A C 1
ATOM 2604 O O . LEU A 1 328 ? 3.979 -41.062 8.547 1 86.19 328 LEU A O 1
ATOM 2608 N N . LYS A 1 329 ? 4.367 -43.125 9.297 1 81 329 LYS A N 1
ATOM 2609 C CA . LYS A 1 329 ? 3.098 -43.219 10.016 1 81 329 LYS A CA 1
ATOM 2610 C C . LYS A 1 329 ? 3.049 -42.188 11.156 1 81 329 LYS A C 1
ATOM 2612 O O . LYS A 1 329 ? 2.006 -41.594 11.414 1 81 329 LYS A O 1
ATOM 2617 N N . LYS A 1 330 ? 4.055 -42 11.797 1 76.94 330 LYS A N 1
ATOM 2618 C CA . LYS A 1 330 ? 4.133 -41.031 12.883 1 76.94 330 LYS A CA 1
ATOM 2619 C C . LYS A 1 330 ? 3.93 -39.625 12.359 1 76.94 330 LYS A C 1
ATOM 2621 O O . LYS A 1 330 ? 3.303 -38.781 13.023 1 76.94 330 LYS A O 1
ATOM 2626 N N . LYS A 1 331 ? 4.375 -39.406 11.227 1 76.69 331 LYS A N 1
ATOM 2627 C CA . LYS A 1 331 ? 4.254 -38.094 10.602 1 76.69 331 LYS A CA 1
ATOM 2628 C C . LYS A 1 331 ? 2.807 -37.781 10.227 1 76.69 331 LYS A C 1
ATOM 2630 O O . LYS A 1 331 ? 2.355 -36.656 10.336 1 76.69 331 LYS A O 1
ATOM 2635 N N . ILE A 1 332 ? 2.143 -38.75 9.789 1 74.19 332 ILE A N 1
ATOM 2636 C CA . ILE A 1 332 ? 0.752 -38.594 9.375 1 74.19 332 ILE A CA 1
ATOM 2637 C C . ILE A 1 332 ? -0.118 -38.25 10.586 1 74.19 332 ILE A C 1
ATOM 2639 O O . ILE A 1 332 ? -1.028 -37.438 10.492 1 74.19 332 ILE A O 1
ATOM 2643 N N . ILE A 1 333 ? 0.283 -38.875 11.648 1 58.91 333 ILE A N 1
ATOM 2644 C CA . ILE A 1 333 ? -0.495 -38.688 12.867 1 58.91 333 ILE A CA 1
ATOM 2645 C C . ILE A 1 333 ? -0.188 -37.312 13.477 1 58.91 333 ILE A C 1
ATOM 2647 O O . ILE A 1 333 ? -1.079 -36.656 14.016 1 58.91 333 ILE A O 1
ATOM 2651 N N . SER A 1 334 ? 0.958 -36.844 13.227 1 54.25 334 SER A N 1
ATOM 2652 C CA . SER A 1 334 ? 1.385 -35.594 13.844 1 54.25 334 SER A CA 1
ATOM 2653 C C . SER A 1 334 ? 1.015 -34.375 12.977 1 54.25 334 SER A C 1
ATOM 2655 O O . SER A 1 334 ? 1.061 -33.25 13.438 1 54.25 334 SER A O 1
ATOM 2657 N N . ALA A 1 335 ? 0.677 -34.656 11.781 1 56.75 335 ALA A N 1
ATOM 2658 C CA . ALA A 1 335 ? 0.373 -33.531 10.891 1 56.75 335 ALA A CA 1
ATOM 2659 C C . ALA A 1 335 ? -1.112 -33.188 10.93 1 56.75 335 ALA A C 1
ATOM 2661 O O . ALA A 1 335 ? -1.959 -34.062 11.078 1 56.75 335 ALA A O 1
ATOM 2662 N N . MET B 1 1 ? -11.883 25.203 9.594 1 57.72 1 MET B N 1
ATOM 2663 C CA . MET B 1 1 ? -10.883 24.297 9.039 1 57.72 1 MET B CA 1
ATOM 2664 C C . MET B 1 1 ? -11.289 23.828 7.645 1 57.72 1 MET B C 1
ATOM 2666 O O . MET B 1 1 ? -10.5 23.922 6.699 1 57.72 1 MET B O 1
ATOM 2670 N N . LEU B 1 2 ? -12.531 23.547 7.555 1 69.31 2 LEU B N 1
ATOM 2671 C CA . LEU B 1 2 ? -13.039 22.969 6.312 1 69.31 2 LEU B CA 1
ATOM 2672 C C . LEU B 1 2 ? -13.695 24.047 5.453 1 69.31 2 LEU B C 1
ATOM 2674 O O . LEU B 1 2 ? -14.086 23.781 4.312 1 69.31 2 LEU B O 1
ATOM 2678 N N . GLU B 1 3 ? -13.547 25.25 6.027 1 68.5 3 GLU B N 1
ATOM 2679 C CA . GLU B 1 3 ? -14.141 26.359 5.305 1 68.5 3 GLU B CA 1
ATOM 2680 C C . GLU B 1 3 ? -13.375 26.656 4.02 1 68.5 3 GLU B C 1
ATOM 2682 O O . GLU B 1 3 ? -13.953 27.141 3.043 1 68.5 3 GLU B O 1
ATOM 2687 N N . GLU B 1 4 ? -12.156 26.344 4.094 1 74.69 4 GLU B N 1
ATOM 2688 C CA . GLU B 1 4 ? -11.305 26.656 2.945 1 74.69 4 GLU B CA 1
ATOM 2689 C C . GLU B 1 4 ? -11.672 25.781 1.74 1 74.69 4 GLU B C 1
ATOM 2691 O O . GLU B 1 4 ? -11.305 26.109 0.609 1 74.69 4 GLU B O 1
ATOM 2696 N N . LEU B 1 5 ? -12.406 24.828 2.066 1 83.06 5 LEU B N 1
ATOM 2697 C CA . LEU B 1 5 ? -12.805 23.953 0.969 1 83.06 5 LEU B CA 1
ATOM 2698 C C . LEU B 1 5 ? -14.023 24.516 0.24 1 83.06 5 LEU B C 1
ATOM 2700 O O . LEU B 1 5 ? -14.398 24.016 -0.821 1 83.06 5 LEU B O 1
ATOM 2704 N N . GLY B 1 6 ? -14.633 25.578 0.88 1 82.75 6 GLY B N 1
ATOM 2705 C CA . GLY B 1 6 ? -15.766 26.234 0.256 1 82.75 6 GLY B CA 1
ATOM 2706 C C . GLY B 1 6 ? -17.094 25.594 0.585 1 82.75 6 GLY B C 1
ATOM 2707 O O . GLY B 1 6 ? -18.094 25.844 -0.089 1 82.75 6 GLY B O 1
ATOM 2708 N N . PHE B 1 7 ? -17.062 24.703 1.541 1 89.31 7 PHE B N 1
ATOM 2709 C CA . PHE B 1 7 ? -18.297 24.031 1.92 1 89.31 7 PHE B CA 1
ATOM 2710 C C . PHE B 1 7 ? -18.938 24.688 3.139 1 89.31 7 PHE B C 1
ATOM 2712 O O . PHE B 1 7 ? -18.219 25.094 4.066 1 89.31 7 PHE B O 1
ATOM 2719 N N . ARG B 1 8 ? -20.203 24.844 3.061 1 89.75 8 ARG B N 1
ATOM 2720 C CA . ARG B 1 8 ? -20.953 25.359 4.195 1 89.75 8 ARG B CA 1
ATOM 2721 C C . ARG B 1 8 ? -21.672 24.25 4.941 1 89.75 8 ARG B C 1
ATOM 2723 O O . ARG B 1 8 ? -22.125 23.281 4.328 1 89.75 8 ARG B O 1
ATOM 2730 N N . GLN B 1 9 ? -21.797 24.453 6.16 1 91.38 9 GLN B N 1
ATOM 2731 C CA . GLN B 1 9 ? -22.484 23.469 6.988 1 91.38 9 GLN B CA 1
ATOM 2732 C C . GLN B 1 9 ? -23.922 23.266 6.516 1 91.38 9 GLN B C 1
ATOM 2734 O O . GLN B 1 9 ? -24.641 24.234 6.234 1 91.38 9 GLN B O 1
ATOM 2739 N N . GLY B 1 10 ? -24.344 22.047 6.398 1 91.81 10 GLY B N 1
ATOM 2740 C CA . GLY B 1 10 ? -25.719 21.703 6.062 1 91.81 10 GLY B CA 1
ATOM 2741 C C . GLY B 1 10 ? -26.047 21.891 4.594 1 91.81 10 GLY B C 1
ATOM 2742 O O . GLY B 1 10 ? -27.203 21.734 4.18 1 91.81 10 GLY B O 1
ATOM 2743 N N . GLN B 1 11 ? -25.062 22.141 3.846 1 92.62 11 GLN B N 1
ATOM 2744 C CA . GLN B 1 11 ? -25.297 22.453 2.438 1 92.62 11 GLN B CA 1
ATOM 2745 C C . GLN B 1 11 ? -25.516 21.188 1.626 1 92.62 11 GLN B C 1
ATOM 2747 O O . GLN B 1 11 ? -25.062 20.109 2.01 1 92.62 11 GLN B O 1
ATOM 2752 N N . SER B 1 12 ? -26.328 21.375 0.521 1 94.81 12 SER B N 1
ATOM 2753 C CA . SER B 1 12 ? -26.406 20.328 -0.5 1 94.81 12 SER B CA 1
ATOM 2754 C C . SER B 1 12 ? -25.359 20.531 -1.583 1 94.81 12 SER B C 1
ATOM 2756 O O . SER B 1 12 ? -25.234 21.625 -2.148 1 94.81 12 SER B O 1
ATOM 2758 N N . LEU B 1 13 ? -24.641 19.516 -1.797 1 95.06 13 LEU B N 1
ATOM 2759 C CA . LEU B 1 13 ? -23.5 19.625 -2.709 1 95.06 13 LEU B CA 1
ATOM 2760 C C . LEU B 1 13 ? -23.656 18.672 -3.891 1 95.06 13 LEU B C 1
ATOM 2762 O O . LEU B 1 13 ? -23.781 17.469 -3.703 1 95.06 13 LEU B O 1
ATOM 2766 N N . PHE B 1 14 ? -23.75 19.297 -5.047 1 97.12 14 PHE B N 1
ATOM 2767 C CA . PHE B 1 14 ? -23.578 18.469 -6.242 1 97.12 14 PHE B CA 1
ATOM 2768 C C . PHE B 1 14 ? -22.109 18.234 -6.535 1 97.12 14 PHE B C 1
ATOM 2770 O O . PHE B 1 14 ? -21.328 19.188 -6.664 1 97.12 14 PHE B O 1
ATOM 2777 N N . LEU B 1 15 ? -21.734 17 -6.609 1 96.44 15 LEU B N 1
ATOM 2778 C CA . LEU B 1 15 ? -20.312 16.672 -6.738 1 96.44 15 LEU B CA 1
ATOM 2779 C C . LEU B 1 15 ? -19.75 17.219 -8.039 1 96.44 15 LEU B C 1
ATOM 2781 O O . LEU B 1 15 ? -20.203 16.875 -9.125 1 96.44 15 LEU B O 1
ATOM 2785 N N . ASP B 1 16 ? -18.812 18.031 -7.844 1 94.06 16 ASP B N 1
ATOM 2786 C CA . ASP B 1 16 ? -18.109 18.594 -8.984 1 94.06 16 ASP B CA 1
ATOM 2787 C C . ASP B 1 16 ? -16.688 18.031 -9.094 1 94.06 16 ASP B C 1
ATOM 2789 O O . ASP B 1 16 ? -16.344 17.078 -8.383 1 94.06 16 ASP B O 1
ATOM 2793 N N . THR B 1 17 ? -15.93 18.578 -9.945 1 92.94 17 THR B N 1
ATOM 2794 C CA . THR B 1 17 ? -14.586 18.062 -10.211 1 92.94 17 THR B CA 1
ATOM 2795 C C . THR B 1 17 ? -13.727 18.125 -8.953 1 92.94 17 THR B C 1
ATOM 2797 O O . THR B 1 17 ? -12.953 17.203 -8.672 1 92.94 17 THR B O 1
ATOM 2800 N N . LYS B 1 18 ? -13.859 19.109 -8.242 1 91.94 18 LYS B N 1
ATOM 2801 C CA . LYS B 1 18 ? -13.078 19.281 -7.02 1 91.94 18 LYS B CA 1
ATOM 2802 C C . LYS B 1 18 ? -13.484 18.266 -5.953 1 91.94 18 LYS B C 1
ATOM 2804 O O . LYS B 1 18 ? -12.633 17.578 -5.387 1 91.94 18 LYS B O 1
ATOM 2809 N N . SER B 1 19 ? -14.789 18.188 -5.723 1 94.75 19 SER B N 1
ATOM 2810 C CA . SER B 1 19 ? -15.266 17.281 -4.684 1 94.75 19 SER B CA 1
ATOM 2811 C C . SER B 1 19 ? -14.984 15.828 -5.043 1 94.75 19 SER B C 1
ATOM 2813 O O . SER B 1 19 ? -14.734 15 -4.16 1 94.75 19 SER B O 1
ATOM 2815 N N . LEU B 1 20 ? -14.945 15.508 -6.289 1 96.44 20 LEU B N 1
ATOM 2816 C CA . LEU B 1 20 ? -14.688 14.148 -6.75 1 96.44 20 LEU B CA 1
ATOM 2817 C C . LEU B 1 20 ? -13.25 13.734 -6.449 1 96.44 20 LEU B C 1
ATOM 2819 O O . LEU B 1 20 ? -12.922 12.547 -6.453 1 96.44 20 LEU B O 1
ATOM 2823 N N . ALA B 1 21 ? -12.406 14.719 -6.176 1 95.44 21 ALA B N 1
ATOM 2824 C CA . ALA B 1 21 ? -10.984 14.461 -5.969 1 95.44 21 ALA B CA 1
ATOM 2825 C C . ALA B 1 21 ? -10.648 14.391 -4.484 1 95.44 21 ALA B C 1
ATOM 2827 O O . ALA B 1 21 ? -9.484 14.188 -4.109 1 95.44 21 ALA B O 1
ATOM 2828 N N . LEU B 1 22 ? -11.625 14.492 -3.625 1 96.5 22 LEU B N 1
ATOM 2829 C CA . LEU B 1 22 ? -11.398 14.477 -2.184 1 96.5 22 LEU B CA 1
ATOM 2830 C C . LEU B 1 22 ? -11.477 13.055 -1.638 1 96.5 22 LEU B C 1
ATOM 2832 O O . LEU B 1 22 ? -12.555 12.461 -1.581 1 96.5 22 LEU B O 1
ATOM 2836 N N . GLU B 1 23 ? -10.375 12.555 -1.15 1 97.06 23 GLU B N 1
ATOM 2837 C CA . GLU B 1 23 ? -10.359 11.227 -0.543 1 97.06 23 GLU B CA 1
ATOM 2838 C C . GLU B 1 23 ? -11.242 11.172 0.698 1 97.06 23 GLU B C 1
ATOM 2840 O O . GLU B 1 23 ? -11.93 10.18 0.936 1 97.06 23 GLU B O 1
ATOM 2845 N N . GLN B 1 24 ? -11.273 12.273 1.451 1 97.31 24 GLN B N 1
ATOM 2846 C CA . GLN B 1 24 ? -11.977 12.297 2.729 1 97.31 24 GLN B CA 1
ATOM 2847 C C . GLN B 1 24 ? -13.344 12.977 2.592 1 97.31 24 GLN B C 1
ATOM 2849 O O . GLN B 1 24 ? -13.883 13.492 3.572 1 97.31 24 GLN B O 1
ATOM 2854 N N . LEU B 1 25 ? -13.891 13.016 1.444 1 97.25 25 LEU B N 1
ATOM 2855 C CA . LEU B 1 25 ? -15.188 13.648 1.223 1 97.25 25 LEU B CA 1
ATOM 2856 C C . LEU B 1 25 ? -16.25 13.062 2.15 1 97.25 25 LEU B C 1
ATOM 2858 O O . LEU B 1 25 ? -17.031 13.805 2.746 1 97.25 25 LEU B O 1
ATOM 2862 N N . PRO B 1 26 ? -16.328 11.711 2.332 1 97.56 26 PRO B N 1
ATOM 2863 C CA . PRO B 1 26 ? -17.328 11.18 3.254 1 97.56 26 PRO B CA 1
ATOM 2864 C C . PRO B 1 26 ? -17.172 11.727 4.672 1 97.56 26 PRO B C 1
ATOM 2866 O O . PRO B 1 26 ? -18.172 12.109 5.297 1 97.56 26 PRO B O 1
ATOM 2869 N N . LEU B 1 27 ? -15.992 11.758 5.137 1 96.75 27 LEU B N 1
ATOM 2870 C CA . LEU B 1 27 ? -15.734 12.312 6.465 1 96.75 27 LEU B CA 1
ATOM 2871 C C . LEU B 1 27 ? -16.156 13.773 6.539 1 96.75 27 LEU B C 1
ATOM 2873 O O . LEU B 1 27 ? -16.875 14.164 7.461 1 96.75 27 LEU B O 1
ATOM 2877 N N . ILE B 1 28 ? -15.742 14.547 5.59 1 96.44 28 ILE B N 1
ATOM 2878 C CA . ILE B 1 28 ? -16.047 15.977 5.531 1 96.44 28 ILE B CA 1
ATOM 2879 C C . ILE B 1 28 ? -17.562 16.172 5.492 1 96.44 28 ILE B C 1
ATOM 2881 O O . ILE B 1 28 ? -18.094 17.047 6.172 1 96.44 28 ILE B O 1
ATOM 2885 N N . SER B 1 29 ? -18.219 15.352 4.727 1 96.44 29 SER B N 1
ATOM 2886 C CA . SER B 1 29 ? -19.672 15.438 4.586 1 96.44 29 SER B CA 1
ATOM 2887 C C . SER B 1 29 ? -20.359 15.203 5.918 1 96.44 29 SER B C 1
ATOM 2889 O O . SER B 1 29 ? -21.328 15.898 6.25 1 96.44 29 SER B O 1
ATOM 2891 N N . ARG B 1 30 ? -19.922 14.234 6.625 1 95.38 30 ARG B N 1
ATOM 2892 C CA . ARG B 1 30 ? -20.516 13.945 7.922 1 95.38 30 ARG B CA 1
ATOM 2893 C C . ARG B 1 30 ? -20.281 15.094 8.898 1 95.38 30 ARG B C 1
ATOM 2895 O O . ARG B 1 30 ? -21.188 15.5 9.625 1 95.38 30 ARG B O 1
ATOM 2902 N N . VAL B 1 31 ? -19.094 15.586 8.938 1 93.75 31 VAL B N 1
ATOM 2903 C CA . VAL B 1 31 ? -18.719 16.625 9.891 1 93.75 31 VAL B CA 1
ATOM 2904 C C . VAL B 1 31 ? -19.516 17.891 9.602 1 93.75 31 VAL B C 1
ATOM 2906 O O . VAL B 1 31 ? -19.969 18.562 10.531 1 93.75 31 VAL B O 1
ATOM 2909 N N . LEU B 1 32 ? -19.656 18.172 8.367 1 93.88 32 LEU B N 1
ATOM 2910 C CA . LEU B 1 32 ? -20.328 19.422 7.98 1 93.88 32 LEU B CA 1
ATOM 2911 C C . LEU B 1 32 ? -21.812 19.172 7.711 1 93.88 32 LEU B C 1
ATOM 2913 O O . LEU B 1 32 ? -22.531 20.078 7.312 1 93.88 32 LEU B O 1
ATOM 2917 N N . ASN B 1 33 ? -22.219 17.938 7.844 1 93.62 33 ASN B N 1
ATOM 2918 C CA . ASN B 1 33 ? -23.609 17.547 7.594 1 93.62 33 ASN B CA 1
ATOM 2919 C C . ASN B 1 33 ? -24.047 17.922 6.18 1 93.62 33 ASN B C 1
ATOM 2921 O O . ASN B 1 33 ? -25.062 18.594 6 1 93.62 33 ASN B O 1
ATOM 2925 N N . LEU B 1 34 ? -23.281 17.516 5.254 1 95.31 34 LEU B N 1
ATOM 2926 C CA . LEU B 1 34 ? -23.562 17.797 3.854 1 95.31 34 LEU B CA 1
ATOM 2927 C C . LEU B 1 34 ? -24.484 16.734 3.258 1 95.31 34 LEU B C 1
ATOM 2929 O O . LEU B 1 34 ? -24.391 15.555 3.609 1 95.31 34 LEU B O 1
ATOM 2933 N N . SER B 1 35 ? -25.344 17.172 2.408 1 97.12 35 SER B N 1
ATOM 2934 C CA . SER B 1 35 ? -26.078 16.266 1.527 1 97.12 35 SER B CA 1
ATOM 2935 C C . SER B 1 35 ? -25.438 16.203 0.144 1 97.12 35 SER B C 1
ATOM 2937 O O . SER B 1 35 ? -25.25 17.234 -0.504 1 97.12 35 SER B O 1
ATOM 2939 N N . LEU B 1 36 ? -25.141 15.016 -0.304 1 98.12 36 LEU B N 1
ATOM 2940 C CA . LEU B 1 36 ? -24.391 14.859 -1.547 1 98.12 36 LEU B CA 1
ATOM 2941 C C . LEU B 1 36 ? -25.297 14.367 -2.668 1 98.12 36 LEU B C 1
ATOM 2943 O O . LEU B 1 36 ? -26.125 13.461 -2.461 1 98.12 36 LEU B O 1
ATOM 2947 N N . GLU B 1 37 ? -25.141 14.977 -3.828 1 98.44 37 GLU B N 1
ATOM 2948 C CA . GLU B 1 37 ? -25.859 14.586 -5.031 1 98.44 37 GLU B CA 1
ATOM 2949 C C . GLU B 1 37 ? -24.906 14.438 -6.223 1 98.44 37 GLU B C 1
ATOM 2951 O O . GLU B 1 37 ? -23.906 15.141 -6.305 1 98.44 37 GLU B O 1
ATOM 2956 N N . TRP B 1 38 ? -25.203 13.484 -7.152 1 97.69 38 TRP B N 1
ATOM 2957 C CA . TRP B 1 38 ? -24.422 13.281 -8.367 1 97.69 38 TRP B CA 1
ATOM 2958 C C . TRP B 1 38 ? -25.25 12.602 -9.445 1 97.69 38 TRP B C 1
ATOM 2960 O O . TRP B 1 38 ? -26.438 12.344 -9.258 1 97.69 38 TRP B O 1
ATOM 2970 N N . ASP B 1 39 ? -24.609 12.305 -10.586 1 95.75 39 ASP B N 1
ATOM 2971 C CA . ASP B 1 39 ? -25.281 11.68 -11.719 1 95.75 39 ASP B CA 1
ATOM 2972 C C . ASP B 1 39 ? -25.75 10.273 -11.367 1 95.75 39 ASP B C 1
ATOM 2974 O O . ASP B 1 39 ? -26.766 9.805 -11.883 1 95.75 39 ASP B O 1
ATOM 2978 N N . LYS B 1 40 ? -25.062 9.633 -10.477 1 96.06 40 LYS B N 1
ATOM 2979 C CA . LYS B 1 40 ? -25.375 8.266 -10.078 1 96.06 40 LYS B CA 1
ATOM 2980 C C . LYS B 1 40 ? -25.562 8.156 -8.562 1 96.06 40 LYS B C 1
ATOM 2982 O O . LYS B 1 40 ? -24.953 8.922 -7.805 1 96.06 40 LYS B O 1
ATOM 2987 N N . ALA B 1 41 ? -26.359 7.188 -8.172 1 97.81 41 ALA B N 1
ATOM 2988 C CA . ALA B 1 41 ? -26.5 6.895 -6.754 1 97.81 41 ALA B CA 1
ATOM 2989 C C . ALA B 1 41 ? -25.328 6.07 -6.238 1 97.81 41 ALA B C 1
ATOM 2991 O O . ALA B 1 41 ? -24.984 5.039 -6.824 1 97.81 41 ALA B O 1
ATOM 2992 N N . LEU B 1 42 ? -24.734 6.531 -5.148 1 98.06 42 LEU B N 1
ATOM 2993 C CA . LEU B 1 42 ? -23.531 5.863 -4.641 1 98.06 42 LEU B CA 1
ATOM 2994 C C . LEU B 1 42 ? -23.609 5.691 -3.129 1 98.06 42 LEU B C 1
ATOM 2996 O O . LEU B 1 42 ? -24.172 6.543 -2.43 1 98.06 42 LEU B O 1
ATOM 3000 N N . SER B 1 43 ? -23.125 4.602 -2.666 1 98.31 43 SER B N 1
ATOM 3001 C CA . SER B 1 43 ? -22.594 4.48 -1.312 1 98.31 43 SER B CA 1
ATOM 3002 C C . SER B 1 43 ? -21.094 4.789 -1.271 1 98.31 43 SER B C 1
ATOM 3004 O O . SER B 1 43 ? -20.281 3.969 -1.692 1 98.31 43 SER B O 1
ATOM 3006 N N . LEU B 1 44 ? -20.766 5.93 -0.823 1 98.19 44 LEU B N 1
ATOM 3007 C CA . LEU B 1 44 ? -19.422 6.461 -0.923 1 98.19 44 LEU B CA 1
ATOM 3008 C C . LEU B 1 44 ? -18.609 6.125 0.328 1 98.19 44 LEU B C 1
ATOM 3010 O O . LEU B 1 44 ? -19 6.477 1.44 1 98.19 44 LEU B O 1
ATOM 3014 N N . HIS B 1 45 ? -17.531 5.477 0.118 1 98 45 HIS B N 1
ATOM 3015 C CA . HIS B 1 45 ? -16.672 5.008 1.203 1 98 45 HIS B CA 1
ATOM 3016 C C . HIS B 1 45 ? -15.359 5.785 1.246 1 98 45 HIS B C 1
ATOM 3018 O O . HIS B 1 45 ? -14.656 5.883 0.237 1 98 45 HIS B O 1
ATOM 3024 N N . GLY B 1 46 ? -15.031 6.266 2.426 1 97.25 46 GLY B N 1
ATOM 3025 C CA . GLY B 1 46 ? -13.773 6.973 2.613 1 97.25 46 GLY B CA 1
ATOM 3026 C C . GLY B 1 46 ? -12.688 6.102 3.211 1 97.25 46 GLY B C 1
ATOM 3027 O O . GLY B 1 46 ? -12.961 5.008 3.705 1 97.25 46 GLY B O 1
ATOM 3028 N N . PRO B 1 47 ? -11.492 6.578 3.141 1 95.69 47 PRO B N 1
ATOM 3029 C CA . PRO B 1 47 ? -10.367 5.793 3.652 1 95.69 47 PRO B CA 1
ATOM 3030 C C . PRO B 1 47 ? -10.43 5.59 5.164 1 95.69 47 PRO B C 1
ATOM 3032 O O . PRO B 1 47 ? -9.812 4.66 5.691 1 95.69 47 PRO B O 1
ATOM 3035 N N . ASP B 1 48 ? -11.125 6.434 5.879 1 95.69 48 ASP B N 1
ATOM 3036 C CA . ASP B 1 48 ? -11.203 6.297 7.332 1 95.69 48 ASP B CA 1
ATOM 3037 C C . ASP B 1 48 ? -12.336 5.352 7.727 1 95.69 48 ASP B C 1
ATOM 3039 O O . ASP B 1 48 ? -12.578 5.121 8.914 1 95.69 48 ASP B O 1
ATOM 3043 N N . GLY B 1 49 ? -13.062 4.891 6.766 1 94.19 49 GLY B N 1
ATOM 3044 C CA . GLY B 1 49 ? -14.164 3.973 7.023 1 94.19 49 GLY B CA 1
ATOM 3045 C C . GLY B 1 49 ? -15.516 4.648 7.02 1 94.19 49 GLY B C 1
ATOM 3046 O O . GLY B 1 49 ? -16.547 3.979 7.109 1 94.19 49 GLY B O 1
ATOM 3047 N N . THR B 1 50 ? -15.531 5.934 6.863 1 96.94 50 THR B N 1
ATOM 3048 C CA . THR B 1 50 ? -16.797 6.652 6.816 1 96.94 50 THR B CA 1
ATOM 3049 C C . THR B 1 50 ? -17.562 6.32 5.535 1 96.94 50 THR B C 1
ATOM 3051 O O . THR B 1 50 ? -16.969 6.25 4.457 1 96.94 50 THR B O 1
ATOM 3054 N N . VAL B 1 51 ? -18.844 6.137 5.723 1 97.56 51 VAL B N 1
ATOM 3055 C CA . VAL B 1 51 ? -19.688 5.836 4.578 1 97.56 51 VAL B CA 1
ATOM 3056 C C . VAL B 1 51 ? -20.844 6.84 4.512 1 97.56 51 VAL B C 1
ATOM 3058 O O . VAL B 1 51 ? -21.469 7.145 5.531 1 97.56 51 VAL B O 1
ATOM 3061 N N . VAL B 1 52 ? -21.031 7.371 3.322 1 98.06 52 VAL B N 1
ATOM 3062 C CA . VAL B 1 52 ? -22.156 8.281 3.131 1 98.06 52 VAL B CA 1
ATOM 3063 C C . VAL B 1 52 ? -22.891 7.93 1.838 1 98.06 52 VAL B C 1
ATOM 3065 O O . VAL B 1 52 ? -22.328 7.285 0.952 1 98.06 52 VAL B O 1
ATOM 3068 N N . ASN B 1 53 ? -24.109 8.391 1.767 1 98.12 53 ASN B N 1
ATOM 3069 C CA . ASN B 1 53 ? -24.906 8.156 0.566 1 98.12 53 ASN B CA 1
ATOM 3070 C C . ASN B 1 53 ? -24.906 9.367 -0.358 1 98.12 53 ASN B C 1
ATOM 3072 O O . ASN B 1 53 ? -24.969 10.508 0.107 1 98.12 53 ASN B O 1
ATOM 3076 N N . VAL B 1 54 ? -24.766 9.125 -1.58 1 98.5 54 VAL B N 1
ATOM 3077 C CA . VAL B 1 54 ? -24.906 10.133 -2.621 1 98.5 54 VAL B CA 1
ATOM 3078 C C . VAL B 1 54 ? -26.172 9.883 -3.416 1 98.5 54 VAL B C 1
ATOM 3080 O O . VAL B 1 54 ? -26.359 8.797 -3.977 1 98.5 54 VAL B O 1
ATOM 3083 N N . VAL B 1 55 ? -27.031 10.836 -3.447 1 98.25 55 VAL B N 1
ATOM 3084 C CA . VAL B 1 55 ? -28.297 10.703 -4.172 1 98.25 55 VAL B CA 1
ATOM 3085 C C . VAL B 1 55 ? -28.047 10.891 -5.668 1 98.25 55 VAL B C 1
ATOM 3087 O O . VAL B 1 55 ? -27.344 11.82 -6.078 1 98.25 55 VAL B O 1
ATOM 3090 N N . GLY B 1 56 ? -28.562 10.023 -6.43 1 97.5 56 GLY B N 1
ATOM 3091 C CA . GLY B 1 56 ? -28.453 10.086 -7.879 1 97.5 56 GLY B CA 1
ATOM 3092 C C . GLY B 1 56 ? -29.359 9.102 -8.586 1 97.5 56 GLY B C 1
ATOM 3093 O O . GLY B 1 56 ? -30.328 8.609 -8 1 97.5 56 GLY B O 1
ATOM 3094 N N . LYS B 1 57 ? -29.141 8.93 -9.867 1 96.31 57 LYS B N 1
ATOM 3095 C CA . LYS B 1 57 ? -29.984 8.062 -10.68 1 96.31 57 LYS B CA 1
ATOM 3096 C C . LYS B 1 57 ? -29.516 6.609 -10.594 1 96.31 57 LYS B C 1
ATOM 3098 O O . LYS B 1 57 ? -28.328 6.34 -10.398 1 96.31 57 LYS B O 1
ATOM 3103 N N . GLY B 1 58 ? -30.469 5.664 -10.758 1 93.62 58 GLY B N 1
ATOM 3104 C CA . GLY B 1 58 ? -30.156 4.246 -10.875 1 93.62 58 GLY B CA 1
ATOM 3105 C C . GLY B 1 58 ? -30 3.551 -9.539 1 93.62 58 GLY B C 1
ATOM 3106 O O . GLY B 1 58 ? -30.391 4.09 -8.5 1 93.62 58 GLY B O 1
ATOM 3107 N N . GLU B 1 59 ? -29.438 2.328 -9.609 1 94.38 59 GLU B N 1
ATOM 3108 C CA . GLU B 1 59 ? -29.172 1.534 -8.406 1 94.38 59 GLU B CA 1
ATOM 3109 C C . GLU B 1 59 ? -27.922 2.02 -7.684 1 94.38 59 GLU B C 1
ATOM 3111 O O . GLU B 1 59 ? -26.953 2.432 -8.32 1 94.38 59 GLU B O 1
ATOM 3116 N N . THR B 1 60 ? -28.016 1.967 -6.43 1 96.75 60 THR B N 1
ATOM 3117 C CA . THR B 1 60 ? -26.891 2.426 -5.625 1 96.75 60 THR B CA 1
ATOM 3118 C C . THR B 1 60 ? -25.688 1.516 -5.824 1 96.75 60 THR B C 1
ATOM 3120 O O . THR B 1 60 ? -25.781 0.297 -5.668 1 96.75 60 THR B O 1
ATOM 3123 N N . GLN B 1 61 ? -24.609 2.145 -6.18 1 97.31 61 GLN B N 1
ATOM 3124 C CA . GLN B 1 61 ? -23.344 1.421 -6.324 1 97.31 61 GLN B CA 1
ATOM 3125 C C . GLN B 1 61 ? -22.375 1.787 -5.207 1 97.31 61 GLN B C 1
ATOM 3127 O O . GLN B 1 61 ? -22.391 2.914 -4.711 1 97.31 61 GLN B O 1
ATOM 3132 N N . GLU B 1 62 ? -21.531 0.849 -4.848 1 97.88 62 GLU B N 1
ATOM 3133 C CA . GLU B 1 62 ? -20.438 1.119 -3.914 1 97.88 62 GLU B CA 1
ATOM 3134 C C . GLU B 1 62 ? -19.297 1.843 -4.605 1 97.88 62 GLU B C 1
ATOM 3136 O O . GLU B 1 62 ? -18.875 1.452 -5.695 1 97.88 62 GLU B O 1
ATOM 3141 N N . ALA B 1 63 ? -18.859 2.945 -4.008 1 98.06 63 ALA B N 1
ATOM 3142 C CA . ALA B 1 63 ? -17.734 3.695 -4.559 1 98.06 63 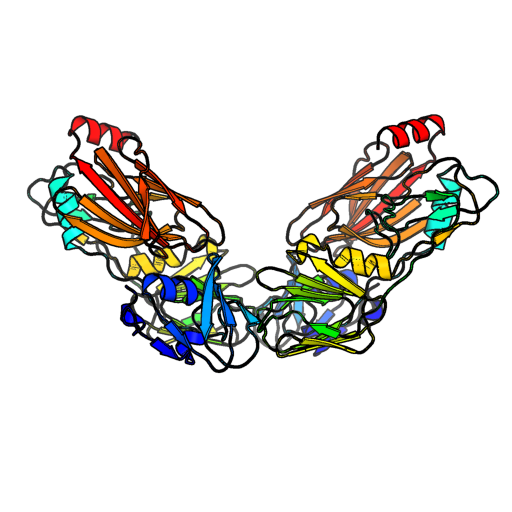ALA B CA 1
ATOM 3143 C C . ALA B 1 63 ? -16.719 4.039 -3.469 1 98.06 63 ALA B C 1
ATOM 3145 O O . ALA B 1 63 ? -17.094 4.301 -2.324 1 98.06 63 ALA B O 1
ATOM 3146 N N . ILE B 1 64 ? -15.508 4.016 -3.854 1 97.81 64 ILE B N 1
ATOM 3147 C CA . ILE B 1 64 ? -14.414 4.383 -2.961 1 97.81 64 ILE B CA 1
ATOM 3148 C C . ILE B 1 64 ? -13.828 5.727 -3.391 1 97.81 64 ILE B C 1
ATOM 3150 O O . ILE B 1 64 ? -13.57 5.945 -4.574 1 97.81 64 ILE B O 1
ATOM 3154 N N . THR B 1 65 ? -13.727 6.59 -2.484 1 97.44 65 THR B N 1
ATOM 3155 C CA . THR B 1 65 ? -13.102 7.867 -2.809 1 97.44 65 THR B CA 1
ATOM 3156 C C . THR B 1 65 ? -11.594 7.715 -2.932 1 97.44 65 THR B C 1
ATOM 3158 O O . THR B 1 65 ? -10.992 6.859 -2.277 1 97.44 65 THR B O 1
ATOM 3161 N N . PRO B 1 66 ? -10.961 8.523 -3.738 1 96.62 66 PRO B N 1
ATOM 3162 C CA . PRO B 1 66 ? -11.57 9.562 -4.574 1 96.62 66 PRO B CA 1
ATOM 3163 C C . PRO B 1 66 ? -12.141 9.008 -5.879 1 96.62 66 PRO B C 1
ATOM 3165 O O . PRO B 1 66 ? -11.766 7.914 -6.305 1 96.62 66 PRO B O 1
ATOM 3168 N N . LEU B 1 67 ? -13.016 9.742 -6.469 1 96.31 67 LEU B N 1
ATOM 3169 C CA . LEU B 1 67 ? -13.609 9.297 -7.723 1 96.31 67 LEU B CA 1
ATOM 3170 C C . LEU B 1 67 ? -12.797 9.805 -8.914 1 96.31 67 LEU B C 1
ATOM 3172 O O . LEU B 1 67 ? -12.961 9.312 -10.031 1 96.31 67 LEU B O 1
ATOM 3176 N N . ARG B 1 68 ? -12.008 10.781 -8.617 1 93.88 68 ARG B N 1
ATOM 3177 C CA . ARG B 1 68 ? -11.062 11.336 -9.586 1 93.88 68 ARG B CA 1
ATOM 3178 C C . ARG B 1 68 ? -9.719 11.625 -8.922 1 93.88 68 ARG B C 1
ATOM 3180 O O . ARG B 1 68 ? -9.672 12.102 -7.789 1 93.88 68 ARG B O 1
ATOM 3187 N N . GLU B 1 69 ? -8.695 11.312 -9.656 1 90.94 69 GLU B N 1
ATOM 3188 C CA . GLU B 1 69 ? -7.367 11.633 -9.133 1 90.94 69 GLU B CA 1
ATOM 3189 C C . GLU B 1 69 ? -6.988 13.078 -9.438 1 90.94 69 GLU B C 1
ATOM 3191 O O . GLU B 1 69 ? -6.961 13.484 -10.602 1 90.94 69 GLU B O 1
ATOM 3196 N N . ASP B 1 70 ? -6.793 13.773 -8.422 1 92.19 70 ASP B N 1
ATOM 3197 C CA . ASP B 1 70 ? -6.352 15.156 -8.562 1 92.19 70 ASP B CA 1
ATOM 3198 C C . ASP B 1 70 ? -5.84 15.703 -7.23 1 92.19 70 ASP B C 1
ATOM 3200 O O . ASP B 1 70 ? -6.098 15.133 -6.172 1 92.19 70 ASP B O 1
ATOM 3204 N N . SER B 1 71 ? -5.082 16.703 -7.375 1 93.31 71 SER B N 1
ATOM 3205 C CA . SER B 1 71 ? -4.594 17.391 -6.184 1 93.31 71 SER B CA 1
ATOM 3206 C C . SER B 1 71 ? -5.449 18.609 -5.859 1 93.31 71 SER B C 1
ATOM 3208 O O . SER B 1 71 ? -5.711 19.453 -6.73 1 93.31 71 SER B O 1
ATOM 3210 N N . ILE B 1 72 ? -5.875 18.672 -4.684 1 93.75 72 ILE B N 1
ATOM 3211 C CA . ILE B 1 72 ? -6.555 19.859 -4.164 1 93.75 72 ILE B CA 1
ATOM 3212 C C . ILE B 1 72 ? -5.648 20.578 -3.172 1 93.75 72 ILE B C 1
ATOM 3214 O O . ILE B 1 72 ? -5.488 20.141 -2.031 1 93.75 72 ILE B O 1
ATOM 3218 N N . PRO B 1 73 ? -5.109 21.656 -3.598 1 93.06 73 PRO B N 1
ATOM 3219 C CA . PRO B 1 73 ? -4.215 22.359 -2.676 1 93.06 73 PRO B CA 1
ATOM 3220 C C . PRO B 1 73 ? -4.875 22.672 -1.334 1 93.06 73 PRO B C 1
ATOM 3222 O O . PRO B 1 73 ? -5.922 23.328 -1.293 1 93.06 73 PRO B O 1
ATOM 3225 N N . TRP B 1 74 ? -4.309 22.156 -0.332 1 93.19 74 TRP B N 1
ATOM 3226 C CA . TRP B 1 74 ? -4.809 22.312 1.03 1 93.19 74 TRP B CA 1
ATOM 3227 C C . TRP B 1 74 ? -3.662 22.281 2.037 1 93.19 74 TRP B C 1
ATOM 3229 O O . TRP B 1 74 ? -2.68 21.547 1.846 1 93.19 74 TRP B O 1
ATOM 3239 N N . ASN B 1 75 ? -3.814 23.125 3.039 1 94.5 75 ASN B N 1
ATOM 3240 C CA . ASN B 1 75 ? -2.799 23.156 4.086 1 94.5 75 ASN B CA 1
ATOM 3241 C C . ASN B 1 75 ? -3.426 23.203 5.473 1 94.5 75 ASN B C 1
ATOM 3243 O O . ASN B 1 75 ? -4.621 23.469 5.613 1 94.5 75 ASN B O 1
ATOM 3247 N N . PHE B 1 76 ? -2.598 22.875 6.43 1 95.19 76 PHE B N 1
ATOM 3248 C CA . PHE B 1 76 ? -3.008 23.062 7.816 1 95.19 76 PHE B CA 1
ATOM 3249 C C . PHE B 1 76 ? -3.232 24.547 8.117 1 95.19 76 PHE B C 1
ATOM 3251 O O . PHE B 1 76 ? -2.637 25.406 7.469 1 95.19 76 PHE B O 1
ATOM 3258 N N . LYS B 1 77 ? -4.055 24.781 9.078 1 92.81 77 LYS B N 1
ATOM 3259 C CA . LYS B 1 77 ? -4.242 26.156 9.547 1 92.81 77 LYS B CA 1
ATOM 3260 C C . LYS B 1 77 ? -3.314 26.469 10.711 1 92.81 77 LYS B C 1
ATOM 3262 O O . LYS B 1 77 ? -2.9 25.562 11.445 1 92.81 77 LYS B O 1
ATOM 3267 N N . ARG B 1 78 ? -3.055 27.734 10.758 1 94.94 78 ARG B N 1
ATOM 3268 C CA . ARG B 1 78 ? -2.281 28.172 11.914 1 94.94 78 ARG B CA 1
ATOM 3269 C C . ARG B 1 78 ? -3.07 28 13.203 1 94.94 78 ARG B C 1
ATOM 3271 O O . ARG B 1 78 ? -4.242 28.375 13.281 1 94.94 78 ARG B O 1
ATOM 3278 N N . ILE B 1 79 ? -2.422 27.406 14.117 1 96.44 79 ILE B N 1
ATOM 3279 C CA . ILE B 1 79 ? -3.039 27.234 15.43 1 96.44 79 ILE B CA 1
ATOM 3280 C C . ILE B 1 79 ? -3.219 28.594 16.094 1 96.44 79 ILE B C 1
ATOM 3282 O O . ILE B 1 79 ? -2.393 29.5 15.93 1 96.44 79 ILE B O 1
ATOM 3286 N N . ASP B 1 80 ? -4.266 28.766 16.891 1 96.69 80 ASP B N 1
ATOM 3287 C CA . ASP B 1 80 ? -4.555 30.016 17.594 1 96.69 80 ASP B CA 1
ATOM 3288 C C . ASP B 1 80 ? -3.428 30.375 18.547 1 96.69 80 ASP B C 1
ATOM 3290 O O . ASP B 1 80 ? -3.318 29.812 19.641 1 96.69 80 ASP B O 1
ATOM 3294 N N . GLN B 1 81 ? -2.742 31.406 18.266 1 96.88 81 GLN B N 1
ATOM 3295 C CA . GLN B 1 81 ? -1.564 31.781 19.031 1 96.88 81 GLN B CA 1
ATOM 3296 C C . GLN B 1 81 ? -1.96 32.375 20.391 1 96.88 81 GLN B C 1
ATOM 3298 O O . GLN B 1 81 ? -1.232 32.219 21.375 1 96.88 81 GLN B O 1
ATOM 3303 N N . ASP B 1 82 ? -3.049 33.031 20.359 1 96.81 82 ASP B N 1
ATOM 3304 C CA . ASP B 1 82 ? -3.512 33.594 21.625 1 96.81 82 ASP B CA 1
ATOM 3305 C C . ASP B 1 82 ? -3.838 32.5 22.641 1 96.81 82 ASP B C 1
ATOM 3307 O O . ASP B 1 82 ? -3.547 32.656 23.828 1 96.81 82 ASP B O 1
ATOM 3311 N N . SER B 1 83 ? -4.41 31.484 22.156 1 97.94 83 SER B N 1
ATOM 3312 C CA . SER B 1 83 ? -4.672 30.344 23.016 1 97.94 83 SER B CA 1
ATOM 3313 C C . SER B 1 83 ? -3.377 29.75 23.562 1 97.94 83 SER B C 1
ATOM 3315 O O . SER B 1 83 ? -3.277 29.453 24.75 1 97.9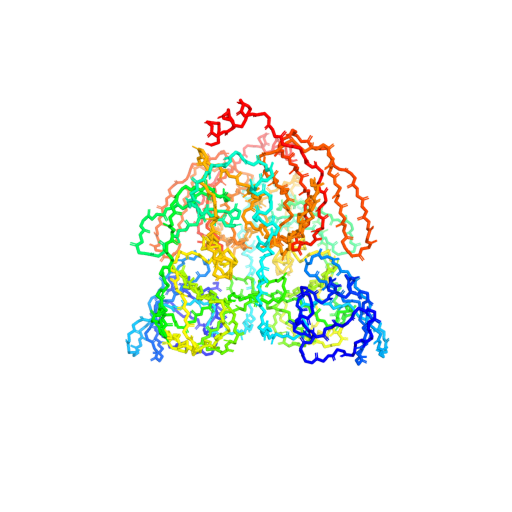4 83 SER B O 1
ATOM 3317 N N . LEU B 1 84 ? -2.443 29.641 22.766 1 97.88 84 LEU B N 1
ATOM 3318 C CA . LEU B 1 84 ? -1.159 29.078 23.172 1 97.88 84 LEU B CA 1
ATOM 3319 C C . LEU B 1 84 ? -0.48 29.984 24.203 1 97.88 84 LEU B C 1
ATOM 3321 O O . LEU B 1 84 ? 0.034 29.5 25.219 1 97.88 84 LEU B O 1
ATOM 3325 N N . ARG B 1 85 ? -0.485 31.266 23.969 1 96.88 85 ARG B N 1
ATOM 3326 C CA . ARG B 1 85 ? 0.094 32.219 24.906 1 96.88 85 ARG B CA 1
ATOM 3327 C C . ARG B 1 85 ? -0.629 32.188 26.25 1 96.88 85 ARG B C 1
ATOM 3329 O O . ARG B 1 85 ? 0.005 32.219 27.312 1 96.88 85 ARG B O 1
ATOM 3336 N N . SER B 1 86 ? -1.929 32.094 26.125 1 96.56 86 SER B N 1
ATOM 3337 C CA . SER B 1 86 ? -2.727 32 27.344 1 96.56 86 SER B CA 1
ATOM 3338 C C . SER B 1 86 ? -2.393 30.734 28.141 1 96.56 86 SER B C 1
ATOM 3340 O O . SER B 1 86 ? -2.324 30.766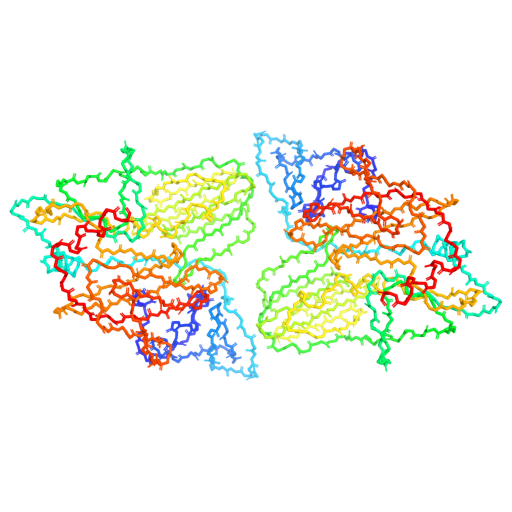 29.375 1 96.56 86 SER B O 1
ATOM 3342 N N . MET B 1 87 ? -2.209 29.688 27.516 1 97.06 87 MET B N 1
ATOM 3343 C CA . MET B 1 87 ? -1.828 28.438 28.172 1 97.06 87 MET B CA 1
ATOM 3344 C C . MET B 1 87 ? -0.495 28.594 28.891 1 97.06 87 MET B C 1
ATOM 3346 O O . MET B 1 87 ? -0.35 28.141 30.031 1 97.06 87 MET B O 1
ATOM 3350 N N . VAL B 1 88 ? 0.417 29.156 28.219 1 96.19 88 VAL B N 1
ATOM 3351 C CA . VAL B 1 88 ? 1.732 29.359 28.812 1 96.19 88 VAL B CA 1
ATOM 3352 C C . VAL B 1 88 ? 1.599 30.219 30.078 1 96.19 88 VAL B C 1
ATOM 3354 O O . VAL B 1 88 ? 2.127 29.859 31.125 1 96.19 88 VAL B O 1
ATOM 3357 N N . ARG B 1 89 ? 0.885 31.266 29.984 1 93.88 89 ARG B N 1
ATOM 3358 C CA . ARG B 1 89 ? 0.724 32.188 31.109 1 93.88 89 ARG B CA 1
ATOM 3359 C C . ARG B 1 89 ? 0.038 31.531 32.281 1 93.88 89 ARG B C 1
ATOM 3361 O O . ARG B 1 89 ? 0.403 31.766 33.438 1 93.88 89 ARG B O 1
ATOM 3368 N N . ASP B 1 90 ? -0.875 30.734 31.984 1 94.69 90 ASP B N 1
ATOM 3369 C CA . ASP B 1 90 ? -1.703 30.156 33.031 1 94.69 90 ASP B CA 1
ATOM 3370 C C . ASP B 1 90 ? -1.031 28.922 33.656 1 94.69 90 ASP B C 1
ATOM 3372 O O . ASP B 1 90 ? -1.183 28.656 34.844 1 94.69 90 ASP B O 1
ATOM 3376 N N . LEU B 1 91 ? -0.328 28.141 32.875 1 94.62 91 LEU B N 1
ATOM 3377 C CA . LEU B 1 91 ? 0.091 26.812 33.312 1 94.62 91 LEU B CA 1
ATOM 3378 C C . LEU B 1 91 ? 1.561 26.812 33.719 1 94.62 91 LEU B C 1
ATOM 3380 O O . LEU B 1 91 ? 2.01 25.922 34.438 1 94.62 91 LEU B O 1
ATOM 3384 N N . LEU B 1 92 ? 2.27 27.75 33.25 1 93.62 92 LEU B N 1
ATOM 3385 C CA . LEU B 1 92 ? 3.707 27.734 33.5 1 93.62 92 LEU B CA 1
ATOM 3386 C C . LEU B 1 92 ? 4.137 28.953 34.281 1 93.62 92 LEU B C 1
ATOM 3388 O O . LEU B 1 92 ? 3.568 30.047 34.125 1 93.62 92 LEU B O 1
ATOM 3392 N N . PRO B 1 93 ? 5.109 28.719 35.125 1 91.81 93 PRO B N 1
ATOM 3393 C CA . PRO B 1 93 ? 5.684 29.891 35.781 1 91.81 93 PRO B CA 1
ATOM 3394 C C . PRO B 1 93 ? 6.531 30.75 34.844 1 91.81 93 PRO B C 1
ATOM 3396 O O . PRO B 1 93 ? 7.48 30.25 34.219 1 91.81 93 PRO B O 1
ATOM 3399 N N . CYS B 1 94 ? 6.16 31.969 34.719 1 91.5 94 CYS B N 1
ATOM 3400 C CA . CYS B 1 94 ? 6.871 32.875 33.812 1 91.5 94 CYS B CA 1
ATOM 3401 C C . CYS B 1 94 ? 7.238 34.188 34.562 1 91.5 94 CYS B C 1
ATOM 3403 O O . CYS B 1 94 ? 6.465 34.688 35.375 1 91.5 94 CYS B O 1
ATOM 3405 N N . GLU B 1 95 ? 8.453 34.656 34.281 1 92.81 95 GLU B N 1
ATOM 3406 C CA . GLU B 1 95 ? 8.938 35.938 34.812 1 92.81 95 GLU B CA 1
ATOM 3407 C C . GLU B 1 95 ? 9.008 37 33.719 1 92.81 95 GLU B C 1
ATOM 3409 O O . GLU B 1 95 ? 8.727 36.719 32.562 1 92.81 95 GLU B O 1
ATOM 3414 N N . GLU B 1 96 ? 9.352 38.219 34.156 1 94.12 96 GLU B N 1
ATOM 3415 C CA . GLU B 1 96 ? 9.5 39.312 33.188 1 94.12 96 GLU B CA 1
ATOM 3416 C C . GLU B 1 96 ? 10.648 39.031 32.25 1 94.12 96 GLU B C 1
ATOM 3418 O O . GLU B 1 96 ? 11.711 38.562 32.656 1 94.12 96 GLU B O 1
ATOM 3423 N N . GLY B 1 97 ? 10.344 39.25 30.938 1 94.19 97 GLY B N 1
ATOM 3424 C CA . GLY B 1 97 ? 11.344 39 29.906 1 94.19 97 GLY B CA 1
ATOM 3425 C C . GLY B 1 97 ? 10.75 38.438 28.625 1 94.19 97 GLY B C 1
ATOM 3426 O O . GLY B 1 97 ? 9.578 38.688 28.328 1 94.19 97 GLY B O 1
ATOM 3427 N N . GLU B 1 98 ? 11.789 37.875 27.844 1 94.88 98 GLU B N 1
ATOM 3428 C CA . GLU B 1 98 ? 11.383 37.344 26.562 1 94.88 98 GLU B CA 1
ATOM 3429 C C . GLU B 1 98 ? 11.609 35.844 26.5 1 94.88 98 GLU B C 1
ATOM 3431 O O . GLU B 1 98 ? 12.555 35.312 27.109 1 94.88 98 GLU B O 1
ATOM 3436 N N . GLY B 1 99 ? 10.68 35.188 25.828 1 96.06 99 GLY B N 1
ATOM 3437 C CA . GLY B 1 99 ? 10.805 33.781 25.609 1 96.06 99 GLY B CA 1
ATOM 3438 C C . GLY B 1 99 ? 10.25 33.312 24.266 1 96.06 99 GLY B C 1
ATOM 3439 O O . GLY B 1 99 ? 9.906 34.156 23.438 1 96.06 99 GLY B O 1
ATOM 3440 N N . TYR B 1 100 ? 10.367 32.031 24.047 1 95.81 100 TYR B N 1
ATOM 3441 C CA . TYR B 1 100 ? 9.805 31.484 22.828 1 95.81 100 TYR B CA 1
ATOM 3442 C C . TYR B 1 100 ? 9.008 30.219 23.125 1 95.81 100 TYR B C 1
ATOM 3444 O O . TYR B 1 100 ? 9.172 29.609 24.188 1 95.81 100 TYR B O 1
ATOM 3452 N N . LEU B 1 101 ? 8.125 29.891 22.234 1 96.75 101 LEU B N 1
ATOM 3453 C CA . LEU B 1 101 ? 7.363 28.656 22.25 1 96.75 101 LEU B CA 1
ATOM 3454 C C . LEU B 1 101 ? 7.48 27.938 20.906 1 96.75 101 LEU B C 1
ATOM 3456 O O . LEU B 1 101 ? 7.195 28.516 19.859 1 96.75 101 LEU B O 1
ATOM 3460 N N . ASN B 1 102 ? 7.973 26.719 20.922 1 96.5 102 ASN B N 1
ATOM 3461 C CA . ASN B 1 102 ? 7.766 25.797 19.797 1 96.5 102 ASN B CA 1
ATOM 3462 C C . ASN B 1 102 ? 6.359 25.219 19.812 1 96.5 102 ASN B C 1
ATOM 3464 O O . ASN B 1 102 ? 6.059 24.328 20.594 1 96.5 102 ASN B O 1
ATOM 3468 N N . PRO B 1 103 ? 5.52 25.688 18.969 1 96.88 103 PRO B N 1
ATOM 3469 C CA . PRO B 1 103 ? 4.148 25.172 19 1 96.88 103 PRO B CA 1
ATOM 3470 C C . PRO B 1 103 ? 4.039 23.734 18.531 1 96.88 103 PRO B C 1
ATOM 3472 O O . PRO B 1 103 ? 3 23.094 18.734 1 96.88 103 PRO B O 1
ATOM 3475 N N . SER B 1 104 ? 5.051 23.203 17.906 1 96.5 104 SER B N 1
ATOM 3476 C CA . SER B 1 104 ? 5.02 21.844 17.375 1 96.5 104 SER B CA 1
ATOM 3477 C C . SER B 1 104 ? 4.977 20.828 18.516 1 96.5 104 SER B C 1
ATOM 3479 O O . SER B 1 104 ? 5.809 20.859 19.422 1 96.5 104 SER B O 1
ATOM 3481 N N . PRO B 1 105 ? 4.008 19.984 18.422 1 97.31 105 PRO B N 1
ATOM 3482 C CA . PRO B 1 105 ? 3.992 18.922 19.438 1 97.31 105 PRO B CA 1
ATOM 3483 C C . PRO B 1 105 ? 5.078 17.875 19.219 1 97.31 105 PRO B C 1
ATOM 3485 O O . PRO B 1 105 ? 5.109 16.859 19.906 1 97.31 105 PRO B O 1
ATOM 3488 N N . TRP B 1 106 ? 5.957 18.062 18.266 1 95.69 106 TRP B N 1
ATOM 3489 C CA . TRP B 1 106 ? 7.078 17.188 17.938 1 95.69 106 TRP B CA 1
ATOM 3490 C C . TRP B 1 106 ? 8.398 17.938 18 1 95.69 106 TRP B C 1
ATOM 3492 O O . TRP B 1 106 ? 8.414 19.156 18.203 1 95.69 106 TRP B O 1
ATOM 3502 N N . GLU B 1 107 ? 9.461 17.141 17.812 1 92.88 107 GLU B N 1
ATOM 3503 C CA . GLU B 1 107 ? 10.766 17.797 17.719 1 92.88 107 GLU B CA 1
ATOM 3504 C C . GLU B 1 107 ? 10.883 18.594 16.422 1 92.88 107 GLU B C 1
ATOM 3506 O O . GLU B 1 107 ? 10.336 18.203 15.391 1 92.88 107 GLU B O 1
ATOM 3511 N N . ARG B 1 108 ? 11.477 19.688 16.531 1 89.81 108 ARG B N 1
ATOM 3512 C CA . ARG B 1 108 ? 11.625 20.578 15.398 1 89.81 108 ARG B CA 1
ATOM 3513 C C . ARG B 1 108 ? 13.086 20.938 15.164 1 89.81 108 ARG B C 1
ATOM 3515 O O . ARG B 1 108 ? 13.805 21.297 16.094 1 89.81 108 ARG B O 1
ATOM 3522 N N . THR B 1 109 ? 13.469 20.719 13.93 1 82.56 109 THR B N 1
ATOM 3523 C CA . THR B 1 109 ? 14.828 21.125 13.57 1 82.56 109 THR B CA 1
ATOM 3524 C C . THR B 1 109 ? 14.82 22.453 12.836 1 82.56 109 THR B C 1
ATOM 3526 O O . THR B 1 109 ? 14.117 22.625 11.836 1 82.56 109 THR B O 1
ATOM 3529 N N . LEU B 1 110 ? 15.469 23.453 13.328 1 75.81 110 LEU B N 1
ATOM 3530 C CA . LEU B 1 110 ? 15.547 24.766 12.719 1 75.81 110 LEU B CA 1
ATOM 3531 C C . LEU B 1 110 ? 16.703 24.859 11.742 1 75.81 110 LEU B C 1
ATOM 3533 O O . LEU B 1 110 ? 17.766 24.25 11.961 1 75.81 110 LEU B O 1
ATOM 3537 N N . SER B 1 111 ? 16.359 25.297 10.477 1 60.19 111 SER B N 1
ATOM 3538 C CA . SER B 1 111 ? 17.328 25.469 9.383 1 60.19 111 SER B CA 1
ATOM 3539 C C . SER B 1 111 ? 18.5 26.328 9.805 1 60.19 111 SER B C 1
ATOM 3541 O O . SER B 1 111 ? 18.344 27.25 10.617 1 60.19 111 SER B O 1
ATOM 3543 N N . GLY B 1 112 ? 19.734 25.906 9.539 1 54.28 112 GLY B N 1
ATOM 3544 C CA . GLY B 1 112 ? 21.016 26.562 9.719 1 54.28 112 GLY B CA 1
ATOM 3545 C C . GLY B 1 112 ? 21.688 26.25 11.039 1 54.28 112 GLY B C 1
ATOM 3546 O O . GLY B 1 112 ? 22.891 26.453 11.203 1 54.28 112 GLY B O 1
ATOM 3547 N N . ARG B 1 113 ? 20.75 26.266 11.992 1 53.56 113 ARG B N 1
ATOM 3548 C CA . ARG B 1 113 ? 21.406 25.953 13.258 1 53.56 113 ARG B CA 1
ATOM 3549 C C . ARG B 1 113 ? 21.031 24.547 13.734 1 53.56 113 ARG B C 1
ATOM 3551 O O . ARG B 1 113 ? 20 24.016 13.344 1 53.56 113 ARG B O 1
ATOM 3558 N N . SER B 1 114 ? 21.922 23.609 13.945 1 57.41 114 SER B N 1
ATOM 3559 C CA . SER B 1 114 ? 21.828 22.312 14.609 1 57.41 114 SER B CA 1
ATOM 3560 C C . SER B 1 114 ? 20.938 22.375 15.836 1 57.41 114 SER B C 1
ATOM 3562 O O . SER B 1 114 ? 21.125 21.609 16.781 1 57.41 114 SER B O 1
ATOM 3564 N N . VAL B 1 115 ? 20 23.359 15.789 1 60.97 115 VAL B N 1
ATOM 3565 C CA . VAL B 1 115 ? 19.234 23.438 17.031 1 60.97 115 VAL B CA 1
ATOM 3566 C C . VAL B 1 115 ? 17.953 22.609 16.906 1 60.97 115 VAL B C 1
ATOM 3568 O O . VAL B 1 115 ? 17.188 22.781 15.953 1 60.97 115 VAL B O 1
ATOM 3571 N N . LYS B 1 116 ? 17.844 21.688 17.766 1 85.12 116 LYS B N 1
ATOM 3572 C CA . LYS B 1 116 ? 16.656 20.859 17.922 1 85.12 116 LYS B CA 1
ATOM 3573 C C . LYS B 1 116 ? 15.805 21.328 19.094 1 85.12 116 LYS B C 1
ATOM 3575 O O . LYS B 1 116 ? 16.297 21.453 20.219 1 85.12 116 LYS B O 1
ATOM 3580 N N . LEU B 1 117 ? 14.648 21.859 18.719 1 92 117 LEU B N 1
ATOM 3581 C CA . LEU B 1 117 ? 13.695 22.172 19.781 1 92 117 LEU B CA 1
ATOM 3582 C C . LEU B 1 117 ? 12.875 20.953 20.156 1 92 117 LEU B C 1
ATOM 3584 O O . LEU B 1 117 ? 12.461 20.172 19.281 1 92 117 LEU B O 1
ATOM 3588 N N . ALA B 1 118 ? 12.695 20.797 21.438 1 93.75 118 ALA B N 1
ATOM 3589 C CA . ALA B 1 118 ? 11.883 19.688 21.938 1 93.75 118 ALA B CA 1
ATOM 3590 C C . ALA B 1 118 ? 10.398 19.938 21.656 1 93.75 118 ALA B C 1
ATOM 3592 O O . ALA B 1 118 ? 10 21.078 21.359 1 93.75 118 ALA B O 1
ATOM 3593 N N . PRO B 1 119 ? 9.625 18.938 21.781 1 96.31 119 PRO B N 1
ATOM 3594 C CA . PRO B 1 119 ? 8.18 19.094 21.578 1 96.31 119 PRO B CA 1
ATOM 3595 C C . PRO B 1 119 ? 7.555 20.094 22.547 1 96.31 119 PRO B C 1
ATOM 3597 O O . PRO B 1 119 ? 7.699 19.969 23.766 1 96.31 119 PRO B O 1
ATOM 3600 N N . GLY B 1 120 ? 6.863 21.078 21.938 1 96.38 120 GLY B N 1
ATOM 3601 C CA . GLY B 1 120 ? 6.172 22.047 22.766 1 96.38 120 GLY B CA 1
ATOM 3602 C C . GLY B 1 120 ? 7.102 22.844 23.656 1 96.38 120 GLY B C 1
ATOM 3603 O O . GLY B 1 120 ? 6.684 23.344 24.703 1 96.38 120 GLY B O 1
ATOM 3604 N N . GLU B 1 121 ? 8.25 23.016 23.328 1 95.5 121 GLU B N 1
ATOM 3605 C CA . GLU B 1 121 ? 9.258 23.609 24.188 1 95.5 121 GLU B CA 1
ATOM 3606 C C . GLU B 1 121 ? 8.977 25.094 24.438 1 95.5 121 GLU B C 1
ATOM 3608 O O . GLU B 1 121 ? 8.727 25.844 23.484 1 95.5 121 GLU B O 1
ATOM 3613 N N . VAL B 1 122 ? 8.984 25.453 25.656 1 95.81 122 VAL B N 1
ATOM 3614 C CA . VAL B 1 122 ? 8.969 26.844 26.062 1 95.81 122 VAL B CA 1
ATOM 3615 C C . VAL B 1 122 ? 10.312 27.219 26.703 1 95.81 122 VAL B C 1
ATOM 3617 O O . VAL B 1 122 ? 10.742 26.594 27.672 1 95.81 122 VAL B O 1
ATOM 3620 N N . GLY B 1 123 ? 10.938 28.156 26.094 1 94.12 123 GLY B N 1
ATOM 3621 C CA . GLY B 1 123 ? 12.273 28.5 26.562 1 94.12 123 GLY B CA 1
ATOM 3622 C C . GLY B 1 123 ? 12.539 30 26.531 1 94.12 123 GLY B C 1
ATOM 3623 O O . GLY B 1 123 ? 11.734 30.766 26.031 1 94.12 123 GLY B O 1
ATOM 3624 N N . PRO B 1 124 ? 13.656 30.328 27.156 1 94.12 124 PRO B N 1
ATOM 3625 C CA . PRO B 1 124 ? 14.023 31.75 27.188 1 94.12 124 PRO B CA 1
ATOM 3626 C C . PRO B 1 124 ? 14.664 32.219 25.891 1 94.12 124 PRO B C 1
ATOM 3628 O O . PRO B 1 124 ? 15.219 31.422 25.141 1 94.12 124 PRO B O 1
ATOM 3631 N N . GLY B 1 125 ? 14.523 33.5 25.656 1 90.88 125 GLY B N 1
ATOM 3632 C CA . GLY B 1 125 ? 15.195 34.094 24.516 1 90.88 125 GLY B CA 1
ATOM 3633 C C . GLY B 1 125 ? 14.359 34.094 23.25 1 90.88 125 GLY B C 1
ATOM 3634 O O . GLY B 1 125 ? 13.125 34.125 23.328 1 90.88 125 GLY B O 1
ATOM 3635 N N . LYS B 1 126 ? 15.086 34.281 22.125 1 88.5 126 LYS B N 1
ATOM 3636 C CA . LYS B 1 126 ? 14.438 34.344 20.828 1 88.5 126 LYS B CA 1
ATOM 3637 C C . LYS B 1 126 ? 15.047 33.312 19.875 1 88.5 126 LYS B C 1
ATOM 3639 O O . LYS B 1 126 ? 16.234 32.969 19.984 1 88.5 126 LYS B O 1
ATOM 3644 N N . VAL B 1 127 ? 14.148 32.781 19.109 1 86 127 VAL B N 1
ATOM 3645 C CA . VAL B 1 127 ? 14.594 31.828 18.109 1 86 127 VAL B CA 1
ATOM 3646 C C . VAL B 1 127 ? 14.219 32.312 16.703 1 86 127 VAL B C 1
ATOM 3648 O O . VAL B 1 127 ? 13.086 32.75 16.484 1 86 127 VAL B O 1
ATOM 3651 N N . GLN B 1 128 ? 15.172 32.344 15.82 1 80.56 128 GLN B N 1
ATOM 3652 C CA . GLN B 1 128 ? 14.922 32.75 14.438 1 80.56 128 GLN B CA 1
ATOM 3653 C C . GLN B 1 128 ? 14.945 31.531 13.508 1 80.56 128 GLN B C 1
ATOM 3655 O O . GLN B 1 128 ? 15.82 30.672 13.609 1 80.56 128 GLN B O 1
ATOM 3660 N N . GLU B 1 129 ? 13.914 31.516 12.68 1 76.94 129 GLU B N 1
ATOM 3661 C CA . GLU B 1 129 ? 13.812 30.453 11.688 1 76.94 129 GLU B CA 1
ATOM 3662 C C . GLU B 1 129 ? 14.234 30.938 10.305 1 76.94 129 GLU B C 1
ATOM 3664 O O . GLU B 1 129 ? 13.781 31.984 9.852 1 76.94 129 GLU B O 1
ATOM 3669 N N . GLU B 1 130 ? 15.297 30.375 9.828 1 74 130 GLU B N 1
ATOM 3670 C CA . GLU B 1 130 ? 15.68 30.688 8.453 1 74 130 GLU B CA 1
ATOM 3671 C C . GLU B 1 130 ? 15.234 29.578 7.492 1 74 130 GLU B C 1
ATOM 3673 O O . GLU B 1 130 ? 15.453 28.406 7.754 1 74 130 GLU B O 1
ATOM 3678 N N . LEU B 1 131 ? 14.523 30.094 6.535 1 76.12 131 LEU B N 1
ATOM 3679 C CA . LEU B 1 131 ? 14.023 29.125 5.562 1 76.12 131 LEU B CA 1
ATOM 3680 C C . LEU B 1 131 ? 14.711 29.312 4.215 1 76.12 131 LEU B C 1
ATOM 3682 O O . LEU B 1 131 ? 14.789 30.422 3.697 1 76.12 131 LEU B O 1
ATOM 3686 N N . GLU B 1 132 ? 15.414 28.297 3.805 1 82.25 132 GLU B N 1
ATOM 3687 C CA . GLU B 1 132 ? 16 28.312 2.469 1 82.25 132 GLU B CA 1
ATOM 3688 C C . GLU B 1 132 ? 15.094 27.609 1.464 1 82.25 132 GLU B C 1
ATOM 3690 O O . GLU B 1 132 ? 14.852 26.391 1.572 1 82.25 132 GLU B O 1
ATOM 3695 N N . MET B 1 133 ? 14.703 28.422 0.492 1 90.38 133 MET B N 1
ATOM 3696 C CA . MET B 1 133 ? 13.789 27.875 -0.506 1 90.38 133 MET B CA 1
ATOM 3697 C C . MET B 1 133 ? 14.547 27.406 -1.742 1 90.38 133 MET B C 1
ATOM 3699 O O . MET B 1 133 ? 15.602 27.953 -2.07 1 90.38 133 MET B O 1
ATOM 3703 N N . THR B 1 134 ? 14.055 26.391 -2.322 1 93.88 134 THR B N 1
ATOM 3704 C CA . THR B 1 134 ? 14.617 25.891 -3.572 1 93.88 134 THR B CA 1
ATOM 3705 C C . THR B 1 134 ? 13.594 26 -4.703 1 93.88 134 THR B C 1
ATOM 3707 O O . THR B 1 134 ? 12.391 25.906 -4.469 1 93.88 134 THR B O 1
ATOM 3710 N N . GLU B 1 135 ? 14.164 26.141 -5.926 1 95.62 135 GLU B N 1
ATOM 3711 C CA . GLU B 1 135 ? 13.281 26.266 -7.082 1 95.62 135 GLU B CA 1
ATOM 3712 C C . GLU B 1 135 ? 13.477 25.109 -8.055 1 95.62 135 GLU B C 1
ATOM 3714 O O . GLU B 1 135 ? 12.719 24.969 -9.016 1 95.62 135 GLU B O 1
ATOM 3719 N N . MET B 1 136 ? 14.461 24.375 -7.762 1 96.19 136 MET B N 1
ATOM 3720 C CA . MET B 1 136 ? 14.727 23.234 -8.633 1 96.19 136 MET B CA 1
ATOM 3721 C C . MET B 1 136 ? 15.43 22.109 -7.867 1 96.19 136 MET B C 1
ATOM 3723 O O . MET B 1 136 ? 16.297 22.375 -7.039 1 96.19 136 MET B O 1
ATOM 3727 N N . VAL B 1 137 ? 15.031 20.938 -8.117 1 97 137 VAL B N 1
ATOM 3728 C CA . VAL B 1 137 ? 15.68 19.766 -7.551 1 97 137 VAL B CA 1
ATOM 3729 C C . VAL B 1 137 ? 16.031 18.766 -8.664 1 97 137 VAL B C 1
ATOM 3731 O O . VAL B 1 137 ? 15.164 18.391 -9.453 1 97 137 VAL B O 1
ATOM 3734 N N . GLN B 1 138 ? 17.234 18.453 -8.742 1 96.5 138 GLN B N 1
ATOM 3735 C CA . GLN B 1 138 ? 17.656 17.344 -9.609 1 96.5 138 GLN B CA 1
ATOM 3736 C C . GLN B 1 138 ? 17.594 16.016 -8.867 1 96.5 138 GLN B C 1
ATOM 3738 O O . GLN B 1 138 ? 18.5 15.68 -8.109 1 96.5 138 GLN B O 1
ATOM 3743 N N . THR B 1 139 ? 16.609 15.219 -9.086 1 96.88 139 THR B N 1
ATOM 3744 C CA . THR B 1 139 ? 16.406 13.992 -8.312 1 96.88 139 THR B CA 1
ATOM 3745 C C . THR B 1 139 ? 17.203 12.836 -8.906 1 96.88 139 THR B C 1
ATOM 3747 O O . THR B 1 139 ? 17.562 11.898 -8.195 1 96.88 139 THR B O 1
ATOM 3750 N N . GLY B 1 140 ? 17.344 12.898 -10.289 1 96.75 140 GLY B N 1
ATOM 3751 C CA . GLY B 1 140 ? 17.969 11.789 -10.977 1 96.75 140 GLY B CA 1
ATOM 3752 C 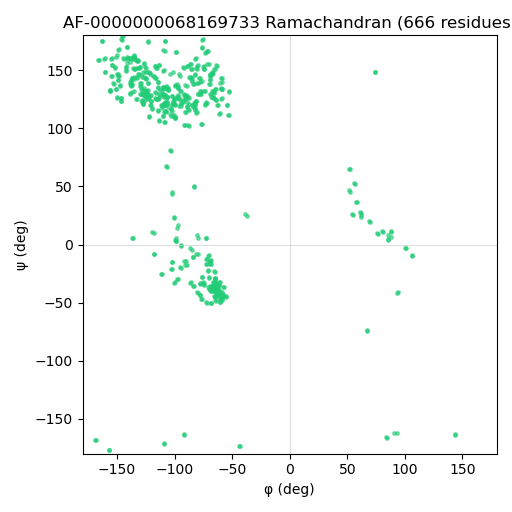C . GLY B 1 140 ? 17.031 10.617 -11.211 1 96.75 140 GLY B C 1
ATOM 3753 O O . GLY B 1 140 ? 17.469 9.547 -11.648 1 96.75 140 GLY B O 1
ATOM 3754 N N . PHE B 1 141 ? 15.742 10.797 -11 1 98.06 141 PHE B N 1
ATOM 3755 C CA . PHE B 1 141 ? 14.75 9.742 -11.188 1 98.06 141 PHE B CA 1
ATOM 3756 C C . PHE B 1 141 ? 14.125 9.828 -12.57 1 98.06 141 PHE B C 1
ATOM 3758 O O . PHE B 1 141 ? 13.703 10.906 -13 1 98.06 141 PHE B O 1
ATOM 3765 N N . TYR B 1 142 ? 14.062 8.766 -13.219 1 97.62 142 TYR B N 1
ATOM 3766 C CA . TYR B 1 142 ? 13.266 8.742 -14.445 1 97.62 142 TYR B CA 1
ATOM 3767 C C . TYR B 1 142 ? 11.773 8.766 -14.125 1 97.62 142 TYR B C 1
ATOM 3769 O O . TYR B 1 142 ? 11.016 9.516 -14.742 1 97.62 142 TYR B O 1
ATOM 3777 N N . ASN B 1 143 ? 11.406 7.887 -13.234 1 97.5 143 ASN B N 1
ATOM 3778 C CA . ASN B 1 143 ? 10.062 7.855 -12.656 1 97.5 143 ASN B CA 1
ATOM 3779 C C . ASN B 1 143 ? 10.109 7.746 -11.133 1 97.5 143 ASN B C 1
ATOM 3781 O O . ASN B 1 143 ? 11.156 7.426 -10.562 1 97.5 143 ASN B O 1
ATOM 3785 N N . ALA B 1 144 ? 8.992 8.156 -10.5 1 97.62 144 ALA B N 1
ATOM 3786 C CA . ALA B 1 144 ? 8.945 8.164 -9.047 1 97.62 144 ALA B CA 1
ATOM 3787 C C . ALA B 1 144 ? 7.508 8.055 -8.539 1 97.62 144 ALA B C 1
ATOM 3789 O O . ALA B 1 144 ? 6.559 8.211 -9.312 1 97.62 144 ALA B O 1
ATOM 3790 N N . PHE B 1 145 ? 7.398 7.652 -7.312 1 97 145 PHE B N 1
ATOM 3791 C CA . PHE B 1 145 ? 6.129 7.766 -6.605 1 97 145 PHE B CA 1
ATOM 3792 C C . PHE B 1 145 ? 5.941 9.172 -6.051 1 97 145 PHE B C 1
ATOM 3794 O O . PHE B 1 145 ? 6.91 9.82 -5.648 1 97 145 PHE B O 1
ATOM 3801 N N . PHE B 1 146 ? 4.695 9.617 -6.016 1 97.69 146 PHE B N 1
ATOM 3802 C CA . PHE B 1 146 ? 4.402 10.945 -5.488 1 97.69 146 PHE B CA 1
ATOM 3803 C C . PHE B 1 146 ? 3.373 10.867 -4.367 1 97.69 146 PHE B C 1
ATOM 3805 O O . PHE B 1 146 ? 2.342 10.203 -4.508 1 97.69 146 PHE B O 1
ATOM 3812 N N . HIS B 1 147 ? 3.668 11.461 -3.285 1 97.69 147 HIS B N 1
ATOM 3813 C CA . HIS B 1 147 ? 2.762 11.609 -2.152 1 97.69 147 HIS B CA 1
ATOM 3814 C C . HIS B 1 147 ? 2.521 13.086 -1.832 1 97.69 147 HIS B C 1
ATOM 3816 O O . HIS B 1 147 ? 3.473 13.852 -1.674 1 97.69 147 HIS B O 1
ATOM 3822 N N . HIS B 1 148 ? 1.318 13.492 -1.822 1 97.69 148 HIS B N 1
ATOM 3823 C CA . HIS B 1 148 ? 1.044 14.906 -1.599 1 97.69 148 HIS B CA 1
ATOM 3824 C C . HIS B 1 148 ? -0.113 15.094 -0.624 1 97.69 148 HIS B C 1
ATOM 3826 O O . HIS B 1 148 ? -0.897 14.172 -0.398 1 97.69 148 HIS B O 1
ATOM 3832 N N . LEU B 1 149 ? -0.135 16.219 -0.13 1 96.81 149 LEU B N 1
ATOM 3833 C CA . LEU B 1 149 ? -1.162 16.547 0.851 1 96.81 149 LEU B CA 1
ATOM 3834 C C . LEU B 1 149 ? -2.455 16.984 0.162 1 96.81 149 LEU B C 1
ATOM 3836 O O . LEU B 1 149 ? -2.447 17.891 -0.67 1 96.81 149 LEU B O 1
ATOM 3840 N N . ASN B 1 150 ? -3.492 16.297 0.404 1 95.75 150 ASN B N 1
ATOM 3841 C CA . ASN B 1 150 ? -4.879 16.656 0.132 1 95.75 150 ASN B CA 1
ATOM 3842 C C . ASN B 1 150 ? -5.648 16.938 1.42 1 95.75 150 ASN B C 1
ATOM 3844 O O . ASN B 1 150 ? -5.137 16.719 2.516 1 95.75 150 ASN B O 1
ATOM 3848 N N . PRO B 1 151 ? -6.805 17.516 1.281 1 95.81 151 PRO B N 1
ATOM 3849 C CA . PRO B 1 151 ? -7.523 17.844 2.516 1 95.81 151 PRO B CA 1
ATOM 3850 C C . PRO B 1 151 ? -7.684 16.641 3.441 1 95.81 151 PRO B C 1
ATOM 3852 O O . PRO B 1 151 ? -8.375 15.688 3.098 1 95.81 151 PRO B O 1
ATOM 3855 N N . LEU B 1 152 ? -7.016 16.656 4.582 1 96.19 152 LEU B N 1
ATOM 3856 C CA . LEU B 1 152 ? -7.109 15.695 5.68 1 96.19 152 LEU B CA 1
ATOM 3857 C C . LEU B 1 152 ? -6.539 14.344 5.27 1 96.19 152 LEU B C 1
ATOM 3859 O O . LEU B 1 152 ? -6.898 13.312 5.844 1 96.19 152 LEU B O 1
ATOM 3863 N N . TYR B 1 153 ? -5.707 14.367 4.211 1 97.38 153 TYR B N 1
ATOM 3864 C CA . TYR B 1 153 ? -5.234 13.094 3.67 1 97.38 153 TYR B CA 1
ATOM 3865 C C . TYR B 1 153 ? -3.902 13.273 2.951 1 97.38 153 TYR B C 1
ATOM 3867 O O . TYR B 1 153 ? -3.635 14.328 2.377 1 97.38 153 TYR B O 1
ATOM 3875 N N . ILE B 1 154 ? -3.076 12.266 3.053 1 97.31 154 ILE B N 1
ATOM 3876 C CA . ILE B 1 154 ? -1.896 12.211 2.197 1 97.31 154 ILE B CA 1
ATOM 3877 C C . ILE B 1 154 ? -2.156 11.266 1.026 1 97.31 154 ILE B C 1
ATOM 3879 O O . ILE B 1 154 ? -2.191 10.039 1.2 1 97.31 154 ILE B O 1
ATOM 3883 N N . SER B 1 155 ? -2.266 11.859 -0.115 1 96.5 155 SER B N 1
ATOM 3884 C CA . SER B 1 155 ? -2.582 11.109 -1.325 1 96.5 155 SER B CA 1
ATOM 3885 C C . SER B 1 155 ? -1.324 10.523 -1.96 1 96.5 155 SER B C 1
ATOM 3887 O O . SER B 1 155 ? -0.252 11.125 -1.894 1 96.5 155 SER B O 1
ATOM 3889 N N . SER B 1 156 ? -1.42 9.383 -2.498 1 93.88 156 SER B N 1
ATOM 3890 C CA . SER B 1 156 ? -0.333 8.742 -3.229 1 93.88 156 SER B CA 1
ATOM 3891 C C . SER B 1 156 ? -0.683 8.578 -4.703 1 93.88 156 SER B C 1
ATOM 3893 O O . SER B 1 156 ? -1.723 8.008 -5.039 1 93.88 156 SER B O 1
ATOM 3895 N N . ILE B 1 157 ? 0.236 9.117 -5.398 1 91.19 157 ILE B N 1
ATOM 3896 C CA . ILE B 1 157 ? 0.099 8.922 -6.836 1 91.19 157 ILE B CA 1
ATOM 3897 C C . ILE B 1 157 ? 1.06 7.828 -7.305 1 91.19 157 ILE B C 1
ATOM 3899 O O . ILE B 1 157 ? 2.195 7.75 -6.832 1 91.19 157 ILE B O 1
ATOM 3903 N N . GLY B 1 158 ? 0.685 6.844 -7.832 1 88.94 158 GLY B N 1
ATOM 3904 C CA . GLY B 1 158 ? 1.504 5.758 -8.344 1 88.94 158 GLY B CA 1
ATOM 3905 C C . GLY B 1 158 ? 2.727 6.238 -9.102 1 88.94 158 GLY B C 1
ATOM 3906 O O . GLY B 1 158 ? 3.104 7.41 -9 1 88.94 158 GLY B O 1
ATOM 3907 N N . LEU B 1 159 ? 3.404 5.406 -9.664 1 94.31 159 LEU B N 1
ATOM 3908 C CA . LEU B 1 159 ? 4.637 5.668 -10.406 1 94.31 159 LEU B CA 1
ATOM 3909 C C . LEU B 1 159 ? 4.359 6.539 -11.625 1 94.31 159 LEU B C 1
ATOM 3911 O O . LEU B 1 159 ? 3.48 6.23 -12.43 1 94.31 159 LEU B O 1
ATOM 3915 N N . ARG B 1 160 ? 5.09 7.684 -11.695 1 95.81 160 ARG B N 1
ATOM 3916 C CA . ARG B 1 160 ? 4.945 8.602 -12.82 1 95.81 160 ARG B CA 1
ATOM 3917 C C . ARG B 1 160 ? 6.305 9.102 -13.297 1 95.81 160 ARG B C 1
ATOM 3919 O O . ARG B 1 160 ? 7.195 9.359 -12.484 1 95.81 160 ARG B O 1
ATOM 3926 N N . SER B 1 161 ? 6.402 9.266 -14.625 1 96.75 161 SER B N 1
ATOM 3927 C CA . SER B 1 161 ? 7.617 9.852 -15.18 1 96.75 161 SER B CA 1
ATOM 3928 C C . SER B 1 161 ? 7.457 11.352 -15.398 1 96.75 161 SER B C 1
ATOM 3930 O O . SER B 1 161 ? 8.445 12.062 -15.594 1 96.75 161 SER B O 1
ATOM 3932 N N . SER B 1 162 ? 6.246 11.773 -15.453 1 97.19 162 SER B N 1
ATOM 3933 C CA . SER B 1 162 ? 5.938 13.195 -15.586 1 97.19 162 SER B CA 1
ATOM 3934 C C . SER B 1 162 ? 4.645 13.547 -14.859 1 97.19 162 SER B C 1
ATOM 3936 O O . SER B 1 162 ? 3.682 12.773 -14.883 1 97.19 162 SER B O 1
ATOM 3938 N N . ILE B 1 163 ? 4.707 14.68 -14.148 1 96.94 163 ILE B N 1
ATOM 3939 C CA . ILE B 1 163 ? 3.508 15.109 -13.438 1 96.94 163 ILE B CA 1
ATOM 3940 C C . ILE B 1 163 ? 3.617 16.594 -13.102 1 96.94 163 ILE B C 1
ATOM 3942 O O . ILE B 1 163 ? 4.723 17.141 -13.016 1 96.94 163 ILE B O 1
ATOM 3946 N N . SER B 1 164 ? 2.48 17.25 -13.07 1 97.44 164 SER B N 1
ATOM 3947 C CA . SER B 1 164 ? 2.344 18.609 -12.547 1 97.44 164 SER B CA 1
ATOM 3948 C C . SER B 1 164 ? 1.34 18.656 -11.398 1 97.44 164 SER B C 1
ATOM 3950 O O . SER B 1 164 ? 0.18 18.281 -11.562 1 97.44 164 SER B O 1
ATOM 3952 N N . ILE B 1 165 ? 1.783 19.062 -10.25 1 96.88 165 ILE B N 1
ATOM 3953 C CA . ILE B 1 165 ? 0.932 19.047 -9.062 1 96.88 165 ILE B CA 1
ATOM 3954 C C . ILE B 1 165 ? 1.041 20.375 -8.328 1 96.88 165 ILE B C 1
ATOM 3956 O O . ILE B 1 165 ? 2.145 20.875 -8.078 1 96.88 165 ILE B O 1
ATOM 3960 N N . ARG B 1 166 ? -0.054 21 -8.094 1 97.38 166 ARG B N 1
ATOM 3961 C CA . ARG B 1 166 ? -0.093 22.141 -7.184 1 97.38 166 ARG B CA 1
ATOM 3962 C C . ARG B 1 166 ? -0.405 21.688 -5.758 1 97.38 166 ARG B C 1
ATOM 3964 O O . ARG B 1 166 ? -1.401 21 -5.52 1 97.38 166 ARG B O 1
ATOM 3971 N N . THR B 1 167 ? 0.416 22.047 -4.836 1 97.19 167 THR B N 1
ATOM 3972 C CA . THR B 1 167 ? 0.292 21.516 -3.486 1 97.19 167 THR B CA 1
ATOM 3973 C C . THR B 1 167 ? 1.078 22.359 -2.494 1 97.19 167 THR B C 1
ATOM 3975 O O . THR B 1 167 ? 1.686 23.359 -2.875 1 97.19 167 THR B O 1
ATOM 3978 N N . PHE B 1 168 ? 0.987 22.078 -1.228 1 97.56 168 PHE B N 1
ATOM 3979 C CA . PHE B 1 168 ? 1.805 22.672 -0.175 1 97.56 168 PHE B CA 1
ATOM 3980 C C . PHE B 1 168 ? 2.906 21.703 0.258 1 97.56 168 PHE B C 1
ATOM 3982 O O . PHE B 1 168 ? 3.857 22.109 0.932 1 97.56 168 PHE B O 1
ATOM 3989 N N . MET B 1 169 ? 2.705 20.453 -0.153 1 98.06 169 MET B N 1
ATOM 3990 C CA . MET B 1 169 ? 3.639 19.406 0.241 1 98.06 169 MET B CA 1
ATOM 3991 C C . MET B 1 169 ? 3.607 18.25 -0.751 1 98.06 169 MET B C 1
ATOM 3993 O O . MET B 1 169 ? 2.535 17.75 -1.103 1 98.06 169 MET B O 1
ATOM 3997 N N . VAL B 1 170 ? 4.762 17.781 -1.189 1 98.31 170 VAL B N 1
ATOM 3998 C CA . VAL B 1 170 ? 4.855 16.625 -2.07 1 98.31 170 VAL B CA 1
ATOM 3999 C C . VAL B 1 170 ? 6.18 15.906 -1.831 1 98.31 170 VAL B C 1
ATOM 4001 O O . VAL B 1 170 ? 7.215 16.547 -1.627 1 98.31 170 VAL B O 1
ATOM 4004 N N . SER B 1 171 ? 6.098 14.656 -1.718 1 98.5 171 SER B N 1
ATOM 4005 C CA . SER B 1 171 ? 7.289 13.82 -1.656 1 98.5 171 SER B CA 1
ATOM 4006 C C . SER B 1 171 ? 7.488 13.047 -2.957 1 98.5 171 SER B C 1
ATOM 4008 O O . SER B 1 171 ? 6.562 12.406 -3.453 1 98.5 171 SER B O 1
ATOM 4010 N N . ILE B 1 172 ? 8.633 13.172 -3.506 1 98.44 172 ILE B N 1
ATOM 4011 C CA . ILE B 1 172 ? 9.047 12.43 -4.688 1 98.44 172 ILE B CA 1
ATOM 4012 C C . ILE B 1 172 ? 9.922 11.242 -4.27 1 98.44 172 ILE B C 1
ATOM 4014 O O . ILE B 1 172 ? 11.07 11.43 -3.865 1 98.44 172 ILE B O 1
ATOM 4018 N N . GLN B 1 173 ? 9.406 10.062 -4.391 1 98.25 173 GLN B N 1
ATOM 4019 C CA . GLN B 1 173 ? 10.047 8.875 -3.834 1 98.25 173 GLN B CA 1
ATOM 4020 C C . GLN B 1 173 ? 10.641 8 -4.938 1 98.25 173 GLN B C 1
ATOM 4022 O O . GLN B 1 173 ? 9.914 7.484 -5.785 1 98.25 173 GLN B O 1
ATOM 4027 N N . GLY B 1 174 ? 11.898 7.891 -4.945 1 96.75 174 GLY B N 1
ATOM 4028 C CA . GLY B 1 174 ? 12.578 6.895 -5.766 1 96.75 174 GLY B CA 1
ATOM 4029 C C . GLY B 1 174 ? 12.82 5.59 -5.035 1 96.75 174 GLY B C 1
ATOM 4030 O O . GLY B 1 174 ? 12.164 5.293 -4.039 1 96.75 174 GLY B O 1
ATOM 4031 N N . SER B 1 175 ? 13.688 4.836 -5.598 1 94.19 175 SER B N 1
ATOM 4032 C CA . SER B 1 175 ? 14.023 3.555 -4.984 1 94.19 175 SER B CA 1
ATOM 4033 C C . SER B 1 175 ? 14.969 3.74 -3.803 1 94.19 175 SER B C 1
ATOM 4035 O O . SER B 1 175 ? 14.875 3.02 -2.807 1 94.19 175 SER B O 1
ATOM 4037 N N . SER B 1 176 ? 15.797 4.715 -3.943 1 91.06 176 SER B N 1
ATOM 4038 C CA . SER B 1 176 ? 16.891 4.809 -2.975 1 91.06 176 SER B CA 1
ATOM 4039 C C . SER B 1 176 ? 16.719 6.023 -2.068 1 91.06 176 SER B C 1
ATOM 4041 O O . SER B 1 176 ? 17.281 6.066 -0.971 1 91.06 176 SER B O 1
ATOM 4043 N N . SER B 1 177 ? 16.016 6.988 -2.59 1 96.62 177 SER B N 1
ATOM 4044 C CA . SER B 1 177 ? 15.883 8.234 -1.835 1 96.62 177 SER B CA 1
ATOM 4045 C C . SER B 1 177 ? 14.539 8.906 -2.107 1 96.62 177 SER B C 1
ATOM 4047 O O . SER B 1 177 ? 13.789 8.477 -2.984 1 96.62 177 SER B O 1
ATOM 4049 N N . SER B 1 178 ? 14.289 9.891 -1.268 1 97.94 178 SER B N 1
ATOM 4050 C CA . SER B 1 178 ? 13.07 10.68 -1.378 1 97.94 178 SER B CA 1
ATOM 4051 C C . SER B 1 178 ? 13.344 12.164 -1.168 1 97.94 178 SER B C 1
ATOM 4053 O O . SER B 1 178 ? 14.195 12.531 -0.351 1 97.94 178 SER B O 1
ATOM 4055 N N . TYR B 1 179 ? 12.719 13 -1.902 1 98.25 179 TYR B N 1
ATOM 4056 C CA . TYR B 1 179 ? 12.766 14.453 -1.76 1 98.25 179 TYR B CA 1
ATOM 4057 C C . TYR B 1 179 ? 11.398 15 -1.357 1 98.25 179 TYR B C 1
ATOM 4059 O O . TYR B 1 179 ? 10.438 14.906 -2.121 1 98.25 179 TYR B O 1
ATOM 4067 N N . THR B 1 180 ? 11.352 15.531 -0.205 1 97.88 180 THR B N 1
ATOM 4068 C CA . THR B 1 180 ? 10.117 16.141 0.26 1 97.88 180 THR B CA 1
ATOM 4069 C C . THR B 1 180 ? 10.164 17.656 0.109 1 97.88 180 THR B C 1
ATOM 4071 O O . THR B 1 180 ? 11.07 18.312 0.642 1 97.88 180 THR B O 1
ATOM 4074 N N . LEU B 1 181 ? 9.25 18.203 -0.637 1 97.94 181 LEU B N 1
ATOM 4075 C CA . LEU B 1 181 ? 9.086 19.641 -0.839 1 97.94 181 LEU B CA 1
ATOM 4076 C C . LEU B 1 181 ? 7.875 20.156 -0.063 1 97.94 181 LEU B C 1
ATOM 4078 O O . LEU B 1 181 ? 6.809 19.547 -0.082 1 97.94 181 LEU B O 1
ATOM 4082 N N . PHE B 1 182 ? 8.031 21.234 0.595 1 97.06 182 PHE B N 1
ATOM 4083 C CA . PHE B 1 182 ? 6.934 21.766 1.398 1 97.06 182 PHE B CA 1
ATOM 4084 C C . PHE B 1 182 ? 7.078 23.266 1.576 1 97.06 182 PHE B C 1
ATOM 4086 O O . PHE B 1 182 ? 8.172 23.812 1.422 1 97.06 182 PHE B O 1
ATOM 4093 N N . SER B 1 183 ? 5.949 23.906 1.801 1 95.94 183 SER B N 1
ATOM 4094 C CA . SER B 1 183 ? 5.918 25.359 2.008 1 95.94 183 SER B CA 1
ATOM 4095 C C . SER B 1 183 ? 4.633 25.781 2.701 1 95.94 183 SER B C 1
ATOM 4097 O O . SER B 1 183 ? 3.654 25.031 2.732 1 95.94 183 SER B O 1
ATOM 4099 N N . ASN B 1 184 ? 4.684 26.953 3.281 1 94.25 184 ASN B N 1
ATOM 4100 C CA . ASN B 1 184 ? 3.471 27.531 3.848 1 94.25 184 ASN B CA 1
ATOM 4101 C C . ASN B 1 184 ? 2.611 28.203 2.773 1 94.25 184 ASN B C 1
ATOM 4103 O O . ASN B 1 184 ? 1.466 28.578 3.031 1 94.25 184 ASN B O 1
ATOM 4107 N N . ARG B 1 185 ? 3.158 28.297 1.573 1 94.75 185 ARG B N 1
ATOM 4108 C CA . ARG B 1 185 ? 2.418 28.766 0.405 1 94.75 185 ARG B CA 1
ATOM 4109 C C . ARG B 1 185 ? 2.312 27.672 -0.649 1 94.75 185 ARG B C 1
ATOM 4111 O O . ARG B 1 185 ? 3.174 26.781 -0.724 1 94.75 185 ARG B O 1
ATOM 4118 N N . SER B 1 186 ? 1.276 27.797 -1.408 1 95.62 186 SER B N 1
ATOM 4119 C CA . SER B 1 186 ? 1.109 26.797 -2.463 1 95.62 186 SER B CA 1
ATOM 4120 C C . SER B 1 186 ? 2.178 26.953 -3.541 1 95.62 186 SER B C 1
ATOM 4122 O O . SER B 1 186 ? 2.623 28.062 -3.828 1 95.62 186 SER B O 1
ATOM 4124 N N . PHE B 1 187 ? 2.598 25.906 -4.086 1 97.69 187 PHE B N 1
ATOM 4125 C CA . PHE B 1 187 ? 3.549 25.891 -5.188 1 97.69 187 PHE B CA 1
ATOM 4126 C C . PHE B 1 187 ? 3.186 24.812 -6.203 1 97.69 187 PHE B C 1
ATOM 4128 O O . PHE B 1 187 ? 2.396 23.922 -5.902 1 97.69 187 PHE B O 1
ATOM 4135 N N . THR B 1 188 ? 3.674 24.969 -7.355 1 98.12 188 THR B N 1
ATOM 4136 C CA . THR B 1 188 ? 3.479 23.969 -8.406 1 98.12 188 THR B CA 1
ATOM 4137 C C . THR B 1 188 ? 4.781 23.234 -8.711 1 98.12 188 THR B C 1
ATOM 4139 O O . THR B 1 188 ? 5.82 23.875 -8.906 1 98.12 188 THR B O 1
ATOM 4142 N N . VAL B 1 189 ? 4.742 21.969 -8.672 1 98.06 189 VAL B N 1
ATOM 4143 C CA . VAL B 1 189 ? 5.895 21.141 -9.016 1 98.06 189 VAL B CA 1
ATOM 4144 C C . VAL B 1 189 ? 5.672 20.484 -10.375 1 98.06 189 VAL B C 1
ATOM 4146 O O . VAL B 1 189 ? 4.652 19.812 -10.594 1 98.06 189 VAL B O 1
ATOM 4149 N N . GLU B 1 190 ? 6.543 20.734 -11.227 1 98.38 190 GLU B N 1
ATOM 4150 C CA . GLU B 1 190 ? 6.582 20.031 -12.508 1 98.38 190 GLU B CA 1
ATOM 4151 C C . GLU B 1 190 ? 7.754 19.047 -12.57 1 98.38 190 GLU B C 1
ATOM 4153 O O . GLU B 1 190 ? 8.914 19.469 -12.5 1 98.38 190 GLU B O 1
ATOM 4158 N N . PHE B 1 191 ? 7.43 17.797 -12.633 1 98.12 191 PHE B N 1
ATOM 4159 C CA . PHE B 1 191 ? 8.438 16.734 -12.656 1 98.12 191 PHE B CA 1
ATOM 4160 C C . PHE B 1 191 ? 8.531 16.109 -14.039 1 98.12 191 PHE B C 1
ATOM 4162 O O . PHE B 1 191 ? 7.535 15.641 -14.586 1 98.12 191 PHE B O 1
ATOM 4169 N N . GLU B 1 192 ? 9.695 16.172 -14.57 1 95.62 192 GLU B N 1
ATOM 4170 C CA . GLU B 1 192 ? 9.984 15.562 -15.867 1 95.62 192 GLU B CA 1
ATOM 4171 C C . GLU B 1 192 ? 11.469 15.25 -16.016 1 95.62 192 GLU B C 1
ATOM 4173 O O . GLU B 1 192 ? 12.32 16.062 -15.648 1 95.62 192 GLU B O 1
ATOM 4178 N N . ASN B 1 193 ? 11.797 14.094 -16.438 1 89.56 193 ASN B N 1
ATOM 4179 C CA . ASN B 1 193 ? 13.156 13.703 -16.797 1 89.56 193 ASN B CA 1
ATOM 4180 C C . ASN B 1 193 ? 14.117 13.883 -15.617 1 89.56 193 ASN B C 1
ATOM 4182 O O . ASN B 1 193 ? 15.203 14.438 -15.781 1 89.56 193 ASN B O 1
ATOM 4186 N N . GLY B 1 194 ? 13.602 13.609 -14.461 1 92.88 194 GLY B N 1
ATOM 4187 C CA . GLY B 1 194 ? 14.453 13.609 -13.273 1 92.88 194 GLY B CA 1
ATOM 4188 C C . GLY B 1 194 ? 14.609 14.984 -12.656 1 92.88 194 GLY B C 1
ATOM 4189 O O . GLY B 1 194 ? 15.414 15.172 -11.742 1 92.88 194 GLY B O 1
ATOM 4190 N N . ARG B 1 195 ? 13.906 15.891 -13.211 1 95.94 195 ARG B N 1
ATOM 4191 C CA . ARG B 1 195 ? 13.977 17.266 -12.727 1 95.94 195 ARG B CA 1
ATOM 4192 C C . ARG B 1 195 ? 12.625 17.719 -12.195 1 95.94 195 ARG B C 1
ATOM 4194 O O . ARG B 1 195 ? 11.594 17.531 -12.852 1 95.94 195 ARG B O 1
ATOM 4201 N N . ALA B 1 196 ? 12.695 18.281 -11.008 1 98 196 ALA B N 1
ATOM 4202 C CA . ALA B 1 196 ? 11.508 18.891 -10.422 1 98 196 ALA B CA 1
ATOM 4203 C C . ALA B 1 196 ? 11.633 20.422 -10.383 1 98 196 ALA B C 1
ATOM 4205 O O . ALA B 1 196 ? 12.469 20.953 -9.648 1 98 196 ALA B O 1
ATOM 4206 N N . ARG B 1 197 ? 10.852 21.047 -11.172 1 98.31 197 ARG B N 1
ATOM 4207 C CA . ARG B 1 197 ? 10.773 22.5 -11.148 1 98.31 197 ARG B CA 1
ATOM 4208 C C . ARG B 1 197 ? 9.672 22.984 -10.203 1 98.31 197 ARG B C 1
ATOM 4210 O O . ARG B 1 197 ? 8.539 22.5 -10.281 1 98.31 197 ARG B O 1
ATOM 4217 N N . ILE B 1 198 ? 10.055 23.859 -9.359 1 98.25 198 ILE B N 1
ATOM 4218 C CA . ILE B 1 198 ? 9.125 24.312 -8.336 1 98.25 198 ILE B CA 1
ATOM 4219 C C . ILE B 1 198 ? 8.781 25.781 -8.562 1 98.25 198 ILE B C 1
ATOM 4221 O O . ILE B 1 198 ? 9.578 26.672 -8.258 1 98.25 198 ILE B O 1
ATOM 4225 N N . ASP B 1 199 ? 7.594 26.016 -9.023 1 97.19 199 ASP B N 1
ATOM 4226 C CA . ASP B 1 199 ? 7.105 27.375 -9.18 1 97.19 199 ASP B CA 1
ATOM 4227 C C . ASP B 1 199 ? 6.578 27.922 -7.855 1 97.19 199 ASP B C 1
ATOM 4229 O O . ASP B 1 199 ? 5.605 27.406 -7.305 1 97.19 199 ASP B O 1
ATOM 4233 N N . GLY B 1 200 ? 7.172 28.922 -7.32 1 94.06 200 GLY B N 1
ATOM 4234 C CA . GLY B 1 200 ? 6.82 29.5 -6.027 1 94.06 200 GLY B CA 1
ATOM 4235 C C . GLY B 1 200 ? 7.82 29.156 -4.938 1 94.06 200 GLY B C 1
ATOM 4236 O O . GLY B 1 200 ? 7.746 29.703 -3.834 1 94.06 200 GLY B O 1
ATOM 4237 N N . GLY B 1 201 ? 8.68 28.312 -5.227 1 95.12 201 GLY B N 1
ATOM 4238 C CA . GLY B 1 201 ? 9.703 27.938 -4.262 1 95.12 201 GLY B CA 1
ATOM 4239 C C . GLY B 1 201 ? 9.18 27.062 -3.139 1 95.12 201 GLY B C 1
ATOM 4240 O O . GLY B 1 201 ? 8 27.141 -2.781 1 95.12 201 GLY B O 1
ATOM 4241 N N . ALA B 1 202 ? 10.023 26.188 -2.641 1 96.69 202 ALA B N 1
ATOM 4242 C CA . ALA B 1 202 ? 9.656 25.312 -1.525 1 96.69 202 ALA B CA 1
ATOM 4243 C C . ALA B 1 202 ? 10.891 24.922 -0.711 1 96.69 202 ALA B C 1
ATOM 4245 O O . ALA B 1 202 ? 12.016 25.016 -1.199 1 96.69 202 ALA B O 1
ATOM 4246 N N . LEU B 1 203 ? 10.688 24.672 0.483 1 94.88 203 LEU B N 1
ATOM 4247 C CA . LEU B 1 203 ? 11.719 24.016 1.28 1 94.88 203 LEU B CA 1
ATOM 4248 C C . LEU B 1 203 ? 11.891 22.562 0.861 1 94.88 203 LEU B C 1
ATOM 4250 O O . LEU B 1 203 ? 10.969 21.953 0.314 1 94.88 203 LEU B O 1
ATOM 4254 N N . MET B 1 204 ? 13.109 22.016 1.138 1 95.19 204 MET B N 1
ATOM 4255 C CA . MET B 1 204 ? 13.367 20.656 0.696 1 95.19 204 MET B CA 1
ATOM 4256 C C . MET B 1 204 ? 14.086 19.859 1.781 1 95.19 204 MET B C 1
ATOM 4258 O O . MET B 1 204 ? 14.984 20.375 2.443 1 95.19 204 MET B O 1
ATOM 4262 N N . LYS B 1 205 ? 13.68 18.656 1.968 1 93.88 205 LYS B N 1
ATOM 4263 C CA . LYS B 1 205 ? 14.359 17.688 2.816 1 93.88 205 LYS B CA 1
ATOM 4264 C C . LYS B 1 205 ? 14.609 16.375 2.068 1 93.88 205 LYS B C 1
ATOM 4266 O O . LYS B 1 205 ? 13.688 15.828 1.458 1 93.88 205 LYS B O 1
ATOM 4271 N N . ARG B 1 206 ? 15.789 15.906 2.102 1 95.5 206 ARG B N 1
ATOM 4272 C CA . ARG B 1 206 ? 16.141 14.625 1.507 1 95.5 206 ARG B CA 1
ATOM 4273 C C . ARG B 1 206 ? 16.156 13.516 2.561 1 95.5 206 ARG B C 1
ATOM 4275 O O . ARG B 1 206 ? 16.641 13.727 3.676 1 95.5 206 ARG B O 1
ATOM 4282 N N . SER B 1 207 ? 15.578 12.391 2.264 1 96.69 207 SER B N 1
ATOM 4283 C CA . SER B 1 207 ? 15.547 11.211 3.131 1 96.69 207 SER B CA 1
ATOM 4284 C C . SER B 1 207 ? 15.594 9.922 2.318 1 96.69 207 SER B C 1
ATOM 4286 O O . SER B 1 207 ? 15.664 9.961 1.087 1 96.69 207 SER B O 1
ATOM 4288 N N . THR B 1 208 ? 15.648 8.773 3.025 1 96.75 208 THR B N 1
ATOM 4289 C CA . THR B 1 208 ? 15.625 7.488 2.34 1 96.75 208 THR B CA 1
ATOM 4290 C C . THR B 1 208 ? 14.211 7.156 1.868 1 96.75 208 THR B C 1
ATOM 4292 O O . THR B 1 208 ? 14.016 6.707 0.736 1 96.75 208 THR B O 1
ATOM 4295 N N . THR B 1 209 ? 13.211 7.332 2.76 1 96.88 209 THR B N 1
ATOM 4296 C CA . THR B 1 209 ? 11.812 7.137 2.416 1 96.88 209 THR B CA 1
ATOM 4297 C C . THR B 1 209 ? 10.992 8.367 2.781 1 96.88 209 THR B C 1
ATOM 4299 O O . THR B 1 209 ? 11.367 9.133 3.676 1 96.88 209 THR B O 1
ATOM 4302 N N . TRP B 1 210 ? 9.938 8.531 2.16 1 96.75 210 TRP B N 1
ATOM 4303 C CA . TRP B 1 210 ? 9.094 9.688 2.434 1 96.75 210 TRP B CA 1
ATOM 4304 C C . TRP B 1 210 ? 8.5 9.609 3.836 1 96.75 210 TRP B C 1
ATOM 4306 O O . TRP B 1 210 ? 8.305 10.641 4.492 1 96.75 210 TRP B O 1
ATOM 4316 N N . ARG B 1 211 ? 8.227 8.398 4.273 1 94.38 211 ARG B N 1
ATOM 4317 C CA . ARG B 1 211 ? 7.645 8.219 5.602 1 94.38 211 ARG B CA 1
ATOM 4318 C C . ARG B 1 211 ? 8.609 8.672 6.691 1 94.38 211 ARG B C 1
ATOM 4320 O O . ARG B 1 211 ? 8.195 9.234 7.707 1 94.38 211 ARG B O 1
ATOM 4327 N N . GLU B 1 212 ? 9.812 8.438 6.449 1 93.94 212 GLU B N 1
ATOM 4328 C CA . GLU B 1 212 ? 10.844 8.836 7.402 1 93.94 212 GLU B CA 1
ATOM 4329 C C . GLU B 1 212 ? 10.906 10.352 7.543 1 93.94 212 GLU B C 1
ATOM 4331 O O . GLU B 1 212 ? 11.211 10.867 8.617 1 93.94 212 GLU B O 1
ATOM 4336 N N . ALA B 1 213 ? 10.656 11 6.492 1 93.62 213 ALA B N 1
ATOM 4337 C CA . ALA B 1 213 ? 10.727 12.461 6.484 1 93.62 213 ALA B CA 1
ATOM 4338 C C . ALA B 1 213 ? 9.578 13.07 7.285 1 93.62 213 ALA B C 1
ATOM 4340 O O . ALA B 1 213 ? 9.648 14.227 7.699 1 93.62 213 ALA B O 1
ATOM 4341 N N . LYS B 1 214 ? 8.5 12.289 7.457 1 94 214 LYS B N 1
ATOM 4342 C CA . LYS B 1 214 ? 7.309 12.781 8.141 1 94 214 LYS B CA 1
ATOM 4343 C C . LYS B 1 214 ? 6.844 14.109 7.547 1 94 214 LYS B C 1
ATOM 4345 O O . LYS B 1 214 ? 6.754 15.109 8.258 1 94 214 LYS B O 1
ATOM 4350 N N . PRO B 1 215 ? 6.434 14.07 6.316 1 96.62 215 PRO B N 1
ATOM 4351 C CA . PRO B 1 215 ? 6.176 15.312 5.574 1 96.62 215 PRO B CA 1
ATOM 4352 C C . PRO B 1 215 ? 5.078 16.156 6.207 1 96.62 215 PRO B C 1
ATOM 4354 O O . PRO B 1 215 ? 5.137 17.391 6.156 1 96.62 215 PRO B O 1
ATOM 4357 N N . HIS B 1 216 ? 4.117 15.555 6.758 1 96.56 216 HIS B N 1
ATOM 4358 C CA . HIS B 1 216 ? 3.02 16.297 7.359 1 96.56 216 HIS B CA 1
ATOM 4359 C C . HIS B 1 216 ? 3.518 17.188 8.492 1 96.56 216 HIS B C 1
ATOM 4361 O O . HIS B 1 216 ? 3.021 18.297 8.68 1 96.56 216 HIS B O 1
ATOM 4367 N N . ARG B 1 217 ? 4.539 16.75 9.188 1 96.06 217 ARG B N 1
ATOM 4368 C CA . ARG B 1 217 ? 5.117 17.562 10.258 1 96.06 217 ARG B CA 1
ATOM 4369 C C . ARG B 1 217 ? 5.816 18.797 9.695 1 96.06 217 ARG B C 1
ATOM 4371 O O . ARG B 1 217 ? 5.719 19.875 10.266 1 96.06 217 ARG B O 1
ATOM 4378 N N . MET B 1 218 ? 6.441 18.562 8.656 1 94.44 218 MET B N 1
ATOM 4379 C CA . MET B 1 218 ? 7.227 19.625 8.055 1 94.44 218 MET B CA 1
ATOM 4380 C C . MET B 1 218 ? 6.328 20.766 7.578 1 94.44 218 MET B C 1
ATOM 4382 O O . MET B 1 218 ? 6.598 21.938 7.852 1 94.44 218 MET B O 1
ATOM 4386 N N . VAL B 1 219 ? 5.336 20.422 6.914 1 95.94 219 VAL B N 1
ATOM 4387 C CA . VAL B 1 219 ? 4.434 21.453 6.406 1 95.94 219 VAL B CA 1
ATOM 4388 C C . VAL B 1 219 ? 3.684 22.094 7.566 1 95.94 219 VAL B C 1
ATOM 4390 O O . VAL B 1 219 ? 3.461 23.312 7.566 1 95.94 219 VAL B O 1
ATOM 4393 N N . TRP B 1 220 ? 3.287 21.328 8.531 1 96.75 220 TRP B N 1
ATOM 4394 C CA . TRP B 1 220 ? 2.648 21.875 9.719 1 96.75 220 TRP B CA 1
ATOM 4395 C C . TRP B 1 220 ? 3.559 22.891 10.406 1 96.75 220 TRP B C 1
ATOM 4397 O O . TRP B 1 220 ? 3.117 23.984 10.773 1 96.75 220 TRP B O 1
ATOM 4407 N N . ASP B 1 221 ? 4.805 22.562 10.516 1 94.75 221 ASP B N 1
ATOM 4408 C CA . ASP B 1 221 ? 5.797 23.422 11.141 1 94.75 221 ASP B CA 1
ATOM 4409 C C . ASP B 1 221 ? 5.996 24.703 10.336 1 94.75 221 ASP B C 1
ATOM 4411 O O . ASP B 1 221 ? 6.23 25.766 10.906 1 94.75 221 ASP B O 1
ATOM 4415 N N . ALA B 1 222 ? 5.934 24.547 9.094 1 93.38 222 ALA B N 1
ATOM 4416 C CA . ALA B 1 222 ? 6.105 25.719 8.234 1 93.38 222 ALA B CA 1
ATOM 4417 C C . ALA B 1 222 ? 4.969 26.719 8.438 1 93.38 222 ALA B C 1
ATOM 4419 O O . ALA B 1 222 ? 5.172 27.922 8.336 1 93.38 222 ALA B O 1
ATOM 4420 N N . VAL B 1 223 ? 3.848 26.234 8.695 1 94.38 223 VAL B N 1
ATOM 4421 C CA . VAL B 1 223 ? 2.674 27.062 8.914 1 94.38 223 VAL B CA 1
ATOM 4422 C C . VAL B 1 223 ? 2.684 27.625 10.336 1 94.38 223 VAL B C 1
ATOM 4424 O O . VAL B 1 223 ? 2.355 28.781 10.562 1 94.38 223 VAL B O 1
ATOM 4427 N N . ASN B 1 224 ? 3.051 26.75 11.25 1 95.75 224 ASN B N 1
ATOM 4428 C CA . ASN B 1 224 ? 3.064 27.078 12.664 1 95.75 224 ASN B CA 1
ATOM 4429 C C . ASN B 1 224 ? 4.48 27.344 13.172 1 95.75 224 ASN B C 1
ATOM 4431 O O . ASN B 1 224 ? 5.062 26.5 13.859 1 95.75 224 ASN B O 1
ATOM 4435 N N . GLN B 1 225 ? 4.91 28.484 12.93 1 92.88 225 GLN B N 1
ATOM 4436 C CA . GLN B 1 225 ? 6.277 28.859 13.281 1 92.88 225 GLN B CA 1
ATOM 4437 C C . GLN B 1 225 ? 6.41 29.125 14.773 1 92.88 225 GLN B C 1
ATOM 4439 O O . GLN B 1 225 ? 5.406 29.172 15.492 1 92.88 225 GLN B O 1
ATOM 4444 N N . VAL B 1 226 ? 7.645 29.25 15.164 1 94.94 226 VAL B N 1
ATOM 4445 C CA . VAL B 1 226 ? 7.941 29.531 16.562 1 94.94 226 VAL B CA 1
ATOM 4446 C C . VAL B 1 226 ? 7.281 30.844 16.969 1 94.94 226 VAL B C 1
ATOM 4448 O O . VAL B 1 226 ? 7.289 31.812 16.219 1 94.94 226 VAL B O 1
ATOM 4451 N N . ILE B 1 227 ? 6.816 30.859 18.203 1 95.62 227 ILE B N 1
ATOM 4452 C CA . ILE B 1 227 ? 6.066 32 18.703 1 95.62 227 ILE B CA 1
ATOM 4453 C C . ILE B 1 227 ? 6.906 32.75 19.734 1 95.62 227 ILE B C 1
ATOM 4455 O O . ILE B 1 227 ? 7.465 32.156 20.656 1 95.62 227 ILE B O 1
ATOM 4459 N N . ASP B 1 228 ? 6.887 34.031 19.562 1 95.44 228 ASP B N 1
ATOM 4460 C CA . ASP B 1 228 ? 7.52 34.875 20.578 1 95.44 228 ASP B CA 1
ATOM 4461 C C . ASP B 1 228 ? 6.602 35.062 21.781 1 95.44 228 ASP B C 1
ATOM 4463 O O . ASP B 1 228 ? 5.395 35.281 21.625 1 95.44 228 ASP B O 1
ATOM 4467 N N . LEU B 1 229 ? 7.227 35 22.875 1 96.5 229 LEU B N 1
ATOM 4468 C CA . LEU B 1 229 ? 6.492 35.219 24.125 1 96.5 229 LEU B CA 1
ATOM 4469 C C . LEU B 1 229 ? 6.945 36.5 24.812 1 96.5 229 LEU B C 1
ATOM 4471 O O . LEU B 1 229 ? 8.102 36.906 24.672 1 96.5 229 LEU B O 1
ATOM 4475 N N . ASP B 1 230 ? 6.055 37.062 25.594 1 94 230 ASP B N 1
ATOM 4476 C CA . ASP B 1 230 ? 6.371 38.25 2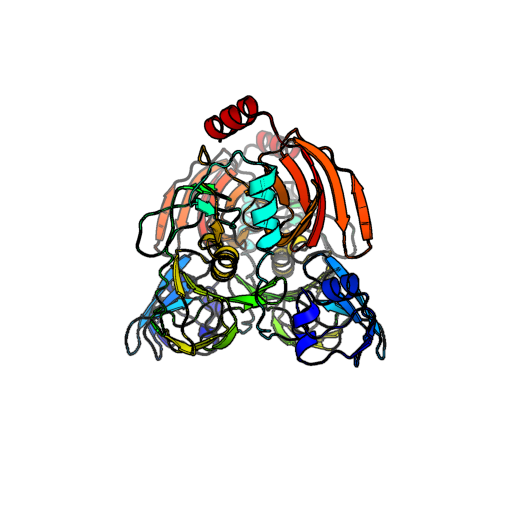6.344 1 94 230 ASP B CA 1
ATOM 4477 C C . ASP B 1 230 ? 6.777 37.938 27.781 1 94 230 ASP B C 1
ATOM 4479 O O . ASP B 1 230 ? 6.703 38.781 28.656 1 94 230 ASP B O 1
ATOM 4483 N N . CYS B 1 231 ? 7.086 36.781 28.031 1 94.19 231 CYS B N 1
ATOM 4484 C CA . CYS B 1 231 ? 7.578 36.344 29.344 1 94.19 231 CYS B CA 1
ATOM 4485 C C . CYS B 1 231 ? 8.695 35.312 29.203 1 94.19 231 CYS B C 1
ATOM 4487 O O . CYS B 1 231 ? 8.805 34.656 28.172 1 94.19 231 CYS B O 1
ATOM 4489 N N . ARG B 1 232 ? 9.445 35.281 30.25 1 94.31 232 ARG B N 1
ATOM 4490 C CA . ARG B 1 232 ? 10.539 34.344 30.312 1 94.31 232 ARG B CA 1
ATOM 4491 C C . ARG B 1 232 ? 10.195 33.188 31.266 1 94.31 232 ARG B C 1
ATOM 4493 O O . ARG B 1 232 ? 10.039 33.406 32.469 1 94.31 232 ARG B O 1
ATOM 4500 N N . PRO B 1 233 ? 10.164 31.953 30.625 1 92.06 233 PRO B N 1
ATOM 4501 C CA . PRO B 1 233 ? 9.891 30.828 31.531 1 92.06 233 PRO B CA 1
ATOM 4502 C C . PRO B 1 233 ? 11.031 30.547 32.5 1 92.06 233 PRO B C 1
ATOM 4504 O O . PRO B 1 233 ? 12.203 30.703 32.156 1 92.06 233 PRO B O 1
ATOM 4507 N N . LYS B 1 234 ? 10.766 30.125 33.656 1 88.44 234 LYS B N 1
ATOM 4508 C CA . LYS B 1 234 ? 11.781 29.828 34.656 1 88.44 234 LYS B CA 1
ATOM 4509 C C . LYS B 1 234 ? 12.633 28.641 34.25 1 88.44 234 LYS B C 1
ATOM 4511 O O . LYS B 1 234 ? 13.836 28.594 34.531 1 88.44 234 LYS B O 1
ATOM 4516 N N . TYR B 1 235 ? 12.039 27.688 33.656 1 86.88 235 TYR B N 1
ATOM 4517 C CA . TYR B 1 235 ? 12.719 26.516 33.125 1 86.88 235 TYR B CA 1
ATOM 4518 C C . TYR B 1 235 ? 12.109 26.094 31.797 1 86.88 235 TYR B C 1
ATOM 4520 O O . TYR B 1 235 ? 10.977 26.484 31.484 1 86.88 235 TYR B O 1
ATOM 4528 N N . LYS B 1 236 ? 12.883 25.297 31.062 1 88.75 236 LYS B N 1
ATOM 4529 C CA . LYS B 1 236 ? 12.375 24.766 29.797 1 88.75 236 LYS B CA 1
ATOM 4530 C C . LYS B 1 236 ? 11.344 23.672 30.031 1 88.75 236 LYS B C 1
ATOM 4532 O O . LYS B 1 236 ? 11.594 22.734 30.797 1 88.75 236 LYS B O 1
ATOM 4537 N N . VAL B 1 237 ? 10.188 23.906 29.516 1 90.81 237 VAL B N 1
ATOM 4538 C CA . VAL B 1 237 ? 9.102 22.953 29.734 1 90.81 237 VAL B CA 1
ATOM 4539 C C . VAL B 1 237 ? 8.359 22.719 28.422 1 90.81 237 VAL B C 1
ATOM 4541 O O . VAL B 1 237 ? 8.367 23.562 27.531 1 90.81 237 VAL B O 1
ATOM 4544 N N . SER B 1 238 ? 7.801 21.547 28.328 1 94.62 238 SER B N 1
ATOM 4545 C CA . SER B 1 238 ? 6.957 21.219 27.172 1 94.62 238 SER B CA 1
ATOM 4546 C C . SER B 1 238 ? 5.508 21.609 27.422 1 94.62 238 SER B C 1
ATOM 4548 O O . SER B 1 238 ? 4.887 21.156 28.391 1 94.62 238 SER B O 1
ATOM 4550 N N . LEU B 1 239 ? 4.992 22.406 26.609 1 96.44 239 LEU B N 1
ATOM 4551 C CA . LEU B 1 239 ? 3.613 22.859 26.75 1 96.44 239 LEU B CA 1
ATOM 4552 C C . LEU B 1 239 ? 2.641 21.797 26.266 1 96.44 239 LEU B C 1
ATOM 4554 O O . LEU B 1 239 ? 1.574 21.594 26.859 1 96.44 239 LEU B O 1
ATOM 4558 N N . LEU B 1 240 ? 2.982 21.203 25.125 1 96.69 240 LEU B N 1
ATOM 4559 C CA . LEU B 1 240 ? 2.137 20.188 24.484 1 96.69 240 LEU B CA 1
ATOM 4560 C C . LEU B 1 240 ? 2.977 19.188 23.703 1 96.69 240 LEU B C 1
ATOM 4562 O O . LEU B 1 240 ? 3.799 19.578 22.875 1 96.69 240 LEU B O 1
ATOM 4566 N N . ARG B 1 241 ? 2.775 17.969 23.984 1 97.38 241 ARG B N 1
ATOM 4567 C CA . ARG B 1 241 ? 3.389 16.859 23.25 1 97.38 241 ARG B CA 1
ATOM 4568 C C . ARG B 1 241 ? 2.344 15.844 22.828 1 97.38 241 ARG B C 1
ATOM 4570 O O . ARG B 1 241 ? 1.458 15.492 23.609 1 97.38 241 ARG B O 1
ATOM 4577 N N . ILE B 1 242 ? 2.416 15.422 21.578 1 97.94 242 ILE B N 1
ATOM 4578 C CA . ILE B 1 242 ? 1.467 14.453 21.047 1 97.94 242 ILE B CA 1
ATOM 4579 C C . ILE B 1 242 ? 2.223 13.273 20.438 1 97.94 242 ILE B C 1
ATOM 4581 O O . ILE B 1 242 ? 3.154 13.469 19.641 1 97.94 242 ILE B O 1
ATOM 4585 N N . GLU B 1 243 ? 1.84 12.133 20.828 1 97.62 243 GLU B N 1
ATOM 4586 C CA . GLU B 1 243 ? 2.354 10.891 20.266 1 97.62 243 GLU B CA 1
ATOM 4587 C C . GLU B 1 243 ? 1.217 9.992 19.781 1 97.62 243 GLU B C 1
ATOM 4589 O O . GLU B 1 243 ? 0.166 9.914 20.406 1 97.62 243 GLU B O 1
ATOM 4594 N N . PRO B 1 244 ? 1.475 9.266 18.609 1 97.38 244 PRO B N 1
ATOM 4595 C CA . PRO B 1 244 ? 2.621 9.25 17.703 1 97.38 244 PRO B CA 1
ATOM 4596 C C . PRO B 1 244 ? 2.66 10.469 16.781 1 97.38 244 PRO B C 1
ATOM 4598 O O . PRO B 1 244 ? 1.75 11.305 16.812 1 97.38 244 PRO B O 1
ATOM 4601 N N . SER B 1 245 ? 3.68 10.531 16.031 1 95.12 245 SER B N 1
ATOM 4602 C CA . SER B 1 245 ? 3.898 11.719 15.211 1 95.12 245 SER B CA 1
ATOM 4603 C C . SER B 1 245 ? 2.906 11.797 14.055 1 95.12 245 SER B C 1
ATOM 4605 O O . SER B 1 245 ? 2.785 12.828 13.398 1 95.12 245 SER B O 1
ATOM 4607 N N . SER B 1 246 ? 2.221 10.742 13.805 1 97.06 246 SER B N 1
ATOM 4608 C CA . SER B 1 246 ? 1.231 10.742 12.734 1 97.06 246 SER B CA 1
ATOM 4609 C C . SER B 1 246 ? 0.004 11.562 13.109 1 97.06 246 SER B C 1
ATOM 4611 O O . SER B 1 246 ? -0.817 11.898 12.258 1 97.06 246 SER B O 1
ATOM 4613 N N . VAL B 1 247 ? -0.141 11.836 14.375 1 98.19 247 VAL B N 1
ATOM 4614 C CA . VAL B 1 247 ? -1.3 12.586 14.852 1 98.19 247 VAL B CA 1
ATOM 4615 C C . VAL B 1 247 ? -0.996 14.078 14.836 1 98.19 247 VAL B C 1
ATOM 4617 O O . VAL B 1 247 ? -0.007 14.523 15.422 1 98.19 247 VAL B O 1
ATOM 4620 N N . VAL B 1 248 ? -1.901 14.805 14.211 1 98.06 248 VAL B N 1
ATOM 4621 C CA . VAL B 1 248 ? -1.662 16.219 13.945 1 98.06 248 VAL B CA 1
ATOM 4622 C C . VAL B 1 248 ? -2.779 17.062 14.57 1 98.06 248 VAL B C 1
ATOM 4624 O O . VAL B 1 248 ? -3.963 16.781 14.359 1 98.06 248 VAL B O 1
ATOM 4627 N N . PRO B 1 249 ? -2.453 18.062 15.336 1 97.94 249 PRO B N 1
ATOM 4628 C CA . PRO B 1 249 ? -3.492 19 15.781 1 97.94 249 PRO B CA 1
ATOM 4629 C C . PRO B 1 249 ? -3.955 19.938 14.664 1 97.94 249 PRO B C 1
ATOM 4631 O O . PRO B 1 249 ? -3.129 20.594 14.023 1 97.94 249 PRO B O 1
ATOM 4634 N N . LEU B 1 250 ? -5.18 20.047 14.523 1 96.62 250 LEU B N 1
ATOM 4635 C CA . LEU B 1 250 ? -5.742 20.891 13.484 1 96.62 250 LEU B CA 1
ATOM 4636 C C . LEU B 1 250 ? -6.191 22.234 14.062 1 96.62 250 LEU B C 1
ATOM 4638 O O . LEU B 1 250 ? -6.211 23.25 13.359 1 96.62 250 LEU B O 1
ATOM 4642 N N . ARG B 1 251 ? -6.625 22.156 15.266 1 95.56 251 ARG B N 1
ATOM 4643 C CA . ARG B 1 251 ? -7.129 23.312 16.016 1 95.56 251 ARG B CA 1
ATOM 4644 C C . ARG B 1 251 ? -6.875 23.156 17.5 1 95.56 251 ARG B C 1
ATOM 4646 O O . ARG B 1 251 ? -6.891 22.047 18.031 1 95.56 251 ARG B O 1
ATOM 4653 N N . LEU B 1 252 ? -6.656 24.25 18.047 1 97.56 252 LEU B N 1
ATOM 4654 C CA . LEU B 1 252 ? -6.508 24.281 19.5 1 97.56 252 LEU B CA 1
ATOM 4655 C C . LEU B 1 252 ? -7.051 25.594 20.078 1 97.56 252 LEU B C 1
ATOM 4657 O O . LEU B 1 252 ? -6.711 26.672 19.609 1 97.56 252 LEU B O 1
ATOM 4661 N N . LYS B 1 253 ? -7.922 25.422 21.016 1 97.81 253 LYS B N 1
ATOM 4662 C CA . LYS B 1 253 ? -8.469 26.547 21.75 1 97.81 253 LYS B CA 1
ATOM 4663 C C . LYS B 1 253 ? -8.32 26.359 23.25 1 97.81 253 LYS B C 1
ATOM 4665 O O . LYS B 1 253 ? -8.547 25.266 23.766 1 97.81 253 LYS B O 1
ATOM 4670 N N . TYR B 1 254 ? -7.867 27.375 23.891 1 98.12 254 TYR B N 1
ATOM 4671 C CA . TYR B 1 254 ? -7.711 27.359 25.344 1 98.12 254 TYR B CA 1
ATOM 4672 C C . TYR B 1 254 ? -8.406 28.547 25.984 1 98.12 254 TYR B C 1
ATOM 4674 O O . TYR B 1 254 ? -8.164 29.703 25.609 1 98.12 254 TYR B O 1
ATOM 4682 N N . GLU B 1 255 ? -9.297 28.219 26.875 1 96.19 255 GLU B N 1
ATOM 4683 C CA . GLU B 1 255 ? -10 29.25 27.625 1 96.19 255 GLU B CA 1
ATOM 4684 C C . GLU B 1 255 ? -10.32 28.781 29.047 1 96.19 255 GLU B C 1
ATOM 4686 O O . GLU B 1 255 ? -10.984 27.766 29.234 1 96.19 255 GLU B O 1
ATOM 4691 N N . ASN B 1 256 ? -9.906 29.484 30.047 1 93.12 256 ASN B N 1
ATOM 4692 C CA . ASN B 1 256 ? -10.266 29.312 31.453 1 93.12 256 ASN B CA 1
ATOM 4693 C C . ASN B 1 256 ? -10.07 27.859 31.906 1 93.12 256 ASN B C 1
ATOM 4695 O O . ASN B 1 256 ? -10.984 27.25 32.438 1 93.12 256 ASN B O 1
ATOM 4699 N N . GLY B 1 257 ? -8.961 27.312 31.578 1 95.94 257 GLY B N 1
ATOM 4700 C CA . GLY B 1 257 ? -8.617 25.969 32.062 1 95.94 257 GLY B CA 1
ATOM 4701 C C . GLY B 1 257 ? -9.188 24.859 31.203 1 95.94 257 GLY B C 1
ATOM 4702 O O . GLY B 1 257 ? -9.117 23.688 31.562 1 95.94 257 GLY B O 1
ATOM 4703 N N . LYS B 1 258 ? -9.727 25.25 30.141 1 98.06 258 LYS B N 1
ATOM 4704 C CA . LYS B 1 258 ? -10.289 24.266 29.219 1 98.06 258 LYS B CA 1
ATOM 4705 C C . LYS B 1 258 ? -9.523 24.25 27.891 1 98.06 258 LYS B C 1
ATOM 4707 O O . LYS B 1 258 ? -9.32 25.297 27.281 1 98.06 258 LYS B O 1
ATOM 4712 N N . VAL B 1 259 ? -9.086 23.078 27.547 1 98.25 259 VAL B N 1
ATOM 4713 C CA . VAL B 1 259 ? -8.383 22.906 26.281 1 98.25 259 VAL B CA 1
ATOM 4714 C C . VAL B 1 259 ? -9.273 22.141 25.297 1 98.25 259 VAL B C 1
ATOM 4716 O O . VAL B 1 259 ? -9.719 21.031 25.578 1 98.25 259 VAL B O 1
ATOM 4719 N N . GLU B 1 260 ? -9.586 22.734 24.172 1 98 260 GLU B N 1
ATOM 4720 C CA . GLU B 1 260 ? -10.25 22.062 23.047 1 98 260 GLU B CA 1
ATOM 4721 C C . GLU B 1 260 ? -9.289 21.859 21.891 1 98 260 GLU B C 1
ATOM 4723 O O . GLU B 1 260 ? -8.719 22.812 21.359 1 98 260 GLU B O 1
ATOM 4728 N N . ILE B 1 261 ? -9.117 20.625 21.5 1 97.88 261 ILE B N 1
ATOM 4729 C CA . ILE B 1 261 ? -8.148 20.328 20.438 1 97.88 261 ILE B CA 1
ATOM 4730 C C . ILE B 1 261 ? -8.758 19.344 19.438 1 97.88 261 ILE B C 1
ATOM 4732 O O . ILE B 1 261 ? -9.414 18.375 19.844 1 97.88 261 ILE B O 1
ATOM 4736 N N . ASP B 1 262 ? -8.664 19.609 18.141 1 97.12 262 ASP B N 1
ATOM 4737 C CA . ASP B 1 262 ? -9.031 18.672 17.078 1 97.12 262 ASP B CA 1
ATOM 4738 C C . ASP B 1 262 ? -7.805 17.922 16.562 1 97.12 262 ASP B C 1
ATOM 4740 O O . ASP B 1 262 ? -6.809 18.547 16.172 1 97.12 262 ASP B O 1
ATOM 4744 N N . LEU B 1 263 ? -7.867 16.641 16.578 1 98.06 263 LEU B N 1
ATOM 4745 C CA . LEU B 1 263 ? -6.75 15.781 16.188 1 98.06 263 LEU B CA 1
ATOM 4746 C C . LEU B 1 263 ? -7.074 14.992 14.93 1 98.06 263 LEU B C 1
ATOM 4748 O O . LEU B 1 263 ? -8.203 14.516 14.766 1 98.06 263 LEU B O 1
ATOM 4752 N N . LEU B 1 264 ? -6.117 14.852 14.023 1 98 264 LEU B N 1
ATOM 4753 C CA . LEU B 1 264 ? -6.215 14.055 12.805 1 98 264 LEU B CA 1
ATOM 4754 C C . LEU B 1 264 ? -5.109 13.008 12.758 1 98 264 LEU B C 1
ATOM 4756 O O . LEU B 1 264 ? -3.928 13.336 12.898 1 98 264 LEU B O 1
ATOM 4760 N N . ASN B 1 265 ? -5.453 11.758 12.578 1 98.25 265 ASN B N 1
ATOM 4761 C CA . ASN B 1 265 ? -4.477 10.703 12.359 1 98.25 265 ASN B CA 1
ATOM 4762 C C . ASN B 1 265 ? -4.129 10.555 10.875 1 98.25 265 ASN B C 1
ATOM 4764 O O . ASN B 1 265 ? -4.977 10.164 10.07 1 98.25 265 ASN B O 1
ATOM 4768 N N . LEU B 1 266 ? -2.922 10.812 10.516 1 97.88 266 LEU B N 1
ATOM 4769 C CA . LEU B 1 266 ? -2.482 10.711 9.133 1 97.88 266 LEU B CA 1
ATOM 4770 C C . LEU B 1 266 ? -1.695 9.43 8.898 1 97.88 266 LEU B C 1
ATOM 4772 O O . LEU B 1 266 ? -0.608 9.453 8.32 1 97.88 266 LEU B O 1
ATOM 4776 N N . ASP B 1 267 ? -2.262 8.359 9.438 1 95.44 267 ASP B N 1
ATOM 4777 C CA . ASP B 1 267 ? -1.693 7.023 9.273 1 95.44 267 ASP B CA 1
ATOM 4778 C C . ASP B 1 267 ? -2.74 6.039 8.75 1 95.44 267 ASP B C 1
ATOM 4780 O O . ASP B 1 267 ? -3.938 6.219 8.977 1 95.44 267 ASP B O 1
ATOM 4784 N N . ASP B 1 268 ? -2.275 5.105 8.008 1 94.69 268 ASP B N 1
ATOM 4785 C CA . ASP B 1 268 ? -3.168 4.09 7.461 1 94.69 268 ASP B CA 1
ATOM 4786 C C . ASP B 1 268 ? -3.486 3.02 8.5 1 94.69 268 ASP B C 1
ATOM 4788 O O . ASP B 1 268 ? -4.191 2.051 8.211 1 94.69 268 ASP B O 1
ATOM 4792 N N . LYS B 1 269 ? -3.053 3.188 9.727 1 96.06 269 LYS B N 1
ATOM 4793 C CA . LYS B 1 269 ? -3.35 2.316 10.859 1 96.06 269 LYS B CA 1
ATOM 4794 C C . LYS B 1 269 ? -4.008 3.098 11.992 1 96.06 269 LYS B C 1
ATOM 4796 O O . LYS B 1 269 ? -3.75 4.289 12.164 1 96.06 269 LYS B O 1
ATOM 4801 N N . PRO B 1 270 ? -4.867 2.363 12.688 1 97.44 270 PRO B N 1
ATOM 4802 C CA . PRO B 1 270 ? -5.344 2.994 13.922 1 97.44 270 PRO B CA 1
ATOM 4803 C C . PRO B 1 270 ? -4.23 3.193 14.945 1 97.44 270 PRO B C 1
ATOM 4805 O O . PRO B 1 270 ? -3.266 2.428 14.977 1 97.44 270 PRO B O 1
ATOM 4808 N N . VAL B 1 271 ? -4.375 4.215 15.773 1 98.19 271 VAL B N 1
ATOM 4809 C CA . VAL B 1 271 ? -3.342 4.488 16.766 1 98.19 271 VAL B CA 1
ATOM 4810 C C . VAL B 1 271 ? -3.99 4.871 18.094 1 98.19 271 VAL B C 1
ATOM 4812 O O . VAL B 1 271 ? -5.18 5.195 18.141 1 98.19 271 VAL B O 1
ATOM 4815 N N . VAL B 1 272 ? -3.227 4.75 19.109 1 98.31 272 VAL B N 1
ATOM 4816 C CA . VAL B 1 272 ? -3.555 5.371 20.391 1 98.31 272 VAL B CA 1
ATOM 4817 C C . VAL B 1 272 ? -2.691 6.609 20.594 1 98.31 272 VAL B C 1
ATOM 4819 O O . VAL B 1 272 ? -1.482 6.504 20.812 1 98.31 272 VAL B O 1
ATOM 4822 N N . SER B 1 273 ? -3.332 7.699 20.562 1 98.25 273 SER B N 1
ATOM 4823 C CA . SER B 1 273 ? -2.596 8.945 20.719 1 98.25 273 SER B CA 1
ATOM 4824 C C . SER B 1 273 ? -2.512 9.367 22.172 1 98.25 273 SER B C 1
ATOM 4826 O O . SER B 1 273 ? -3.506 9.297 22.906 1 98.25 273 SER B O 1
ATOM 4828 N N . THR B 1 274 ? -1.367 9.797 22.547 1 98.5 274 THR B N 1
ATOM 4829 C CA . THR B 1 274 ? -1.171 10.312 23.906 1 98.5 274 THR B CA 1
ATOM 4830 C C . THR B 1 274 ? -0.874 11.805 23.875 1 98.5 274 THR B C 1
ATOM 4832 O O . THR B 1 274 ? 0.03 12.25 23.156 1 98.5 274 THR B O 1
ATOM 4835 N N . LEU B 1 275 ? -1.603 12.516 24.672 1 98 275 LEU B N 1
ATOM 4836 C CA . LEU B 1 275 ? -1.386 13.953 24.859 1 98 275 LEU B CA 1
ATOM 4837 C C . LEU B 1 275 ? -0.762 14.234 26.219 1 98 275 LEU B C 1
ATOM 4839 O O . LEU B 1 275 ? -1.278 13.789 27.25 1 98 275 LEU B O 1
ATOM 4843 N N . TYR B 1 276 ? 0.309 14.945 26.172 1 96.69 276 TYR B N 1
ATOM 4844 C CA . TYR B 1 276 ? 0.993 15.344 27.406 1 96.69 276 TYR B CA 1
ATOM 4845 C C . TYR B 1 276 ? 0.889 16.859 27.609 1 96.69 276 TYR B C 1
ATOM 4847 O O . TYR B 1 276 ? 1.165 17.641 26.703 1 96.69 276 TYR B O 1
ATOM 4855 N N . LEU B 1 277 ? 0.536 17.25 28.797 1 96.06 277 LEU B N 1
ATOM 4856 C CA . LEU B 1 277 ? 0.471 18.656 29.172 1 96.06 277 LEU B CA 1
ATOM 4857 C C . LEU B 1 277 ? 1.191 18.891 30.5 1 96.06 277 LEU B C 1
ATOM 4859 O O . LEU B 1 277 ? 1.311 17.969 31.312 1 96.06 277 LEU B O 1
ATOM 4863 N N . PRO B 1 278 ? 1.68 20.047 30.641 1 94.5 278 PRO B N 1
ATOM 4864 C CA . PRO B 1 278 ? 2.266 20.375 31.938 1 94.5 278 PRO B CA 1
ATOM 4865 C C . PRO B 1 278 ? 1.221 20.828 32.969 1 94.5 278 PRO B C 1
ATOM 4867 O O . PRO B 1 278 ? 1.394 21.859 33.625 1 94.5 278 PRO B O 1
ATOM 4870 N N . ALA B 1 279 ? 0.191 20.109 33.125 1 95.62 279 ALA B N 1
ATOM 4871 C CA . ALA B 1 279 ? -0.953 20.391 33.969 1 95.62 279 ALA B CA 1
ATOM 4872 C C . ALA B 1 279 ? -1.601 19.094 34.469 1 95.62 279 ALA B C 1
ATOM 4874 O O . ALA B 1 279 ? -1.348 18.016 33.938 1 95.62 279 ALA B O 1
ATOM 4875 N N . ARG B 1 280 ? -2.373 19.25 35.5 1 95.75 280 ARG B N 1
ATOM 4876 C CA . ARG B 1 280 ? -3.244 18.141 35.906 1 95.75 280 ARG B CA 1
ATOM 4877 C C . ARG B 1 280 ? -4.52 18.125 35.062 1 95.75 280 ARG B C 1
ATOM 4879 O O . ARG B 1 280 ? -5.258 19.109 35.031 1 95.75 280 ARG B O 1
ATOM 4886 N N . ILE B 1 281 ? -4.707 17.031 34.438 1 96.75 281 ILE B N 1
ATOM 4887 C CA . ILE B 1 281 ? -5.938 16.875 33.656 1 96.75 281 ILE B CA 1
ATOM 4888 C C . ILE B 1 281 ? -7.027 16.281 34.562 1 96.75 281 ILE B C 1
ATOM 4890 O O . ILE B 1 281 ? -6.914 15.133 35 1 96.75 281 ILE B O 1
ATOM 4894 N N . THR B 1 282 ? -8.07 17 34.75 1 97.5 282 THR B N 1
ATOM 4895 C CA . THR B 1 282 ? -9.102 16.562 35.688 1 97.5 282 THR B CA 1
ATOM 4896 C C . THR B 1 282 ? -10.234 15.859 34.938 1 97.5 282 THR B C 1
ATOM 4898 O O . THR B 1 282 ? -10.93 15.016 35.531 1 97.5 282 THR B O 1
ATOM 4901 N N . SER B 1 283 ? -10.422 16.25 33.75 1 97.5 283 SER B N 1
ATOM 4902 C CA . SER B 1 283 ? -11.453 15.625 32.938 1 97.5 283 SER B CA 1
ATOM 4903 C C . SER B 1 283 ? -11.07 15.633 31.453 1 97.5 283 SER B C 1
ATOM 4905 O O . SER B 1 283 ? -10.352 16.516 30.984 1 97.5 283 SER B O 1
ATOM 4907 N N . ALA B 1 284 ? -11.445 14.609 30.781 1 97.94 284 ALA B N 1
ATOM 4908 C CA . ALA B 1 284 ? -11.195 14.477 29.344 1 97.94 284 ALA B CA 1
ATOM 4909 C C . ALA B 1 284 ? -12.406 13.891 28.625 1 97.94 284 ALA B C 1
ATOM 4911 O O . ALA B 1 284 ? -13 12.914 29.094 1 97.94 284 ALA B O 1
ATOM 4912 N N . PHE B 1 285 ? -12.766 14.547 27.609 1 97.69 285 PHE B N 1
ATOM 4913 C CA . PHE B 1 285 ? -13.914 14.133 26.797 1 97.69 285 PHE B CA 1
ATOM 4914 C C . PHE B 1 285 ? -13.547 14.102 25.328 1 97.69 285 PHE B C 1
ATOM 4916 O O . PHE B 1 285 ? -12.898 15.016 24.812 1 97.69 285 PHE B O 1
ATOM 4923 N N . VAL B 1 286 ? -13.859 12.969 24.656 1 97.81 286 VAL B N 1
ATOM 4924 C CA . VAL B 1 286 ? -13.586 12.82 23.234 1 97.81 286 VAL B CA 1
ATOM 4925 C C . VAL B 1 286 ? -14.898 12.82 22.453 1 97.81 286 VAL B C 1
ATOM 4927 O O . VAL B 1 286 ? -15.867 12.172 22.844 1 97.81 286 VAL B O 1
ATOM 4930 N N . THR B 1 287 ? -14.914 13.547 21.375 1 96.69 287 THR B N 1
ATOM 4931 C CA . THR B 1 287 ? -16.078 13.617 20.5 1 96.69 287 THR B CA 1
ATOM 4932 C C . THR B 1 287 ? -15.719 13.242 19.078 1 96.69 287 THR B C 1
ATOM 4934 O O . THR B 1 287 ? -14.766 13.781 18.5 1 96.69 287 THR B O 1
ATOM 4937 N N . ASP B 1 288 ? -16.406 12.305 18.531 1 94.31 288 ASP B N 1
ATOM 4938 C CA . ASP B 1 288 ? -16.328 12.016 17.109 1 94.31 288 ASP B CA 1
ATOM 4939 C C . ASP B 1 288 ? -17.203 12.984 16.297 1 94.31 288 ASP B C 1
ATOM 4941 O O . ASP B 1 288 ? -18.422 12.938 16.391 1 94.31 288 ASP B O 1
ATOM 4945 N N . PRO B 1 289 ? -16.562 13.766 15.562 1 88.31 289 PRO B N 1
ATOM 4946 C CA . PRO B 1 289 ? -17.344 14.805 14.898 1 88.31 289 PRO B CA 1
ATOM 4947 C C . PRO B 1 289 ? -18.25 14.258 13.805 1 88.31 289 PRO B C 1
ATOM 4949 O O . PRO B 1 289 ? -19.109 14.984 13.289 1 88.31 289 PRO B O 1
ATOM 4952 N N . ARG B 1 290 ? -18.172 13.039 13.414 1 88.44 290 ARG B N 1
ATOM 4953 C CA . ARG B 1 290 ? -19 12.438 12.375 1 88.44 290 ARG B CA 1
ATOM 4954 C C . ARG B 1 290 ? -20.453 12.297 12.844 1 88.44 290 ARG B C 1
ATOM 4956 O O . ARG B 1 290 ? -21.375 12.453 12.055 1 88.44 290 ARG B O 1
ATOM 4963 N N . ASP B 1 291 ? -20.578 12.008 14.133 1 86.69 291 ASP B N 1
ATOM 4964 C CA . ASP B 1 291 ? -21.922 11.797 14.672 1 86.69 291 ASP B CA 1
ATOM 4965 C C . ASP B 1 291 ? -22.094 12.492 16.016 1 86.69 291 ASP B C 1
ATOM 4967 O O . ASP B 1 291 ? -23.078 12.266 16.719 1 86.69 291 ASP B O 1
ATOM 4971 N N . MET B 1 292 ? -21.219 13.188 16.438 1 85.88 292 MET B N 1
ATOM 4972 C CA . MET B 1 292 ? -21.219 13.953 17.672 1 85.88 292 MET B CA 1
ATOM 4973 C C . MET B 1 292 ? -21.344 13.023 18.875 1 85.88 292 MET B C 1
ATOM 4975 O O . MET B 1 292 ? -21.828 13.438 19.938 1 85.88 292 MET B O 1
ATOM 4979 N N . SER B 1 293 ? -20.875 11.812 18.562 1 89.56 293 SER B N 1
ATOM 4980 C CA . SER B 1 293 ? -20.812 10.898 19.703 1 89.56 293 SER B CA 1
ATOM 4981 C C . SER B 1 293 ? -19.594 11.195 20.578 1 89.56 293 SER B C 1
ATOM 4983 O O . SER B 1 293 ? -18.547 11.594 20.062 1 89.56 293 SER B O 1
ATOM 4985 N N . GLY B 1 294 ? -19.891 11.094 21.875 1 91.06 294 GLY B N 1
ATOM 4986 C CA . GLY B 1 294 ? -18.812 11.414 22.797 1 91.06 294 GLY B CA 1
ATOM 4987 C C . GLY B 1 294 ? -18.656 10.391 23.906 1 91.06 294 GLY B C 1
ATOM 4988 O O . GLY B 1 294 ? -19.594 9.641 24.203 1 91.06 294 GLY B O 1
ATOM 4989 N N . GLU B 1 295 ? -17.438 10.328 24.328 1 94.12 295 GLU B N 1
ATOM 4990 C CA . GLU B 1 295 ? -17.141 9.453 25.469 1 94.12 295 GLU B CA 1
ATOM 4991 C C . GLU B 1 295 ? -16.094 10.086 26.391 1 94.12 295 GLU B C 1
ATOM 4993 O O . GLU B 1 295 ? -15.234 10.828 25.938 1 94.12 295 GLU B O 1
ATOM 4998 N N . SER B 1 296 ? -16.266 9.727 27.656 1 96.25 296 SER B N 1
ATOM 4999 C CA . SER B 1 296 ? -15.281 10.164 28.625 1 96.25 296 SER B CA 1
ATOM 5000 C C . SER B 1 296 ? -14.086 9.211 28.672 1 96.25 296 SER B C 1
ATOM 5002 O O . SER B 1 296 ? -14.25 7.996 28.562 1 96.25 296 SER B O 1
ATOM 5004 N N . ILE B 1 297 ? -12.945 9.852 28.812 1 96.44 297 ILE B N 1
ATOM 5005 C CA . ILE B 1 297 ? -11.734 9.047 28.938 1 96.44 297 ILE B CA 1
ATOM 5006 C C . ILE B 1 297 ? -11.047 9.375 30.266 1 96.44 297 ILE B C 1
ATOM 5008 O O . ILE B 1 297 ? -11.047 10.531 30.703 1 96.44 297 ILE B O 1
ATOM 5012 N N . ASP B 1 298 ? -10.438 8.398 30.812 1 95.75 298 ASP B N 1
ATOM 5013 C CA . ASP B 1 298 ? -9.742 8.594 32.094 1 95.75 298 ASP B CA 1
ATOM 5014 C C . ASP B 1 298 ? -8.359 9.203 31.859 1 95.75 298 ASP B C 1
ATOM 5016 O O . ASP B 1 298 ? -7.512 8.609 31.188 1 95.75 298 ASP B O 1
ATOM 5020 N N . PRO B 1 299 ? -8.172 10.305 32.438 1 96.25 299 PRO B N 1
ATOM 5021 C CA . PRO B 1 299 ? -6.828 10.891 32.344 1 96.25 299 PRO B CA 1
ATOM 5022 C C . PRO B 1 299 ? -5.816 10.18 33.25 1 96.25 299 PRO B C 1
ATOM 5024 O O . PRO B 1 299 ? -6.199 9.555 34.219 1 96.25 299 PRO B O 1
ATOM 5027 N N . GLU B 1 300 ? -4.559 10.195 32.906 1 94.88 300 GLU B N 1
ATOM 5028 C CA . GLU B 1 300 ? -3.443 9.719 33.719 1 94.88 300 GLU B CA 1
ATOM 5029 C C . GLU B 1 300 ? -2.621 10.883 34.281 1 94.88 300 GLU B C 1
ATOM 5031 O O . GLU B 1 300 ? -1.46 11.062 33.906 1 94.88 300 GLU B O 1
ATOM 5036 N N . PHE B 1 301 ? -3.193 11.664 35.156 1 93.5 301 PHE B N 1
ATOM 5037 C CA . PHE B 1 301 ? -2.592 12.805 35.812 1 93.5 301 PHE B CA 1
ATOM 5038 C C . PHE B 1 301 ? -2.299 13.93 34.844 1 93.5 301 PHE B C 1
ATOM 5040 O O . PHE B 1 301 ? -3.152 14.781 34.594 1 93.5 301 PHE B O 1
ATOM 5047 N N . ASP B 1 302 ? -1.209 13.719 33.969 1 94.12 302 ASP B N 1
ATOM 5048 C CA . ASP B 1 302 ? -0.805 14.805 33.062 1 94.12 302 ASP B CA 1
ATOM 5049 C C . ASP B 1 302 ? -0.913 14.383 31.609 1 94.12 302 ASP B C 1
ATOM 5051 O O . ASP B 1 302 ? -0.341 15.031 30.734 1 94.12 302 ASP B O 1
ATOM 5055 N N . ARG B 1 303 ? -1.535 13.242 31.391 1 96.56 303 ARG B N 1
ATOM 5056 C CA . ARG B 1 303 ? -1.654 12.773 30.016 1 96.56 303 ARG B CA 1
ATOM 5057 C C . ARG B 1 303 ? -2.984 12.062 29.797 1 96.56 303 ARG B C 1
ATOM 5059 O O . ARG B 1 303 ? -3.641 11.648 30.75 1 96.56 303 ARG B O 1
ATOM 5066 N N . VAL B 1 304 ? -3.342 11.969 28.594 1 97.81 304 VAL B N 1
ATOM 5067 C CA . VAL B 1 304 ? -4.555 11.266 28.203 1 97.81 304 VAL B CA 1
ATOM 5068 C C . VAL B 1 304 ? -4.289 10.438 26.953 1 97.81 304 VAL B C 1
ATOM 5070 O O . VAL B 1 304 ? -3.559 10.875 26.047 1 97.81 304 VAL B O 1
ATOM 5073 N N . LYS B 1 305 ? -4.789 9.266 26.969 1 98.25 305 LYS B N 1
ATOM 5074 C CA . LYS B 1 305 ? -4.68 8.359 25.828 1 98.25 305 LYS B CA 1
ATOM 5075 C C . LYS B 1 305 ? -5.977 8.328 25.016 1 98.25 305 LYS B C 1
ATOM 5077 O O . LYS B 1 305 ? -7.043 8.031 25.562 1 98.25 305 LYS B O 1
ATOM 5082 N N . VAL B 1 306 ? -5.895 8.617 23.734 1 97.94 306 VAL B N 1
ATOM 5083 C CA . VAL B 1 306 ? -7.066 8.75 22.875 1 97.94 306 VAL B CA 1
ATOM 5084 C C . VAL B 1 306 ? -6.969 7.766 21.719 1 97.94 306 VAL B C 1
ATOM 5086 O O . VAL B 1 306 ? -6.133 7.934 20.828 1 97.94 306 VAL B O 1
ATOM 5089 N N . PRO B 1 307 ? -7.746 6.746 21.641 1 97.12 307 PRO B N 1
ATOM 5090 C CA . PRO B 1 307 ? -7.77 5.875 20.469 1 97.12 307 PRO B CA 1
ATOM 5091 C C . PRO B 1 307 ? -8.305 6.574 19.219 1 97.12 307 PRO B C 1
ATOM 5093 O O . PRO B 1 307 ? -9.352 7.223 19.281 1 97.12 307 PRO B O 1
ATOM 5096 N N . MET B 1 308 ? -7.633 6.453 18.141 1 97.5 308 MET B N 1
ATOM 5097 C CA . MET B 1 308 ? -8.031 7.082 16.891 1 97.5 308 MET B CA 1
ATOM 5098 C C . MET B 1 308 ? -8.031 6.07 15.742 1 97.5 308 MET B C 1
ATOM 5100 O O . MET B 1 308 ? -7.109 5.262 15.633 1 97.5 308 MET B O 1
ATOM 5104 N N . ARG B 1 309 ? -8.961 6.059 14.945 1 96.19 309 ARG B N 1
ATOM 5105 C CA . ARG B 1 309 ? -9.016 5.215 13.75 1 96.19 309 ARG B CA 1
ATOM 5106 C C . ARG B 1 309 ? -8.031 5.703 12.695 1 96.19 309 ARG B C 1
ATOM 5108 O O . ARG B 1 309 ? -7.469 6.789 12.812 1 96.19 309 ARG B O 1
ATOM 5115 N N . ARG B 1 310 ? -7.812 4.844 11.711 1 97.19 310 ARG B N 1
ATOM 5116 C CA . ARG B 1 310 ? -6.977 5.262 10.586 1 97.19 310 ARG B CA 1
ATOM 5117 C C . ARG B 1 310 ? -7.566 6.48 9.891 1 97.19 310 ARG B C 1
ATOM 5119 O O . ARG B 1 310 ? -8.781 6.559 9.688 1 97.19 310 ARG B O 1
ATOM 5126 N N . TRP B 1 311 ? -6.738 7.406 9.617 1 97.5 311 TRP B N 1
ATOM 5127 C CA . TRP B 1 311 ? -7.125 8.633 8.922 1 97.5 311 TRP B CA 1
ATOM 5128 C C . TRP B 1 311 ? -8.281 9.32 9.633 1 97.5 311 TRP B C 1
ATOM 5130 O O . TRP B 1 311 ? -9.023 10.086 9.023 1 97.5 311 TRP B O 1
ATOM 5140 N N . GLY B 1 312 ? -8.422 9.102 10.914 1 96.94 312 GLY B N 1
ATOM 5141 C CA . GLY B 1 312 ? -9.578 9.586 11.656 1 96.94 312 GLY B CA 1
ATOM 5142 C C . GLY B 1 312 ? -9.383 10.977 12.227 1 96.94 312 GLY B C 1
ATOM 5143 O O . GLY B 1 312 ? -8.258 11.391 12.5 1 96.94 312 GLY B O 1
ATOM 5144 N N . LEU B 1 313 ? -10.484 11.633 12.406 1 97 313 LEU B N 1
ATOM 5145 C CA . LEU B 1 313 ? -10.578 12.953 13.023 1 97 313 LEU B CA 1
ATOM 5146 C C . LEU B 1 313 ? -11.344 12.883 14.344 1 97 313 LEU B C 1
ATOM 5148 O O . LEU B 1 313 ? -12.375 12.211 14.43 1 97 313 LEU B O 1
ATOM 5152 N N . LEU B 1 314 ? -10.812 13.547 15.383 1 97.19 314 LEU B N 1
ATOM 5153 C CA . LEU B 1 314 ? -11.477 13.586 16.688 1 97.19 314 LEU B CA 1
ATOM 5154 C C . LEU B 1 314 ? -11.312 14.953 17.344 1 97.19 314 LEU B C 1
ATOM 5156 O O . LEU B 1 314 ? -10.328 15.648 17.094 1 97.19 314 LEU B O 1
ATOM 5160 N N . SER B 1 315 ? -12.273 15.227 18.156 1 97.19 315 SER B N 1
ATOM 5161 C CA . SER B 1 315 ? -12.18 16.406 19.016 1 97.19 315 SER B CA 1
ATOM 5162 C C . SER B 1 315 ? -12 16 20.469 1 97.19 315 SER B C 1
ATOM 5164 O O . SER B 1 315 ? -12.711 15.133 20.984 1 97.19 315 SER B O 1
ATOM 5166 N N . VAL B 1 316 ? -11.109 16.641 21.109 1 98.12 316 VAL B N 1
ATOM 5167 C CA . VAL B 1 316 ? -10.82 16.328 22.5 1 98.12 316 VAL B CA 1
ATOM 5168 C C . VAL B 1 316 ? -10.992 17.594 23.359 1 98.12 316 VAL B C 1
ATOM 5170 O O . VAL B 1 316 ? -10.516 18.672 22.984 1 98.12 316 VAL B O 1
ATOM 5173 N N . SER B 1 317 ? -11.68 17.438 24.438 1 97.94 317 SER B N 1
ATOM 5174 C CA . SER B 1 317 ? -11.844 18.5 25.438 1 97.94 317 SER B CA 1
ATOM 5175 C C . SER B 1 317 ? -11.234 18.109 26.766 1 97.94 317 SER B C 1
ATOM 5177 O O . SER B 1 317 ? -11.57 17.062 27.328 1 97.94 317 SER B O 1
ATOM 5179 N N . LEU B 1 318 ? -10.398 18.922 27.25 1 98.38 318 LEU B N 1
ATOM 5180 C CA . LEU B 1 318 ? -9.711 18.672 28.516 1 98.38 318 LEU B CA 1
ATOM 5181 C C . LEU B 1 318 ? -9.945 19.812 29.5 1 98.38 318 LEU B C 1
ATOM 5183 O O . LEU B 1 318 ? -9.953 20.984 29.109 1 98.38 318 LEU B O 1
ATOM 5187 N N . GLU B 1 319 ? -10.148 19.406 30.719 1 98.25 319 GLU B N 1
ATOM 5188 C CA . GLU B 1 319 ? -10.062 20.359 31.812 1 98.25 319 GLU B CA 1
ATOM 5189 C C . GLU B 1 319 ? -8.742 20.219 32.562 1 98.25 319 GLU B C 1
ATOM 5191 O O . GLU B 1 319 ? -8.367 19.109 32.969 1 98.25 319 GLU B O 1
ATOM 5196 N N . VAL B 1 320 ? -8.102 21.344 32.688 1 97.69 320 VAL B N 1
ATOM 5197 C CA . VAL B 1 320 ? -6.762 21.25 33.25 1 97.69 320 VAL B CA 1
ATOM 5198 C C . VAL B 1 320 ? -6.609 22.25 34.375 1 97.69 320 VAL B C 1
ATOM 5200 O O . VAL B 1 320 ? -7.293 23.281 34.406 1 97.69 320 VAL B O 1
ATOM 5203 N N . LYS B 1 321 ? -5.691 21.891 35.312 1 95.5 321 LYS B N 1
ATOM 5204 C CA . LYS B 1 321 ? -5.309 22.75 36.438 1 95.5 321 LYS B CA 1
ATOM 5205 C C . LYS B 1 321 ? -3.793 22.906 36.531 1 95.5 321 LYS B C 1
ATOM 5207 O O . LYS B 1 321 ? -3.059 21.938 36.25 1 95.5 321 LYS B O 1
ATOM 5212 N N . ARG B 1 322 ? -3.461 24.031 36.906 1 93.88 322 ARG B N 1
ATOM 5213 C CA . ARG B 1 322 ? -2.037 24.312 37.062 1 93.88 322 ARG B CA 1
ATOM 5214 C C . ARG B 1 322 ? -1.403 23.375 38.062 1 93.88 322 ARG B C 1
ATOM 5216 O O . ARG B 1 322 ? -1.999 23.094 39.125 1 93.88 322 ARG B O 1
ATOM 5223 N N . LEU B 1 323 ? -0.252 22.984 37.719 1 91.38 323 LEU B N 1
ATOM 5224 C CA . LEU B 1 323 ? 0.496 22.141 38.656 1 91.38 323 LEU B CA 1
ATOM 5225 C C . LEU B 1 323 ? 1.288 22.984 39.656 1 91.38 323 LEU B C 1
ATOM 5227 O O . LEU B 1 323 ? 1.696 24.109 39.312 1 91.38 323 LEU B O 1
ATOM 5231 N N . LEU B 1 324 ? 1.493 22.281 40.75 1 86.75 324 LEU B N 1
ATOM 5232 C CA . LEU B 1 324 ? 2.453 22.891 41.656 1 86.75 324 LEU B CA 1
ATOM 5233 C C . LEU B 1 324 ? 3.854 22.891 41.062 1 86.75 324 LEU B C 1
ATOM 5235 O O . LEU B 1 324 ? 4.23 21.953 40.344 1 86.75 324 LEU B O 1
ATOM 5239 N N . GLU B 1 325 ? 4.559 23.891 41.406 1 83.44 325 GLU B N 1
ATOM 5240 C CA . GLU B 1 325 ? 5.879 24.062 40.812 1 83.44 325 GLU B CA 1
ATOM 5241 C C . GLU B 1 325 ? 6.766 22.844 41.062 1 83.44 325 GLU B C 1
ATOM 5243 O O . GLU B 1 325 ? 7.527 22.438 40.188 1 83.44 325 GLU B O 1
ATOM 5248 N N . ALA B 1 326 ? 6.633 22.266 42.188 1 81.19 326 ALA B N 1
ATOM 5249 C CA . ALA B 1 326 ? 7.441 21.109 42.531 1 81.19 326 ALA B CA 1
ATOM 5250 C C . ALA B 1 326 ? 7.133 19.938 41.594 1 81.19 326 ALA B C 1
ATOM 5252 O O . ALA B 1 326 ? 8.031 19.172 41.219 1 81.19 326 ALA B O 1
ATOM 5253 N N . LEU B 1 327 ? 5.98 19.797 41.25 1 82.56 327 LEU B N 1
ATOM 5254 C CA . LEU B 1 327 ? 5.559 18.703 40.375 1 82.56 327 LEU B CA 1
ATOM 5255 C C . LEU B 1 327 ? 5.973 18.984 38.938 1 82.56 327 LEU B C 1
ATOM 5257 O O . LEU B 1 327 ? 6.316 18.047 38.188 1 82.56 327 LEU B O 1
ATOM 5261 N N . LEU B 1 328 ? 5.945 20.188 38.625 1 85.81 328 LEU B N 1
ATOM 5262 C CA . LEU B 1 328 ? 6.375 20.578 37.281 1 85.81 328 LEU B CA 1
ATOM 5263 C C . LEU B 1 328 ? 7.859 20.297 37.094 1 85.81 328 LEU B C 1
ATOM 5265 O O . LEU B 1 328 ? 8.258 19.812 36.031 1 85.81 328 LEU B O 1
ATOM 5269 N N . LYS B 1 329 ? 8.609 20.547 38.094 1 80.62 329 LYS B N 1
ATOM 5270 C CA . LYS B 1 329 ? 10.055 20.312 38.031 1 80.62 329 LYS B CA 1
ATOM 5271 C C . LYS B 1 329 ? 10.359 18.812 37.906 1 80.62 329 LYS B C 1
ATOM 5273 O O . LYS B 1 329 ? 11.281 18.438 37.188 1 80.62 329 LYS B O 1
ATOM 5278 N N . LYS B 1 330 ? 9.688 18.031 38.531 1 76.44 330 LYS B N 1
ATOM 5279 C CA . LYS B 1 330 ? 9.867 16.594 38.469 1 76.44 330 LYS B CA 1
ATOM 5280 C C . LYS B 1 330 ? 9.562 16.062 37.062 1 76.44 330 LYS B C 1
ATOM 5282 O O . LYS B 1 330 ? 10.227 15.156 36.594 1 76.44 330 LYS B O 1
ATOM 5287 N N . LYS B 1 331 ? 8.664 16.688 36.469 1 76.5 331 LYS B N 1
ATOM 5288 C CA . LYS B 1 331 ? 8.258 16.281 35.125 1 76.5 331 LYS B CA 1
ATOM 5289 C C . LYS B 1 331 ? 9.352 16.625 34.094 1 76.5 331 LYS B C 1
ATOM 5291 O O . LYS B 1 331 ? 9.562 15.867 33.125 1 76.5 331 LYS B O 1
ATOM 5296 N N . ILE B 1 332 ? 9.961 17.672 34.281 1 73.12 332 ILE B N 1
ATOM 5297 C CA . ILE B 1 332 ? 11.008 18.141 33.375 1 73.12 332 ILE B CA 1
ATOM 5298 C C . ILE B 1 332 ? 12.203 17.188 33.469 1 73.12 332 ILE B C 1
ATOM 5300 O O . ILE B 1 332 ? 12.828 16.891 32.438 1 73.12 332 ILE B O 1
ATOM 5304 N N . ILE B 1 333 ? 12.391 16.766 34.625 1 57.78 333 ILE B N 1
ATOM 5305 C CA . ILE B 1 333 ? 13.539 15.891 34.875 1 57.78 333 ILE B CA 1
ATOM 5306 C C . ILE B 1 333 ? 13.242 14.492 34.344 1 57.78 333 ILE B C 1
ATOM 5308 O O . ILE B 1 333 ? 14.133 13.82 33.812 1 57.78 333 ILE B O 1
ATOM 5312 N N . SER B 1 334 ? 12.023 14.156 34.312 1 54.22 334 SER B N 1
ATOM 5313 C CA . SER B 1 334 ? 11.648 12.797 33.938 1 54.22 334 SER B CA 1
ATOM 5314 C C . SER B 1 334 ? 11.398 12.703 32.438 1 54.22 334 SER B C 1
ATOM 5316 O O . SER B 1 334 ? 11.328 11.602 31.875 1 54.22 334 SER B O 1
ATOM 5318 N N . ALA B 1 335 ? 11.266 13.805 31.828 1 56.53 335 ALA B N 1
ATOM 5319 C CA . ALA B 1 335 ? 10.969 13.766 30.391 1 56.53 335 ALA B CA 1
ATOM 5320 C C . ALA B 1 335 ? 12.25 13.773 29.562 1 56.53 335 ALA B C 1
ATOM 5322 O O . ALA B 1 335 ? 13.227 14.43 29.938 1 56.53 335 ALA B O 1
#

Sequence (670 aa):
MLEELGFRQGQSLFLDTKSLALEQLPLISRVLNLSLEWDKALSLHGPDGTVVNVVGKGETQEAITPLREDSIPWNFKRIDQDSLRSMVRDLLPCEEGEGYLNPSPWERTLSGRSVKLAPGEVGPGKVQEELEMTEMVQTGFYNAFFHHLNPLYISSIGLRSSISIRTFMVSIQGSSSSYTLFSNRSFTVEFENGRARIDGGALMKRSTTWREAKPHRMVWDAVNQVIDLDCRPKYKVSLLRIEPSSVVPLRLKYENGKVEIDLLNLDDKPVVSTLYLPARITSAFVTDPRDMSGESIDPEFDRVKVPMRRWGLLSVSLEVKRLLEALLKKKIISAMLEELGFRQGQSLFLDTKSLALEQLPLISRVLNLSLEWDKALSLHGPDGTVVNVVGKGETQEAITPLREDSIPWNFKRIDQDSLRSMVRDLLPCEEGEGYLNPSPWERTLSGRSVKLAPGEVGPGKVQEELEMTEMVQTGFYNAFFHHLNPLYISSIGLRSSISIRTFMVSIQGSSSSYTLFSNRSFTVEFENGRARIDGGALMKRSTTWREAKPHRMVWDAVNQVIDLDCRPKYKVSLLRIEPSSVVPLRLKYENGKVEIDLLNLDDKPVVSTLYLPARITSAFVTDPRDMSGESIDPEFDRVKVPMRRWGLLSVSLEVKRLLEALLKKKIISA

Foldseek 3Di:
DCVVVVDAACEEDEDDPSLLQALCNLLVCLLSVYAAEYQDWEFEAHLLGRTDIYDHDDDYYYYGPNNDHAADADAFAAADVVQVQVLCVAFFDWAAAKKKWQQALAWDQAPPDNDIDHGRKIAHDDDDHDFDWDFKDQQQDQWWKKWADHVLAIDIDPIDRWDKHKYQWMWTADQFKIKIWHALDIWIWTHHPRMTGIGPTTGIDMGRGPVVVVGNSVNNCRNHDMGMHRTGTPDIAHAKHKPDPQKDWRYWGHDDQKIKTKIWRHASAKDKMKMFHSWFWPWKKKAQSSPRDIDTFDADGGMTIDIATHSGMMMMMTGTHHDDPVVSVVVVVVD/DCVVVVDAACEEDEDDPSLLQALCNLLVCLLSVYAAEYQDWEFEAHLLGRTDIYDH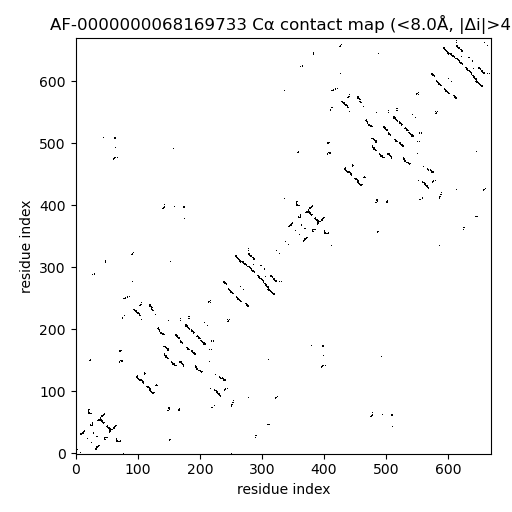DDDYYYDGPNNDHAADADAFAAADVVQLQVLCVAFFDWAAAKKKWQQALAWDQAPPDNDIDHGGKIAHDDDDHDFDWDFKDQQQDQKWKKWADHVLAIDIDPIDRWDKHKYQWMWTADQFKIKIWHALDIWIWTHHPRMTGIGPTTGIDMGRGPVVVLGNSVNNCRNHDMGMHRTGTPDIAHAKHKPDSQKDWRYWGHDDQKIKTKIWRHASAKDKMKMFHSWFWPWKKKAQSSPRDIDTFDADGGMTIDIATHSGMMMMMTGTHHDDPVVSVVVVVVD

Secondary structure (DSSP, 8-state):
-GGGGTPPTT-EEE--HHHHT-TTHHHHHHHTT-EEEEEEEEEEE-TTS-EEEEEEEEEEEEEES-SS-------PPPP-HHHHHHHHHHHS-EEEEEEEE---SS-EEPTTS--EEPTTEEEES--------EEEEE--BSSEEEEEEETTEEEEEEEESEEEEEEEEEEEE-SS-EEEEEEEEEEEEEEETTEEEEEEEEEEEEESSHHHH-HHHHHHHHHS--EEEEEEESS-EES-EEESTTEEEEEEEEETTEEEEEEEE-SSS-EEEEEE-SEEEEEEEEEETTTTEEEE----SSEEEEEE-TT-EEEEEEEEEEPPHHHHHHHHHH-/-GGGGTPPTT-EEE--TTGGG-TTHHHHHHHTT-EEEEEEEEEEE-TTS-EEEEEEEEEEEEEES-SS-------PPPP-HHHHHHHHHHHS-EEEEEEEE---SS-EEPTTS--EEPTTEEEES--------EEEEE--BSSEEEEEEETTEEEEEEEESEEEEEEEEEEEE-SS-EEEEEEEEEEEEEEETTEEEEEEEEEEEEESSHHHH-HHHHHHHHHS--EEEEEEESS-EES-EEESTTEEEEEEEEETTEEEEEEEE-SSS-EEEEEE-SEEEEEEEEEETTTTEEEE----SSEEEEEE-TT-EEEEEEEEEEPPHHHHHHHHHH-

Nearest PDB structures (foldseek):
  7vqo-assembly1_A  TM=7.002E-01  e=2.320E-06  Thermochaetoides thermophila DSM 1495
  6q2f-assembly1_A  TM=6.320E-01  e=8.528E-02  Novosphingobium sp. PP1Y
  5mwk-assembly1_A  TM=6.618E-01  e=2.195E-01  Bacteroides thetaiotaomicron
  1ktb-assembly1_A  TM=4.262E-01  e=9.016E-02  Gallus gallus
  8qqh-assembly1_BBB  TM=2.564E-01  e=1.817E+00  Desulfurococcus amylolyticus

Radius of gyration: 29.87 Å; Cα contacts (8 Å, |Δi|>4): 1770; chains: 2; bounding box: 55×91×69 Å

Organism: Metallosphaera sedula (strain ATCC 51363 / DSM 5348 / JCM 9185 / NBRC 15509 / TH2) (NCBI:txid399549)

Solvent-accessible surface area (backbone atoms only — not comparable to full-atom values): 33900 Å² total; per-residue (Å²): 128,63,53,82,75,71,56,56,72,60,35,76,41,69,65,43,78,68,58,31,26,34,42,40,42,34,48,52,27,40,54,36,46,44,43,42,31,44,83,48,16,27,41,33,33,18,82,54,67,35,71,38,67,27,47,42,48,78,71,71,19,40,29,50,47,42,78,38,93,57,73,47,66,39,75,77,60,64,56,47,59,66,24,54,52,48,46,47,65,65,41,40,68,63,41,92,46,46,6,29,32,36,71,41,37,44,73,40,75,42,52,94,45,97,45,70,44,52,30,9,26,28,32,66,44,82,82,83,80,51,80,68,67,38,50,65,45,80,73,42,27,42,30,29,32,36,36,32,37,30,65,87,42,77,43,72,45,67,80,38,50,61,51,75,47,50,23,24,33,39,27,45,30,48,92,74,35,14,42,35,38,28,30,72,49,71,24,35,38,40,35,45,79,20,32,36,39,33,50,77,37,24,33,75,48,79,37,60,41,51,74,77,60,39,58,69,57,53,30,45,43,54,49,38,52,73,37,83,38,80,30,16,40,79,57,70,41,47,59,34,33,47,35,52,84,49,48,40,76,58,39,48,45,50,56,96,48,31,41,38,35,31,38,34,28,72,34,95,50,62,46,67,30,37,41,38,41,59,29,39,41,80,43,35,38,39,30,36,54,62,74,66,45,68,46,79,47,78,51,62,53,35,30,38,73,44,79,40,49,22,44,26,63,37,34,37,38,35,34,43,41,64,49,54,67,71,59,51,53,52,48,52,71,71,98,128,61,54,82,75,71,57,58,73,61,34,77,40,69,64,43,78,69,58,31,27,33,41,41,43,34,48,51,29,39,54,36,46,43,43,41,31,45,85,47,15,28,41,33,33,18,82,52,68,35,70,36,67,28,48,42,49,77,72,70,20,40,29,50,48,41,79,37,93,57,73,46,67,37,75,78,61,64,56,47,59,67,23,53,53,50,47,46,65,66,41,40,69,62,42,89,48,46,7,29,33,37,71,42,38,43,72,41,76,42,53,95,44,97,47,70,42,53,32,10,26,27,33,66,43,82,82,80,79,52,81,69,68,40,50,65,44,81,74,42,28,43,30,29,32,37,36,32,36,30,65,88,42,78,44,74,44,65,79,39,48,61,50,76,48,50,22,23,32,39,27,45,30,49,92,73,33,14,44,36,36,27,31,71,50,72,23,36,38,39,36,44,80,19,32,37,39,33,50,76,37,25,32,74,48,80,36,61,42,54,74,78,59,40,58,69,56,54,32,45,42,55,48,38,53,72,39,82,39,79,31,14,39,80,58,70,40,46,59,34,34,46,36,52,82,50,48,40,78,58,39,47,44,49,57,94,48,31,40,38,36,32,38,35,28,71,34,96,51,64,47,67,32,36,41,40,41,57,30,38,42,78,44,35,38,39,30,36,53,61,74,67,47,68,47,78,46,78,53,61,53,35,30,37,73,44,81,39,50,22,43,26,62,38,35,37,39,35,34,44,41,63,49,55,67,71,58,51,53,52,48,50,69,72,97